Protein 6VJQ (pdb70)

Solvent-accessible surface area: 2082 Å² total

InterPro domains:
  IPR012903 Nif11 domain [PF07862] (1-46)
  IPR022516 Nif11-like leader peptide [TIGR03798] (1-65)

Nearest PDB structures (foldseek):
  6vjq-assembly1_A  TM=9.680E-01  e=9.096E-03  Prochlorococcus marinus str. MIT 9313

Secondary structure (DSSP, 8-state):
-----S------TT----SSS---

Foldseek 3Di:
DCLVQPPVPVCHACPPHRGHDHHD

Organism: Prochlorococcus marinus (strain MIT 9313) (NCBI:txid74547)

Structure (mmCIF, N/CA/C/O backbone):
data_6VJQ
#
_entry.id   6VJQ
#
loop_
_atom_site.group_PDB
_atom_site.id
_atom_site.type_symbol
_atom_site.label_atom_id
_atom_site.label_alt_id
_atom_site.label_comp_id
_atom_site.label_asym_id
_atom_site.label_entity_id
_atom_site.label_seq_id
_atom_site.pdbx_PDB_ins_code
_atom_site.Cartn_x
_atom_site.Cartn_y
_atom_site.Cartn_z
_atom_site.occupancy
_atom_site.B_iso_or_equiv
_atom_site.auth_seq_id
_atom_site.auth_comp_id
_atom_site.auth_asym_id
_atom_site.auth_atom_id
_atom_site.pdbx_PDB_model_num
ATOM 1 N N . CYS A 1 1 ? 13.521 11.145 -1.127 1.00 0.00 1 CYS A N 1
ATOM 2 C CA . CYS A 1 1 ? 13.077 9.930 -0.386 1.00 0.00 1 CYS A CA 1
ATOM 3 C C . CYS A 1 1 ? 14.250 8.965 -0.249 1.00 0.00 1 CYS A C 1
ATOM 4 O O . CYS A 1 1 ? 14.372 8.266 0.757 1.00 0.00 1 CYS A O 1
ATOM 13 N N . CYS A 1 2 ? 15.110 8.932 -1.263 1.00 0.00 2 CYS A N 1
ATOM 14 C CA . CYS A 1 2 ? 16.269 8.046 -1.239 1.00 0.00 2 CYS A CA 1
ATOM 15 C C . CYS A 1 2 ? 15.980 6.827 -0.372 1.00 0.00 2 CYS A C 1
ATOM 16 O O . CYS A 1 2 ? 16.182 6.857 0.843 1.00 0.00 2 CYS A O 1
ATOM 23 N N . ILE A 1 3 ? 15.494 5.762 -1.000 1.00 0.00 3 ILE A N 1
ATOM 24 C CA . ILE A 1 3 ? 15.166 4.542 -0.272 1.00 0.00 3 ILE A CA 1
ATOM 25 C C . ILE A 1 3 ? 13.922 4.758 0.582 1.00 0.00 3 ILE A C 1
ATOM 26 O O . ILE A 1 3 ? 13.357 3.810 1.130 1.00 0.00 3 ILE A O 1
ATOM 54 N N . GLY A 1 5 ? 14.013 7.288 2.938 1.00 0.00 5 GLY A N 1
ATOM 55 C CA . GLY A 1 5 ? 14.513 7.912 4.157 1.00 0.00 5 GLY A CA 1
ATOM 56 C C . GLY A 1 5 ? 14.504 6.922 5.317 1.00 0.00 5 GLY A C 1
ATOM 57 O O . GLY A 1 5 ? 14.380 7.316 6.477 1.00 0.00 5 GLY A O 1
ATOM 61 N N . GLU A 1 6 ? 14.633 5.637 5.000 1.00 0.00 6 GLU A N 1
ATOM 62 C CA . GLU A 1 6 ? 14.633 4.605 6.026 1.00 0.00 6 GLU A CA 1
ATOM 63 C C . GLU A 1 6 ? 16.025 4.009 6.172 1.00 0.00 6 GLU A C 1
ATOM 64 O O . GLU A 1 6 ? 16.274 3.196 7.063 1.00 0.00 6 GLU A O 1
ATOM 76 N N . SER A 1 7 ? 16.928 4.415 5.287 1.00 0.00 7 SER A N 1
ATOM 77 C CA . SER A 1 7 ? 18.293 3.911 5.329 1.00 0.00 7 SER A CA 1
ATOM 78 C C . SER A 1 7 ? 19.282 5.043 5.584 1.00 0.00 7 SER A C 1
ATOM 79 O O . SER A 1 7 ? 18.899 6.210 5.663 1.00 0.00 7 SER A O 1
ATOM 87 N N . PRO A 1 8 ? 20.541 4.716 5.711 1.00 0.00 8 PRO A N 1
ATOM 88 C CA . PRO A 1 8 ? 21.617 5.722 5.960 1.00 0.00 8 PRO A CA 1
ATOM 89 C C . PRO A 1 8 ? 21.614 6.832 4.914 1.00 0.00 8 PRO A C 1
ATOM 90 O O . PRO A 1 8 ? 21.845 7.999 5.231 1.00 0.00 8 PRO A O 1
ATOM 101 N N . GLY A 1 9 ? 21.350 6.460 3.664 1.00 0.00 9 GLY A N 1
ATOM 102 C CA . GLY A 1 9 ? 21.320 7.431 2.578 1.00 0.00 9 GLY A CA 1
ATOM 103 C C . GLY A 1 9 ? 21.058 6.750 1.240 1.00 0.00 9 GLY A C 1
ATOM 104 O O . GLY A 1 9 ? 20.823 5.543 1.184 1.00 0.00 9 GLY A O 1
ATOM 117 N N . ALA A 1 11 ? 22.552 5.325 -0.655 1.00 0.00 11 ALA A N 1
ATOM 118 C CA . ALA A 1 11 ? 23.156 3.999 -0.683 1.00 0.00 11 ALA A CA 1
ATOM 119 C C . ALA A 1 11 ? 22.955 3.350 -2.049 1.00 0.00 11 ALA A C 1
ATOM 120 O O . ALA A 1 11 ? 22.253 2.346 -2.172 1.00 0.00 11 ALA A O 1
ATOM 127 N N . PRO A 1 12 ? 23.564 3.901 -3.063 1.00 0.00 12 PRO A N 1
ATOM 128 C CA . PRO A 1 12 ? 23.463 3.370 -4.457 1.00 0.00 12 PRO A CA 1
ATOM 129 C C . PRO A 1 12 ? 24.102 1.991 -4.594 1.00 0.00 12 PRO A C 1
ATOM 130 O O . PRO A 1 12 ? 24.227 1.456 -5.698 1.00 0.00 12 PRO A O 1
ATOM 153 N N . ASN A 1 14 ? 24.791 0.402 -1.064 1.00 0.00 14 ASN A N 1
ATOM 154 C CA . ASN A 1 14 ? 24.822 0.023 0.342 1.00 0.00 14 ASN A CA 1
ATOM 155 C C . ASN A 1 14 ? 23.424 -0.333 0.832 1.00 0.00 14 ASN A C 1
ATOM 156 O O . ASN A 1 14 ? 23.260 -0.881 1.921 1.00 0.00 14 ASN A O 1
ATOM 167 N N . ASP A 1 15 ? 22.417 -0.014 0.024 1.00 0.00 15 ASP A N 1
ATOM 168 C CA . ASP A 1 15 ? 21.037 -0.304 0.390 1.00 0.00 15 ASP A CA 1
ATOM 169 C C . ASP A 1 15 ? 20.124 -0.192 -0.825 1.00 0.00 15 ASP A C 1
ATOM 170 O O . ASP A 1 15 ? 19.415 -1.136 -1.172 1.00 0.00 15 ASP A O 1
ATOM 179 N N . TYR A 1 16 ? 20.146 0.973 -1.466 1.00 0.00 16 TYR A N 1
ATOM 180 C CA . TYR A 1 16 ? 19.314 1.201 -2.642 1.00 0.00 16 TYR A CA 1
ATOM 181 C C . TYR A 1 16 ? 19.648 0.196 -3.735 1.00 0.00 16 TYR A C 1
ATOM 182 O O . TYR A 1 16 ? 20.538 0.432 -4.547 1.00 0.00 16 TYR A O 1
ATOM 200 N N . LYS A 1 17 ? 18.924 -0.917 -3.747 1.00 0.00 17 LYS A N 1
ATOM 201 C CA . LYS A 1 17 ? 19.145 -1.959 -4.744 1.00 0.00 17 LYS A CA 1
ATOM 202 C C . LYS A 1 17 ? 20.434 -2.722 -4.453 1.00 0.00 17 LYS A C 1
ATOM 203 O O . LYS A 1 17 ? 21.042 -3.293 -5.355 1.00 0.00 17 LYS A O 1
ATOM 222 N N . CYS A 1 18 ? 20.839 -2.732 -3.183 1.00 0.00 18 CYS A N 1
ATOM 223 C CA . CYS A 1 18 ? 22.050 -3.438 -2.778 1.00 0.00 18 CYS A CA 1
ATOM 224 C C . CYS A 1 18 ? 21.780 -4.310 -1.558 1.00 0.00 18 CYS A C 1
ATOM 225 O O . CYS A 1 18 ? 21.119 -3.881 -0.611 1.00 0.00 18 CYS A O 1
ATOM 244 N N . LYS A 1 20 ? 23.622 -4.963 0.657 1.00 0.00 20 LYS A N 1
ATOM 245 C CA . LYS A 1 20 ? 24.297 -4.387 1.816 1.00 0.00 20 LYS A CA 1
ATOM 246 C C . LYS A 1 20 ? 23.298 -3.721 2.752 1.00 0.00 20 LYS A C 1
ATOM 247 O O . LYS A 1 20 ? 23.397 -3.842 3.974 1.00 0.00 20 LYS A O 1
ATOM 266 N N . GLY A 1 21 ? 22.342 -3.017 2.170 1.00 0.00 21 GLY A N 1
ATOM 267 C CA . GLY A 1 21 ? 21.328 -2.326 2.956 1.00 0.00 21 GLY A CA 1
ATOM 268 C C . GLY A 1 21 ? 19.966 -2.995 2.807 1.00 0.00 21 GLY A C 1
ATOM 269 O O . GLY A 1 21 ? 19.591 -3.426 1.715 1.00 0.00 21 GLY A O 1
ATOM 273 N N . ARG A 1 22 ? 19.229 -3.077 3.910 1.00 0.00 22 ARG A N 1
ATOM 274 C CA . ARG A 1 22 ? 17.907 -3.694 3.888 1.00 0.00 22 ARG A CA 1
ATOM 275 C C . ARG A 1 22 ? 16.901 -2.829 4.639 1.00 0.00 22 ARG A C 1
ATOM 276 O O . ARG A 1 22 ? 16.782 -2.916 5.862 1.00 0.00 22 ARG A O 1
ATOM 297 N N . GLY A 1 23 ? 16.177 -1.999 3.901 1.00 0.00 23 GLY A N 1
ATOM 298 C CA . GLY A 1 23 ? 15.180 -1.124 4.505 1.00 0.00 23 GLY A CA 1
ATOM 299 C C . GLY A 1 23 ? 13.774 -1.533 4.079 1.00 0.00 23 GLY A C 1
ATOM 300 O O . GLY A 1 23 ? 13.268 -2.576 4.492 1.00 0.00 23 GLY A O 1
ATOM 304 N N . PRO A 1 24 ? 13.145 -0.733 3.262 1.00 0.00 24 PRO A N 1
ATOM 305 C CA . PRO A 1 24 ? 11.768 -1.008 2.760 1.00 0.00 24 PRO A CA 1
ATOM 306 C C . PRO A 1 24 ? 11.736 -2.187 1.789 1.00 0.00 24 PRO A C 1
ATOM 307 O O . PRO A 1 24 ? 10.675 -2.743 1.506 1.00 0.00 24 PRO A O 1
ATOM 318 N N . GLY A 1 25 ? 12.907 -2.557 1.278 1.00 0.00 25 GLY A N 1
ATOM 319 C CA . GLY A 1 25 ? 13.003 -3.666 0.337 1.00 0.00 25 GLY A CA 1
ATOM 320 C C . GLY A 1 25 ? 13.961 -3.332 -0.801 1.00 0.00 25 GLY A C 1
ATOM 321 O O . GLY A 1 25 ? 13.642 -3.533 -1.973 1.00 0.00 25 GLY A O 1
ATOM 325 N N . GLY A 1 26 ? 15.136 -2.820 -0.450 1.00 0.00 26 GLY A N 1
ATOM 326 C CA . GLY A 1 26 ? 16.133 -2.464 -1.452 1.00 0.00 26 GLY A CA 1
ATOM 327 C C . GLY A 1 26 ? 17.364 -3.356 -1.336 1.00 0.00 26 GLY A C 1
ATOM 328 O O . GLY A 1 26 ? 18.034 -3.375 -0.303 1.00 0.00 26 GLY A O 1
ATOM 332 N N . CYS A 1 27 ? 17.658 -4.090 -2.402 1.00 0.00 27 CYS A N 1
ATOM 333 C CA . CYS A 1 27 ? 18.811 -4.979 -2.411 1.00 0.00 27 CYS A CA 1
ATOM 334 C C . CYS A 1 27 ? 19.346 -5.131 -3.831 1.00 0.00 27 CYS A C 1
ATOM 335 O O . CYS A 1 27 ? 18.644 -4.825 -4.795 1.00 0.00 27 CYS A O 1
ATOM 342 N N . TYR A 1 28 ? 20.587 -5.610 -3.947 1.00 0.00 28 TYR A N 1
ATOM 343 C CA . TYR A 1 28 ? 21.217 -5.814 -5.251 1.00 0.00 28 TYR A CA 1
ATOM 344 C C . TYR A 1 28 ? 20.198 -5.685 -6.378 1.00 0.00 28 TYR A C 1
ATOM 345 O O . TYR A 1 28 ? 20.407 -4.858 -7.249 1.00 0.00 28 TYR A O 1
ATOM 364 N N . CYS A 1 1 ? 14.883 11.846 -0.602 1.00 0.00 1 CYS A N 2
ATOM 365 C CA . CYS A 1 1 ? 14.350 10.754 0.259 1.00 0.00 1 CYS A CA 2
ATOM 366 C C . CYS A 1 1 ? 15.398 9.653 0.385 1.00 0.00 1 CYS A C 2
ATOM 367 O O . CYS A 1 1 ? 15.670 9.164 1.481 1.00 0.00 1 CYS A O 2
ATOM 376 N N . CYS A 1 2 ? 15.981 9.269 -0.745 1.00 0.00 2 CYS A N 2
ATOM 377 C CA . CYS A 1 2 ? 16.996 8.224 -0.751 1.00 0.00 2 CYS A CA 2
ATOM 378 C C . CYS A 1 2 ? 16.376 6.887 -0.361 1.00 0.00 2 CYS A C 2
ATOM 379 O O . CYS A 1 2 ? 16.026 6.669 0.798 1.00 0.00 2 CYS A O 2
ATOM 386 N N . ILE A 1 3 ? 16.240 5.996 -1.337 1.00 0.00 3 ILE A N 2
ATOM 387 C CA . ILE A 1 3 ? 15.656 4.682 -1.080 1.00 0.00 3 ILE A CA 2
ATOM 388 C C . ILE A 1 3 ? 14.231 4.832 -0.572 1.00 0.00 3 ILE A C 2
ATOM 389 O O . ILE A 1 3 ? 13.734 3.987 0.173 1.00 0.00 3 ILE A O 2
ATOM 417 N N . GLY A 1 5 ? 12.761 5.552 1.690 1.00 0.00 5 GLY A N 2
ATOM 418 C CA . GLY A 1 5 ? 12.557 4.884 2.968 1.00 0.00 5 GLY A CA 2
ATOM 419 C C . GLY A 1 5 ? 13.262 5.634 4.093 1.00 0.00 5 GLY A C 2
ATOM 420 O O . GLY A 1 5 ? 13.438 6.850 4.028 1.00 0.00 5 GLY A O 2
ATOM 424 N N . GLU A 1 6 ? 13.664 4.898 5.122 1.00 0.00 6 GLU A N 2
ATOM 425 C CA . GLU A 1 6 ? 14.351 5.500 6.259 1.00 0.00 6 GLU A CA 2
ATOM 426 C C . GLU A 1 6 ? 15.839 5.171 6.226 1.00 0.00 6 GLU A C 2
ATOM 427 O O . GLU A 1 6 ? 16.579 5.505 7.151 1.00 0.00 6 GLU A O 2
ATOM 439 N N . SER A 1 7 ? 16.272 4.514 5.155 1.00 0.00 7 SER A N 2
ATOM 440 C CA . SER A 1 7 ? 17.675 4.146 5.014 1.00 0.00 7 SER A CA 2
ATOM 441 C C . SER A 1 7 ? 18.574 5.268 5.521 1.00 0.00 7 SER A C 2
ATOM 442 O O . SER A 1 7 ? 18.173 6.432 5.559 1.00 0.00 7 SER A O 2
ATOM 450 N N . PRO A 1 8 ? 19.775 4.936 5.907 1.00 0.00 8 PRO A N 2
ATOM 451 C CA . PRO A 1 8 ? 20.763 5.928 6.424 1.00 0.00 8 PRO A CA 2
ATOM 452 C C . PRO A 1 8 ? 20.947 7.105 5.470 1.00 0.00 8 PRO A C 2
ATOM 453 O O . PRO A 1 8 ? 21.093 8.249 5.901 1.00 0.00 8 PRO A O 2
ATOM 464 N N . GLY A 1 9 ? 20.939 6.816 4.173 1.00 0.00 9 GLY A N 2
ATOM 465 C CA . GLY A 1 9 ? 21.105 7.859 3.168 1.00 0.00 9 GLY A CA 2
ATOM 466 C C . GLY A 1 9 ? 21.134 7.264 1.765 1.00 0.00 9 GLY A C 2
ATOM 467 O O . GLY A 1 9 ? 20.801 6.096 1.569 1.00 0.00 9 GLY A O 2
ATOM 480 N N . ALA A 1 11 ? 22.997 5.769 0.125 1.00 0.00 11 ALA A N 2
ATOM 481 C CA . ALA A 1 11 ? 23.455 4.387 0.153 1.00 0.00 11 ALA A CA 2
ATOM 482 C C . ALA A 1 11 ? 23.685 3.867 -1.262 1.00 0.00 11 ALA A C 2
ATOM 483 O O . ALA A 1 11 ? 22.984 2.967 -1.725 1.00 0.00 11 ALA A O 2
ATOM 490 N N . PRO A 1 12 ? 24.655 4.416 -1.944 1.00 0.00 12 PRO A N 2
ATOM 491 C CA . PRO A 1 12 ? 25.002 4.010 -3.338 1.00 0.00 12 PRO A CA 2
ATOM 492 C C . PRO A 1 12 ? 25.356 2.529 -3.419 1.00 0.00 12 PRO A C 2
ATOM 493 O O . PRO A 1 12 ? 26.517 2.149 -3.273 1.00 0.00 12 PRO A O 2
ATOM 516 N N . ASN A 1 14 ? 24.157 0.345 -1.356 1.00 0.00 14 ASN A N 2
ATOM 517 C CA . ASN A 1 14 ? 24.251 -0.098 0.027 1.00 0.00 14 ASN A CA 2
ATOM 518 C C . ASN A 1 14 ? 22.869 -0.446 0.569 1.00 0.00 14 ASN A C 2
ATOM 519 O O . ASN A 1 14 ? 22.742 -1.006 1.658 1.00 0.00 14 ASN A O 2
ATOM 530 N N . ASP A 1 15 ? 21.834 -0.109 -0.197 1.00 0.00 15 ASP A N 2
ATOM 531 C CA . ASP A 1 15 ? 20.465 -0.390 0.221 1.00 0.00 15 ASP A CA 2
ATOM 532 C C . ASP A 1 15 ? 19.548 -0.540 -0.989 1.00 0.00 15 ASP A C 2
ATOM 533 O O . ASP A 1 15 ? 18.986 -1.609 -1.225 1.00 0.00 15 ASP A O 2
ATOM 542 N N . TYR A 1 16 ? 19.397 0.541 -1.749 1.00 0.00 16 TYR A N 2
ATOM 543 C CA . TYR A 1 16 ? 18.540 0.519 -2.929 1.00 0.00 16 TYR A CA 2
ATOM 544 C C . TYR A 1 16 ? 19.220 -0.226 -4.073 1.00 0.00 16 TYR A C 2
ATOM 545 O O . TYR A 1 16 ? 20.272 0.189 -4.559 1.00 0.00 16 TYR A O 2
ATOM 563 N N . LYS A 1 17 ? 18.612 -1.327 -4.498 1.00 0.00 17 LYS A N 2
ATOM 564 C CA . LYS A 1 17 ? 19.170 -2.122 -5.585 1.00 0.00 17 LYS A CA 2
ATOM 565 C C . LYS A 1 17 ? 20.583 -2.585 -5.245 1.00 0.00 17 LYS A C 2
ATOM 566 O O . LYS A 1 17 ? 21.477 -2.552 -6.091 1.00 0.00 17 LYS A O 2
ATOM 585 N N . CYS A 1 18 ? 20.777 -3.017 -4.003 1.00 0.00 18 CYS A N 2
ATOM 586 C CA . CYS A 1 18 ? 22.086 -3.489 -3.564 1.00 0.00 18 CYS A CA 2
ATOM 587 C C . CYS A 1 18 ? 21.953 -4.791 -2.781 1.00 0.00 18 CYS A C 2
ATOM 588 O O . CYS A 1 18 ? 22.868 -5.615 -2.770 1.00 0.00 18 CYS A O 2
ATOM 607 N N . LYS A 1 20 ? 22.378 -5.208 -0.037 1.00 0.00 20 LYS A N 2
ATOM 608 C CA . LYS A 1 20 ? 23.333 -5.145 1.064 1.00 0.00 20 LYS A CA 2
ATOM 609 C C . LYS A 1 20 ? 22.766 -4.324 2.217 1.00 0.00 20 LYS A C 2
ATOM 610 O O . LYS A 1 20 ? 23.311 -4.323 3.320 1.00 0.00 20 LYS A O 2
ATOM 629 N N . GLY A 1 21 ? 21.667 -3.628 1.950 1.00 0.00 21 GLY A N 2
ATOM 630 C CA . GLY A 1 21 ? 21.028 -2.804 2.971 1.00 0.00 21 GLY A CA 2
ATOM 631 C C . GLY A 1 21 ? 19.697 -3.406 3.407 1.00 0.00 21 GLY A C 2
ATOM 632 O O . GLY A 1 21 ? 19.246 -4.408 2.851 1.00 0.00 21 GLY A O 2
ATOM 636 N N . ARG A 1 22 ? 19.071 -2.788 4.404 1.00 0.00 22 ARG A N 2
ATOM 637 C CA . ARG A 1 22 ? 17.790 -3.273 4.905 1.00 0.00 22 ARG A CA 2
ATOM 638 C C . ARG A 1 22 ? 16.660 -2.350 4.462 1.00 0.00 22 ARG A C 2
ATOM 639 O O . ARG A 1 22 ? 16.791 -1.126 4.509 1.00 0.00 22 ARG A O 2
ATOM 660 N N . GLY A 1 23 ? 15.551 -2.941 4.033 1.00 0.00 23 GLY A N 2
ATOM 661 C CA . GLY A 1 23 ? 14.406 -2.158 3.585 1.00 0.00 23 GLY A CA 2
ATOM 662 C C . GLY A 1 23 ? 13.825 -2.732 2.298 1.00 0.00 23 GLY A C 2
ATOM 663 O O . GLY A 1 23 ? 14.347 -2.498 1.208 1.00 0.00 23 GLY A O 2
ATOM 667 N N . PRO A 1 24 ? 12.758 -3.475 2.413 1.00 0.00 24 PRO A N 2
ATOM 668 C CA . PRO A 1 24 ? 12.073 -4.105 1.245 1.00 0.00 24 PRO A CA 2
ATOM 669 C C . PRO A 1 24 ? 11.557 -3.067 0.253 1.00 0.00 24 PRO A C 2
ATOM 670 O O . PRO A 1 24 ? 11.172 -1.963 0.637 1.00 0.00 24 PRO A O 2
ATOM 681 N N . GLY A 1 25 ? 11.557 -3.429 -1.026 1.00 0.00 25 GLY A N 2
ATOM 682 C CA . GLY A 1 25 ? 11.090 -2.521 -2.067 1.00 0.00 25 GLY A CA 2
ATOM 683 C C . GLY A 1 25 ? 12.252 -1.739 -2.669 1.00 0.00 25 GLY A C 2
ATOM 684 O O . GLY A 1 25 ? 12.056 -0.889 -3.537 1.00 0.00 25 GLY A O 2
ATOM 688 N N . GLY A 1 26 ? 13.462 -2.033 -2.204 1.00 0.00 26 GLY A N 2
ATOM 689 C CA . GLY A 1 26 ? 14.649 -1.351 -2.707 1.00 0.00 26 GLY A CA 2
ATOM 690 C C . GLY A 1 26 ? 15.902 -2.186 -2.461 1.00 0.00 26 GLY A C 2
ATOM 691 O O . GLY A 1 26 ? 16.746 -1.827 -1.641 1.00 0.00 26 GLY A O 2
ATOM 695 N N . CYS A 1 27 ? 16.014 -3.301 -3.175 1.00 0.00 27 CYS A N 2
ATOM 696 C CA . CYS A 1 27 ? 17.169 -4.179 -3.024 1.00 0.00 27 CYS A CA 2
ATOM 697 C C . CYS A 1 27 ? 17.556 -4.792 -4.367 1.00 0.00 27 CYS A C 2
ATOM 698 O O . CYS A 1 27 ? 16.709 -4.980 -5.241 1.00 0.00 27 CYS A O 2
ATOM 705 N N . TYR A 1 28 ? 18.839 -5.101 -4.524 1.00 0.00 28 TYR A N 2
ATOM 706 C CA . TYR A 1 28 ? 19.325 -5.693 -5.765 1.00 0.00 28 TYR A CA 2
ATOM 707 C C . TYR A 1 28 ? 18.917 -4.841 -6.963 1.00 0.00 28 TYR A C 2
ATOM 708 O O . TYR A 1 28 ? 19.777 -4.165 -7.505 1.00 0.00 28 TYR A O 2
ATOM 727 N N . CYS A 1 1 ? 16.313 12.909 0.500 1.00 0.00 1 CYS A N 3
ATOM 728 C CA . CYS A 1 1 ? 16.251 11.424 0.613 1.00 0.00 1 CYS A CA 3
ATOM 729 C C . CYS A 1 1 ? 16.673 10.799 -0.715 1.00 0.00 1 CYS A C 3
ATOM 730 O O . CYS A 1 1 ? 16.140 11.142 -1.771 1.00 0.00 1 CYS A O 3
ATOM 739 N N . CYS A 1 2 ? 17.639 9.883 -0.658 1.00 0.00 2 CYS A N 3
ATOM 740 C CA . CYS A 1 2 ? 18.130 9.224 -1.866 1.00 0.00 2 CYS A CA 3
ATOM 741 C C . CYS A 1 2 ? 17.157 8.146 -2.338 1.00 0.00 2 CYS A C 3
ATOM 742 O O . CYS A 1 2 ? 16.464 8.321 -3.340 1.00 0.00 2 CYS A O 3
ATOM 749 N N . ILE A 1 3 ? 17.111 7.031 -1.613 1.00 0.00 3 ILE A N 3
ATOM 750 C CA . ILE A 1 3 ? 16.218 5.936 -1.976 1.00 0.00 3 ILE A CA 3
ATOM 751 C C . ILE A 1 3 ? 14.765 6.386 -1.864 1.00 0.00 3 ILE A C 3
ATOM 752 O O . ILE A 1 3 ? 13.940 6.083 -2.727 1.00 0.00 3 ILE A O 3
ATOM 780 N N . GLY A 1 5 ? 13.121 6.206 1.397 1.00 0.00 5 GLY A N 3
ATOM 781 C CA . GLY A 1 5 ? 12.528 5.342 2.411 1.00 0.00 5 GLY A CA 3
ATOM 782 C C . GLY A 1 5 ? 13.206 5.538 3.761 1.00 0.00 5 GLY A C 3
ATOM 783 O O . GLY A 1 5 ? 13.625 6.645 4.103 1.00 0.00 5 GLY A O 3
ATOM 787 N N . GLU A 1 6 ? 13.306 4.458 4.527 1.00 0.00 6 GLU A N 3
ATOM 788 C CA . GLU A 1 6 ? 13.930 4.520 5.844 1.00 0.00 6 GLU A CA 3
ATOM 789 C C . GLU A 1 6 ? 15.362 3.996 5.791 1.00 0.00 6 GLU A C 3
ATOM 790 O O . GLU A 1 6 ? 16.016 3.854 6.825 1.00 0.00 6 GLU A O 3
ATOM 802 N N . SER A 1 7 ? 15.845 3.706 4.586 1.00 0.00 7 SER A N 3
ATOM 803 C CA . SER A 1 7 ? 17.202 3.197 4.423 1.00 0.00 7 SER A CA 3
ATOM 804 C C . SER A 1 7 ? 18.130 3.814 5.464 1.00 0.00 7 SER A C 3
ATOM 805 O O . SER A 1 7 ? 17.837 4.869 6.027 1.00 0.00 7 SER A O 3
ATOM 813 N N . PRO A 1 8 ? 19.238 3.175 5.727 1.00 0.00 8 PRO A N 3
ATOM 814 C CA . PRO A 1 8 ? 20.235 3.662 6.724 1.00 0.00 8 PRO A CA 3
ATOM 815 C C . PRO A 1 8 ? 20.647 5.109 6.463 1.00 0.00 8 PRO A C 3
ATOM 816 O O . PRO A 1 8 ? 20.826 5.891 7.397 1.00 0.00 8 PRO A O 3
ATOM 827 N N . GLY A 1 9 ? 20.795 5.458 5.190 1.00 0.00 9 GLY A N 3
ATOM 828 C CA . GLY A 1 9 ? 21.185 6.814 4.821 1.00 0.00 9 GLY A CA 3
ATOM 829 C C . GLY A 1 9 ? 21.420 6.924 3.320 1.00 0.00 9 GLY A C 3
ATOM 830 O O . GLY A 1 9 ? 21.201 5.968 2.576 1.00 0.00 9 GLY A O 3
ATOM 843 N N . ALA A 1 11 ? 23.129 6.156 1.005 1.00 0.00 11 ALA A N 3
ATOM 844 C CA . ALA A 1 11 ? 24.189 5.252 0.588 1.00 0.00 11 ALA A CA 3
ATOM 845 C C . ALA A 1 11 ? 23.898 4.683 -0.794 1.00 0.00 11 ALA A C 3
ATOM 846 O O . ALA A 1 11 ? 23.455 3.543 -0.926 1.00 0.00 11 ALA A O 3
ATOM 853 N N . PRO A 1 12 ? 24.149 5.453 -1.818 1.00 0.00 12 PRO A N 3
ATOM 854 C CA . PRO A 1 12 ? 23.921 5.018 -3.225 1.00 0.00 12 PRO A CA 3
ATOM 855 C C . PRO A 1 12 ? 24.732 3.773 -3.563 1.00 0.00 12 PRO A C 3
ATOM 856 O O . PRO A 1 12 ? 25.860 3.609 -3.100 1.00 0.00 12 PRO A O 3
ATOM 879 N N . ASN A 1 14 ? 24.279 1.156 -2.427 1.00 0.00 14 ASN A N 3
ATOM 880 C CA . ASN A 1 14 ? 24.258 0.364 -1.202 1.00 0.00 14 ASN A CA 3
ATOM 881 C C . ASN A 1 14 ? 22.823 0.125 -0.745 1.00 0.00 14 ASN A C 3
ATOM 882 O O . ASN A 1 14 ? 22.586 -0.505 0.285 1.00 0.00 14 ASN A O 3
ATOM 893 N N . ASP A 1 15 ? 21.868 0.638 -1.515 1.00 0.00 15 ASP A N 3
ATOM 894 C CA . ASP A 1 15 ? 20.459 0.479 -1.175 1.00 0.00 15 ASP A CA 3
ATOM 895 C C . ASP A 1 15 ? 19.596 0.476 -2.432 1.00 0.00 15 ASP A C 3
ATOM 896 O O . ASP A 1 15 ? 20.068 0.799 -3.523 1.00 0.00 15 ASP A O 3
ATOM 905 N N . TYR A 1 16 ? 18.330 0.105 -2.270 1.00 0.00 16 TYR A N 3
ATOM 906 C CA . TYR A 1 16 ? 17.404 0.059 -3.395 1.00 0.00 16 TYR A CA 3
ATOM 907 C C . TYR A 1 16 ? 17.514 -1.279 -4.122 1.00 0.00 16 TYR A C 3
ATOM 908 O O . TYR A 1 16 ? 16.722 -2.190 -3.884 1.00 0.00 16 TYR A O 3
ATOM 926 N N . LYS A 1 17 ? 18.502 -1.392 -5.005 1.00 0.00 17 LYS A N 3
ATOM 927 C CA . LYS A 1 17 ? 18.705 -2.627 -5.755 1.00 0.00 17 LYS A CA 3
ATOM 928 C C . LYS A 1 17 ? 20.178 -3.019 -5.748 1.00 0.00 17 LYS A C 3
ATOM 929 O O . LYS A 1 17 ? 20.569 -4.007 -6.371 1.00 0.00 17 LYS A O 3
ATOM 948 N N . CYS A 1 18 ? 20.991 -2.235 -5.048 1.00 0.00 18 CYS A N 3
ATOM 949 C CA . CYS A 1 18 ? 22.422 -2.506 -4.976 1.00 0.00 18 CYS A CA 3
ATOM 950 C C . CYS A 1 18 ? 22.716 -3.613 -3.970 1.00 0.00 18 CYS A C 3
ATOM 951 O O . CYS A 1 18 ? 23.637 -3.499 -3.162 1.00 0.00 18 CYS A O 3
ATOM 970 N N . LYS A 1 20 ? 22.822 -4.563 -1.153 1.00 0.00 20 LYS A N 3
ATOM 971 C CA . LYS A 1 20 ? 22.723 -4.072 0.217 1.00 0.00 20 LYS A CA 3
ATOM 972 C C . LYS A 1 20 ? 21.654 -2.990 0.326 1.00 0.00 20 LYS A C 3
ATOM 973 O O . LYS A 1 20 ? 21.451 -2.210 -0.604 1.00 0.00 20 LYS A O 3
ATOM 992 N N . GLY A 1 21 ? 20.976 -2.947 1.469 1.00 0.00 21 GLY A N 3
ATOM 993 C CA . GLY A 1 21 ? 19.933 -1.952 1.689 1.00 0.00 21 GLY A CA 3
ATOM 994 C C . GLY A 1 21 ? 19.012 -2.371 2.830 1.00 0.00 21 GLY A C 3
ATOM 995 O O . GLY A 1 21 ? 19.193 -3.430 3.430 1.00 0.00 21 GLY A O 3
ATOM 999 N N . ARG A 1 22 ? 18.022 -1.536 3.122 1.00 0.00 22 ARG A N 3
ATOM 1000 C CA . ARG A 1 22 ? 17.075 -1.834 4.190 1.00 0.00 22 ARG A CA 3
ATOM 1001 C C . ARG A 1 22 ? 15.655 -1.480 3.759 1.00 0.00 22 ARG A C 3
ATOM 1002 O O . ARG A 1 22 ? 15.426 -0.449 3.127 1.00 0.00 22 ARG A O 3
ATOM 1023 N N . GLY A 1 23 ? 14.705 -2.343 4.107 1.00 0.00 23 GLY A N 3
ATOM 1024 C CA . GLY A 1 23 ? 13.311 -2.110 3.751 1.00 0.00 23 GLY A CA 3
ATOM 1025 C C . GLY A 1 23 ? 12.697 -3.354 3.119 1.00 0.00 23 GLY A C 3
ATOM 1026 O O . GLY A 1 23 ? 13.404 -4.299 2.769 1.00 0.00 23 GLY A O 3
ATOM 1030 N N . PRO A 1 24 ? 11.401 -3.365 2.969 1.00 0.00 24 PRO A N 3
ATOM 1031 C CA . PRO A 1 24 ? 10.669 -4.516 2.366 1.00 0.00 24 PRO A CA 3
ATOM 1032 C C . PRO A 1 24 ? 11.023 -4.710 0.894 1.00 0.00 24 PRO A C 3
ATOM 1033 O O . PRO A 1 24 ? 10.867 -5.802 0.347 1.00 0.00 24 PRO A O 3
ATOM 1044 N N . GLY A 1 25 ? 11.502 -3.644 0.260 1.00 0.00 25 GLY A N 3
ATOM 1045 C CA . GLY A 1 25 ? 11.877 -3.709 -1.148 1.00 0.00 25 GLY A CA 3
ATOM 1046 C C . GLY A 1 25 ? 13.383 -3.897 -1.302 1.00 0.00 25 GLY A C 3
ATOM 1047 O O . GLY A 1 25 ? 14.127 -3.845 -0.322 1.00 0.00 25 GLY A O 3
ATOM 1051 N N . GLY A 1 26 ? 13.824 -4.113 -2.536 1.00 0.00 26 GLY A N 3
ATOM 1052 C CA . GLY A 1 26 ? 15.245 -4.305 -2.808 1.00 0.00 26 GLY A CA 3
ATOM 1053 C C . GLY A 1 26 ? 15.681 -5.719 -2.440 1.00 0.00 26 GLY A C 3
ATOM 1054 O O . GLY A 1 26 ? 14.985 -6.422 -1.709 1.00 0.00 26 GLY A O 3
ATOM 1058 N N . CYS A 1 27 ? 16.839 -6.130 -2.948 1.00 0.00 27 CYS A N 3
ATOM 1059 C CA . CYS A 1 27 ? 17.355 -7.462 -2.661 1.00 0.00 27 CYS A CA 3
ATOM 1060 C C . CYS A 1 27 ? 17.747 -7.578 -1.192 1.00 0.00 27 CYS A C 3
ATOM 1061 O O . CYS A 1 27 ? 17.473 -8.588 -0.544 1.00 0.00 27 CYS A O 3
ATOM 1068 N N . TYR A 1 28 ? 18.388 -6.535 -0.674 1.00 0.00 28 TYR A N 3
ATOM 1069 C CA . TYR A 1 28 ? 18.814 -6.530 0.721 1.00 0.00 28 TYR A CA 3
ATOM 1070 C C . TYR A 1 28 ? 17.664 -6.942 1.635 1.00 0.00 28 TYR A C 3
ATOM 1071 O O . TYR A 1 28 ? 17.028 -6.062 2.191 1.00 0.00 28 TYR A O 3
ATOM 1090 N N . CYS A 1 1 ? 14.854 12.752 1.128 1.00 0.00 1 CYS A N 4
ATOM 1091 C CA . CYS A 1 1 ? 15.248 11.317 1.197 1.00 0.00 1 CYS A CA 4
ATOM 1092 C C . CYS A 1 1 ? 15.813 10.883 -0.151 1.00 0.00 1 CYS A C 4
ATOM 1093 O O . CYS A 1 1 ? 15.320 11.294 -1.202 1.00 0.00 1 CYS A O 4
ATOM 1102 N N . CYS A 1 2 ? 16.846 10.050 -0.114 1.00 0.00 2 CYS A N 4
ATOM 1103 C CA . CYS A 1 2 ? 17.461 9.563 -1.342 1.00 0.00 2 CYS A CA 4
ATOM 1104 C C . CYS A 1 2 ? 16.967 8.154 -1.655 1.00 0.00 2 CYS A C 4
ATOM 1105 O O . CYS A 1 2 ? 17.066 7.688 -2.790 1.00 0.00 2 CYS A O 4
ATOM 1112 N N . ILE A 1 3 ? 16.442 7.480 -0.638 1.00 0.00 3 ILE A N 4
ATOM 1113 C CA . ILE A 1 3 ? 15.940 6.124 -0.811 1.00 0.00 3 ILE A CA 4
ATOM 1114 C C . ILE A 1 3 ? 14.449 6.070 -0.505 1.00 0.00 3 ILE A C 4
ATOM 1115 O O . ILE A 1 3 ? 13.763 5.113 -0.866 1.00 0.00 3 ILE A O 4
ATOM 1143 N N . GLY A 1 5 ? 13.211 5.386 2.010 1.00 0.00 5 GLY A N 4
ATOM 1144 C CA . GLY A 1 5 ? 13.076 4.476 3.140 1.00 0.00 5 GLY A CA 4
ATOM 1145 C C . GLY A 1 5 ? 13.649 5.094 4.409 1.00 0.00 5 GLY A C 4
ATOM 1146 O O . GLY A 1 5 ? 13.619 6.312 4.588 1.00 0.00 5 GLY A O 4
ATOM 1150 N N . GLU A 1 6 ? 14.174 4.249 5.288 1.00 0.00 6 GLU A N 4
ATOM 1151 C CA . GLU A 1 6 ? 14.751 4.722 6.542 1.00 0.00 6 GLU A CA 4
ATOM 1152 C C . GLU A 1 6 ? 16.275 4.724 6.464 1.00 0.00 6 GLU A C 4
ATOM 1153 O O . GLU A 1 6 ? 16.953 5.147 7.400 1.00 0.00 6 GLU A O 4
ATOM 1165 N N . SER A 1 7 ? 16.806 4.246 5.342 1.00 0.00 7 SER A N 4
ATOM 1166 C CA . SER A 1 7 ? 18.251 4.197 5.155 1.00 0.00 7 SER A CA 4
ATOM 1167 C C . SER A 1 7 ? 18.905 5.464 5.696 1.00 0.00 7 SER A C 4
ATOM 1168 O O . SER A 1 7 ? 18.247 6.491 5.870 1.00 0.00 7 SER A O 4
ATOM 1176 N N . PRO A 1 8 ? 20.179 5.404 5.962 1.00 0.00 8 PRO A N 4
ATOM 1177 C CA . PRO A 1 8 ? 20.949 6.565 6.500 1.00 0.00 8 PRO A CA 4
ATOM 1178 C C . PRO A 1 8 ? 21.011 7.723 5.506 1.00 0.00 8 PRO A C 4
ATOM 1179 O O . PRO A 1 8 ? 21.235 8.871 5.890 1.00 0.00 8 PRO A O 4
ATOM 1190 N N . GLY A 1 9 ? 20.812 7.412 4.229 1.00 0.00 9 GLY A N 4
ATOM 1191 C CA . GLY A 1 9 ? 20.848 8.434 3.191 1.00 0.00 9 GLY A CA 4
ATOM 1192 C C . GLY A 1 9 ? 21.184 7.823 1.835 1.00 0.00 9 GLY A C 4
ATOM 1193 O O . GLY A 1 9 ? 21.246 6.602 1.693 1.00 0.00 9 GLY A O 4
ATOM 1206 N N . ALA A 1 11 ? 22.887 6.113 -0.127 1.00 0.00 11 ALA A N 4
ATOM 1207 C CA . ALA A 1 11 ? 24.044 5.228 -0.073 1.00 0.00 11 ALA A CA 4
ATOM 1208 C C . ALA A 1 11 ? 24.018 4.242 -1.238 1.00 0.00 11 ALA A C 4
ATOM 1209 O O . ALA A 1 11 ? 23.732 3.058 -1.058 1.00 0.00 11 ALA A O 4
ATOM 1216 N N . PRO A 1 12 ? 24.320 4.712 -2.418 1.00 0.00 12 PRO A N 4
ATOM 1217 C CA . PRO A 1 12 ? 24.340 3.860 -3.643 1.00 0.00 12 PRO A CA 4
ATOM 1218 C C . PRO A 1 12 ? 25.019 2.517 -3.397 1.00 0.00 12 PRO A C 4
ATOM 1219 O O . PRO A 1 12 ? 26.070 2.446 -2.762 1.00 0.00 12 PRO A O 4
ATOM 1242 N N . ASN A 1 14 ? 23.827 0.444 -1.604 1.00 0.00 14 ASN A N 4
ATOM 1243 C CA . ASN A 1 14 ? 23.405 0.104 -0.253 1.00 0.00 14 ASN A CA 4
ATOM 1244 C C . ASN A 1 14 ? 21.989 0.606 0.010 1.00 0.00 14 ASN A C 4
ATOM 1245 O O . ASN A 1 14 ? 21.676 1.769 -0.246 1.00 0.00 14 ASN A O 4
ATOM 1256 N N . ASP A 1 15 ? 21.139 -0.277 0.522 1.00 0.00 15 ASP A N 4
ATOM 1257 C CA . ASP A 1 15 ? 19.758 0.089 0.817 1.00 0.00 15 ASP A CA 4
ATOM 1258 C C . ASP A 1 15 ? 19.080 0.664 -0.423 1.00 0.00 15 ASP A C 4
ATOM 1259 O O . ASP A 1 15 ? 18.202 1.521 -0.320 1.00 0.00 15 ASP A O 4
ATOM 1268 N N . TYR A 1 16 ? 19.493 0.185 -1.592 1.00 0.00 16 TYR A N 4
ATOM 1269 C CA . TYR A 1 16 ? 18.917 0.661 -2.845 1.00 0.00 16 TYR A CA 4
ATOM 1270 C C . TYR A 1 16 ? 19.303 -0.265 -3.994 1.00 0.00 16 TYR A C 4
ATOM 1271 O O . TYR A 1 16 ? 20.140 0.079 -4.828 1.00 0.00 16 TYR A O 4
ATOM 1289 N N . LYS A 1 17 ? 18.686 -1.442 -4.032 1.00 0.00 17 LYS A N 4
ATOM 1290 C CA . LYS A 1 17 ? 18.975 -2.410 -5.082 1.00 0.00 17 LYS A CA 4
ATOM 1291 C C . LYS A 1 17 ? 20.431 -2.860 -5.013 1.00 0.00 17 LYS A C 4
ATOM 1292 O O . LYS A 1 17 ? 21.154 -2.808 -6.006 1.00 0.00 17 LYS A O 4
ATOM 1311 N N . CYS A 1 18 ? 20.853 -3.300 -3.831 1.00 0.00 18 CYS A N 4
ATOM 1312 C CA . CYS A 1 18 ? 22.226 -3.759 -3.645 1.00 0.00 18 CYS A CA 4
ATOM 1313 C C . CYS A 1 18 ? 22.282 -4.866 -2.596 1.00 0.00 18 CYS A C 4
ATOM 1314 O O . CYS A 1 18 ? 23.183 -4.895 -1.757 1.00 0.00 18 CYS A O 4
ATOM 1333 N N . LYS A 1 20 ? 21.214 -5.032 -0.123 1.00 0.00 20 LYS A N 4
ATOM 1334 C CA . LYS A 1 20 ? 21.247 -4.410 1.195 1.00 0.00 20 LYS A CA 4
ATOM 1335 C C . LYS A 1 20 ? 19.978 -3.597 1.437 1.00 0.00 20 LYS A C 4
ATOM 1336 O O . LYS A 1 20 ? 19.916 -2.787 2.362 1.00 0.00 20 LYS A O 4
ATOM 1355 N N . GLY A 1 21 ? 18.971 -3.817 0.599 1.00 0.00 21 GLY A N 4
ATOM 1356 C CA . GLY A 1 21 ? 17.711 -3.097 0.729 1.00 0.00 21 GLY A CA 4
ATOM 1357 C C . GLY A 1 21 ? 17.128 -3.265 2.127 1.00 0.00 21 GLY A C 4
ATOM 1358 O O . GLY A 1 21 ? 16.530 -4.295 2.441 1.00 0.00 21 GLY A O 4
ATOM 1362 N N . ARG A 1 22 ? 17.305 -2.247 2.964 1.00 0.00 22 ARG A N 4
ATOM 1363 C CA . ARG A 1 22 ? 16.791 -2.292 4.327 1.00 0.00 22 ARG A CA 4
ATOM 1364 C C . ARG A 1 22 ? 15.267 -2.352 4.323 1.00 0.00 22 ARG A C 4
ATOM 1365 O O . ARG A 1 22 ? 14.663 -3.106 5.086 1.00 0.00 22 ARG A O 4
ATOM 1386 N N . GLY A 1 23 ? 14.651 -1.551 3.460 1.00 0.00 23 GLY A N 4
ATOM 1387 C CA . GLY A 1 23 ? 13.196 -1.519 3.366 1.00 0.00 23 GLY A CA 4
ATOM 1388 C C . GLY A 1 23 ? 12.631 -2.924 3.194 1.00 0.00 23 GLY A C 4
ATOM 1389 O O . GLY A 1 23 ? 13.285 -3.913 3.523 1.00 0.00 23 GLY A O 4
ATOM 1393 N N . PRO A 1 24 ? 11.433 -3.020 2.689 1.00 0.00 24 PRO A N 4
ATOM 1394 C CA . PRO A 1 24 ? 10.753 -4.330 2.466 1.00 0.00 24 PRO A CA 4
ATOM 1395 C C . PRO A 1 24 ? 11.446 -5.163 1.391 1.00 0.00 24 PRO A C 4
ATOM 1396 O O . PRO A 1 24 ? 11.280 -6.381 1.333 1.00 0.00 24 PRO A O 4
ATOM 1407 N N . GLY A 1 25 ? 12.222 -4.496 0.541 1.00 0.00 25 GLY A N 4
ATOM 1408 C CA . GLY A 1 25 ? 12.932 -5.185 -0.530 1.00 0.00 25 GLY A CA 4
ATOM 1409 C C . GLY A 1 25 ? 13.856 -4.226 -1.274 1.00 0.00 25 GLY A C 4
ATOM 1410 O O . GLY A 1 25 ? 14.029 -3.076 -0.870 1.00 0.00 25 GLY A O 4
ATOM 1414 N N . GLY A 1 26 ? 14.448 -4.707 -2.363 1.00 0.00 26 GLY A N 4
ATOM 1415 C CA . GLY A 1 26 ? 15.354 -3.883 -3.154 1.00 0.00 26 GLY A CA 4
ATOM 1416 C C . GLY A 1 26 ? 16.774 -4.436 -3.108 1.00 0.00 26 GLY A C 4
ATOM 1417 O O . GLY A 1 26 ? 17.589 -4.014 -2.288 1.00 0.00 26 GLY A O 4
ATOM 1421 N N . CYS A 1 27 ? 17.064 -5.383 -3.995 1.00 0.00 27 CYS A N 4
ATOM 1422 C CA . CYS A 1 27 ? 18.389 -5.988 -4.045 1.00 0.00 27 CYS A CA 4
ATOM 1423 C C . CYS A 1 27 ? 19.122 -5.569 -5.315 1.00 0.00 27 CYS A C 4
ATOM 1424 O O . CYS A 1 27 ? 18.560 -4.889 -6.173 1.00 0.00 27 CYS A O 4
ATOM 1431 N N . TYR A 1 28 ? 20.382 -5.980 -5.429 1.00 0.00 28 TYR A N 4
ATOM 1432 C CA . TYR A 1 28 ? 21.182 -5.642 -6.600 1.00 0.00 28 TYR A CA 4
ATOM 1433 C C . TYR A 1 28 ? 20.298 -5.521 -7.838 1.00 0.00 28 TYR A C 4
ATOM 1434 O O . TYR A 1 28 ? 20.494 -4.583 -8.593 1.00 0.00 28 TYR A O 4
ATOM 1453 N N . CYS A 1 1 ? 14.069 13.084 -0.200 1.00 0.00 1 CYS A N 5
ATOM 1454 C CA . CYS A 1 1 ? 14.436 11.814 0.488 1.00 0.00 1 CYS A CA 5
ATOM 1455 C C . CYS A 1 1 ? 15.386 11.007 -0.390 1.00 0.00 1 CYS A C 5
ATOM 1456 O O . CYS A 1 1 ? 15.223 10.951 -1.609 1.00 0.00 1 CYS A O 5
ATOM 1465 N N . CYS A 1 2 ? 16.367 10.368 0.238 1.00 0.00 2 CYS A N 5
ATOM 1466 C CA . CYS A 1 2 ? 17.325 9.551 -0.502 1.00 0.00 2 CYS A CA 5
ATOM 1467 C C . CYS A 1 2 ? 16.653 8.277 -1.005 1.00 0.00 2 CYS A C 5
ATOM 1468 O O . CYS A 1 2 ? 16.546 8.049 -2.209 1.00 0.00 2 CYS A O 5
ATOM 1475 N N . ILE A 1 3 ? 16.198 7.451 -0.068 1.00 0.00 3 ILE A N 5
ATOM 1476 C CA . ILE A 1 3 ? 15.529 6.204 -0.420 1.00 0.00 3 ILE A CA 5
ATOM 1477 C C . ILE A 1 3 ? 14.022 6.348 -0.229 1.00 0.00 3 ILE A C 5
ATOM 1478 O O . ILE A 1 3 ? 13.231 5.858 -1.034 1.00 0.00 3 ILE A O 5
ATOM 1506 N N . GLY A 1 5 ? 11.964 6.788 3.542 1.00 0.00 5 GLY A N 5
ATOM 1507 C CA . GLY A 1 5 ? 11.578 6.016 4.717 1.00 0.00 5 GLY A CA 5
ATOM 1508 C C . GLY A 1 5 ? 12.739 5.897 5.696 1.00 0.00 5 GLY A C 5
ATOM 1509 O O . GLY A 1 5 ? 12.994 6.806 6.485 1.00 0.00 5 GLY A O 5
ATOM 1513 N N . GLU A 1 6 ? 13.440 4.769 5.641 1.00 0.00 6 GLU A N 5
ATOM 1514 C CA . GLU A 1 6 ? 14.572 4.540 6.531 1.00 0.00 6 GLU A CA 5
ATOM 1515 C C . GLU A 1 6 ? 15.874 4.957 5.858 1.00 0.00 6 GLU A C 5
ATOM 1516 O O . GLU A 1 6 ? 16.938 4.928 6.476 1.00 0.00 6 GLU A O 5
ATOM 1528 N N . SER A 1 7 ? 15.783 5.342 4.591 1.00 0.00 7 SER A N 5
ATOM 1529 C CA . SER A 1 7 ? 16.962 5.760 3.842 1.00 0.00 7 SER A CA 5
ATOM 1530 C C . SER A 1 7 ? 18.068 6.219 4.786 1.00 0.00 7 SER A C 5
ATOM 1531 O O . SER A 1 7 ? 18.167 7.399 5.120 1.00 0.00 7 SER A O 5
ATOM 1539 N N . PRO A 1 8 ? 18.890 5.305 5.221 1.00 0.00 8 PRO A N 5
ATOM 1540 C CA . PRO A 1 8 ? 20.020 5.607 6.149 1.00 0.00 8 PRO A CA 5
ATOM 1541 C C . PRO A 1 8 ? 20.913 6.723 5.615 1.00 0.00 8 PRO A C 5
ATOM 1542 O O . PRO A 1 8 ? 21.392 7.567 6.374 1.00 0.00 8 PRO A O 5
ATOM 1553 N N . GLY A 1 9 ? 21.132 6.725 4.304 1.00 0.00 9 GLY A N 5
ATOM 1554 C CA . GLY A 1 9 ? 21.968 7.743 3.678 1.00 0.00 9 GLY A CA 5
ATOM 1555 C C . GLY A 1 9 ? 22.309 7.361 2.243 1.00 0.00 9 GLY A C 5
ATOM 1556 O O . GLY A 1 9 ? 23.330 6.722 1.986 1.00 0.00 9 GLY A O 5
ATOM 1569 N N . ALA A 1 11 ? 23.358 5.707 -0.162 1.00 0.00 11 ALA A N 5
ATOM 1570 C CA . ALA A 1 11 ? 23.851 4.345 -0.304 1.00 0.00 11 ALA A CA 5
ATOM 1571 C C . ALA A 1 11 ? 23.178 3.654 -1.483 1.00 0.00 11 ALA A C 5
ATOM 1572 O O . ALA A 1 11 ? 22.326 2.787 -1.312 1.00 0.00 11 ALA A O 5
ATOM 1579 N N . PRO A 1 12 ? 23.558 4.017 -2.671 1.00 0.00 12 PRO A N 5
ATOM 1580 C CA . PRO A 1 12 ? 22.999 3.427 -3.924 1.00 0.00 12 PRO A CA 5
ATOM 1581 C C . PRO A 1 12 ? 23.002 1.904 -3.894 1.00 0.00 12 PRO A C 5
ATOM 1582 O O . PRO A 1 12 ? 22.023 1.286 -3.482 1.00 0.00 12 PRO A O 5
ATOM 1605 N N . ASN A 1 14 ? 24.205 0.252 -1.931 1.00 0.00 14 ASN A N 5
ATOM 1606 C CA . ASN A 1 14 ? 24.330 -0.096 -0.524 1.00 0.00 14 ASN A CA 5
ATOM 1607 C C . ASN A 1 14 ? 22.959 -0.141 0.142 1.00 0.00 14 ASN A C 5
ATOM 1608 O O . ASN A 1 14 ? 22.855 -0.296 1.359 1.00 0.00 14 ASN A O 5
ATOM 1619 N N . ASP A 1 15 ? 21.910 -0.000 -0.663 1.00 0.00 15 ASP A N 5
ATOM 1620 C CA . ASP A 1 15 ? 20.551 -0.023 -0.138 1.00 0.00 15 ASP A CA 5
ATOM 1621 C C . ASP A 1 15 ? 19.560 -0.400 -1.234 1.00 0.00 15 ASP A C 5
ATOM 1622 O O . ASP A 1 15 ? 19.182 -1.563 -1.369 1.00 0.00 15 ASP A O 5
ATOM 1631 N N . TYR A 1 16 ? 19.138 0.594 -2.010 1.00 0.00 16 TYR A N 5
ATOM 1632 C CA . TYR A 1 16 ? 18.186 0.356 -3.089 1.00 0.00 16 TYR A CA 5
ATOM 1633 C C . TYR A 1 16 ? 18.854 -0.388 -4.239 1.00 0.00 16 TYR A C 5
ATOM 1634 O O . TYR A 1 16 ? 19.891 0.036 -4.745 1.00 0.00 16 TYR A O 5
ATOM 1652 N N . LYS A 1 17 ? 18.250 -1.496 -4.651 1.00 0.00 17 LYS A N 5
ATOM 1653 C CA . LYS A 1 17 ? 18.796 -2.293 -5.742 1.00 0.00 17 LYS A CA 5
ATOM 1654 C C . LYS A 1 17 ? 20.124 -2.923 -5.337 1.00 0.00 17 LYS A C 5
ATOM 1655 O O . LYS A 1 17 ? 21.030 -3.064 -6.158 1.00 0.00 17 LYS A O 5
ATOM 1674 N N . CYS A 1 18 ? 20.232 -3.301 -4.066 1.00 0.00 18 CYS A N 5
ATOM 1675 C CA . CYS A 1 18 ? 21.455 -3.918 -3.565 1.00 0.00 18 CYS A CA 5
ATOM 1676 C C . CYS A 1 18 ? 21.171 -4.717 -2.297 1.00 0.00 18 CYS A C 5
ATOM 1677 O O . CYS A 1 18 ? 20.644 -4.184 -1.321 1.00 0.00 18 CYS A O 5
ATOM 1696 N N . LYS A 1 20 ? 22.241 -5.083 0.160 1.00 0.00 20 LYS A N 5
ATOM 1697 C CA . LYS A 1 20 ? 22.402 -4.258 1.352 1.00 0.00 20 LYS A CA 5
ATOM 1698 C C . LYS A 1 20 ? 21.179 -3.370 1.558 1.00 0.00 20 LYS A C 5
ATOM 1699 O O . LYS A 1 20 ? 20.629 -2.824 0.602 1.00 0.00 20 LYS A O 5
ATOM 1718 N N . GLY A 1 21 ? 20.758 -3.233 2.812 1.00 0.00 21 GLY A N 5
ATOM 1719 C CA . GLY A 1 21 ? 19.596 -2.411 3.131 1.00 0.00 21 GLY A CA 5
ATOM 1720 C C . GLY A 1 21 ? 18.308 -3.095 2.687 1.00 0.00 21 GLY A C 5
ATOM 1721 O O . GLY A 1 21 ? 17.852 -2.910 1.559 1.00 0.00 21 GLY A O 5
ATOM 1725 N N . ARG A 1 22 ? 17.724 -3.885 3.584 1.00 0.00 22 ARG A N 5
ATOM 1726 C CA . ARG A 1 22 ? 16.489 -4.593 3.272 1.00 0.00 22 ARG A CA 5
ATOM 1727 C C . ARG A 1 22 ? 15.355 -3.606 3.018 1.00 0.00 22 ARG A C 5
ATOM 1728 O O . ARG A 1 22 ? 14.565 -3.783 2.091 1.00 0.00 22 ARG A O 5
ATOM 1749 N N . GLY A 1 23 ? 15.285 -2.566 3.844 1.00 0.00 23 GLY A N 5
ATOM 1750 C CA . GLY A 1 23 ? 14.243 -1.555 3.700 1.00 0.00 23 GLY A CA 5
ATOM 1751 C C . GLY A 1 23 ? 13.033 -2.121 2.967 1.00 0.00 23 GLY A C 5
ATOM 1752 O O . GLY A 1 23 ? 12.666 -3.282 3.151 1.00 0.00 23 GLY A O 5
ATOM 1756 N N . PRO A 1 24 ? 12.418 -1.324 2.141 1.00 0.00 24 PRO A N 5
ATOM 1757 C CA . PRO A 1 24 ? 11.223 -1.742 1.350 1.00 0.00 24 PRO A CA 5
ATOM 1758 C C . PRO A 1 24 ? 11.564 -2.811 0.314 1.00 0.00 24 PRO A C 5
ATOM 1759 O O . PRO A 1 24 ? 10.684 -3.521 -0.173 1.00 0.00 24 PRO A O 5
ATOM 1770 N N . GLY A 1 25 ? 12.846 -2.916 -0.018 1.00 0.00 25 GLY A N 5
ATOM 1771 C CA . GLY A 1 25 ? 13.293 -3.900 -0.998 1.00 0.00 25 GLY A CA 5
ATOM 1772 C C . GLY A 1 25 ? 14.490 -3.380 -1.785 1.00 0.00 25 GLY A C 5
ATOM 1773 O O . GLY A 1 25 ? 15.021 -2.308 -1.490 1.00 0.00 25 GLY A O 5
ATOM 1777 N N . GLY A 1 26 ? 14.910 -4.143 -2.789 1.00 0.00 26 GLY A N 5
ATOM 1778 C CA . GLY A 1 26 ? 16.045 -3.748 -3.613 1.00 0.00 26 GLY A CA 5
ATOM 1779 C C . GLY A 1 26 ? 17.300 -4.520 -3.222 1.00 0.00 26 GLY A C 5
ATOM 1780 O O . GLY A 1 26 ? 17.864 -4.303 -2.149 1.00 0.00 26 GLY A O 5
ATOM 1784 N N . CYS A 1 27 ? 17.730 -5.423 -4.097 1.00 0.00 27 CYS A N 5
ATOM 1785 C CA . CYS A 1 27 ? 18.921 -6.223 -3.833 1.00 0.00 27 CYS A CA 5
ATOM 1786 C C . CYS A 1 27 ? 19.908 -6.113 -4.991 1.00 0.00 27 CYS A C 5
ATOM 1787 O O . CYS A 1 27 ? 19.661 -5.398 -5.962 1.00 0.00 27 CYS A O 5
ATOM 1794 N N . TYR A 1 28 ? 21.028 -6.822 -4.881 1.00 0.00 28 TYR A N 5
ATOM 1795 C CA . TYR A 1 28 ? 22.042 -6.796 -5.924 1.00 0.00 28 TYR A CA 5
ATOM 1796 C C . TYR A 1 28 ? 22.293 -5.367 -6.394 1.00 0.00 28 TYR A C 5
ATOM 1797 O O . TYR A 1 28 ? 21.576 -4.918 -7.270 1.00 0.00 28 TYR A O 5
ATOM 1816 N N . CYS A 1 1 ? 15.337 12.458 2.893 1.00 0.00 1 CYS A N 6
ATOM 1817 C CA . CYS A 1 1 ? 15.535 11.053 2.439 1.00 0.00 1 CYS A CA 6
ATOM 1818 C C . CYS A 1 1 ? 15.725 11.033 0.925 1.00 0.00 1 CYS A C 6
ATOM 1819 O O . CYS A 1 1 ? 14.935 11.618 0.184 1.00 0.00 1 CYS A O 6
ATOM 1828 N N . CYS A 1 2 ? 16.781 10.363 0.469 1.00 0.00 2 CYS A N 6
ATOM 1829 C CA . CYS A 1 2 ? 17.063 10.283 -0.961 1.00 0.00 2 CYS A CA 6
ATOM 1830 C C . CYS A 1 2 ? 16.165 9.251 -1.638 1.00 0.00 2 CYS A C 6
ATOM 1831 O O . CYS A 1 2 ? 15.213 9.607 -2.333 1.00 0.00 2 CYS A O 6
ATOM 1838 N N . ILE A 1 3 ? 16.472 7.973 -1.433 1.00 0.00 3 ILE A N 6
ATOM 1839 C CA . ILE A 1 3 ? 15.679 6.906 -2.035 1.00 0.00 3 ILE A CA 6
ATOM 1840 C C . ILE A 1 3 ? 14.274 6.907 -1.450 1.00 0.00 3 ILE A C 6
ATOM 1841 O O . ILE A 1 3 ? 13.286 6.759 -2.168 1.00 0.00 3 ILE A O 6
ATOM 1869 N N . GLY A 1 5 ? 13.836 5.217 1.765 1.00 0.00 5 GLY A N 6
ATOM 1870 C CA . GLY A 1 5 ? 13.785 3.982 2.538 1.00 0.00 5 GLY A CA 6
ATOM 1871 C C . GLY A 1 5 ? 14.584 4.110 3.829 1.00 0.00 5 GLY A C 6
ATOM 1872 O O . GLY A 1 5 ? 14.516 5.131 4.514 1.00 0.00 5 GLY A O 6
ATOM 1876 N N . GLU A 1 6 ? 15.341 3.068 4.157 1.00 0.00 6 GLU A N 6
ATOM 1877 C CA . GLU A 1 6 ? 16.151 3.073 5.368 1.00 0.00 6 GLU A CA 6
ATOM 1878 C C . GLU A 1 6 ? 17.547 3.606 5.069 1.00 0.00 6 GLU A C 6
ATOM 1879 O O . GLU A 1 6 ? 18.345 3.837 5.976 1.00 0.00 6 GLU A O 6
ATOM 1891 N N . SER A 1 7 ? 17.834 3.797 3.786 1.00 0.00 7 SER A N 6
ATOM 1892 C CA . SER A 1 7 ? 19.137 4.299 3.375 1.00 0.00 7 SER A CA 6
ATOM 1893 C C . SER A 1 7 ? 19.715 5.228 4.440 1.00 0.00 7 SER A C 6
ATOM 1894 O O . SER A 1 7 ? 19.106 6.238 4.793 1.00 0.00 7 SER A O 6
ATOM 1902 N N . PRO A 1 8 ? 20.873 4.906 4.952 1.00 0.00 8 PRO A N 6
ATOM 1903 C CA . PRO A 1 8 ? 21.549 5.728 5.999 1.00 0.00 8 PRO A CA 6
ATOM 1904 C C . PRO A 1 8 ? 21.969 7.095 5.465 1.00 0.00 8 PRO A C 6
ATOM 1905 O O . PRO A 1 8 ? 22.177 8.036 6.232 1.00 0.00 8 PRO A O 6
ATOM 1916 N N . GLY A 1 9 ? 22.089 7.194 4.146 1.00 0.00 9 GLY A N 6
ATOM 1917 C CA . GLY A 1 9 ? 22.481 8.447 3.513 1.00 0.00 9 GLY A CA 6
ATOM 1918 C C . GLY A 1 9 ? 22.708 8.249 2.019 1.00 0.00 9 GLY A C 6
ATOM 1919 O O . GLY A 1 9 ? 23.789 7.843 1.594 1.00 0.00 9 GLY A O 6
ATOM 1932 N N . ALA A 1 11 ? 22.811 6.234 0.185 1.00 0.00 11 ALA A N 6
ATOM 1933 C CA . ALA A 1 11 ? 23.746 5.149 -0.066 1.00 0.00 11 ALA A CA 6
ATOM 1934 C C . ALA A 1 11 ? 23.054 4.023 -0.822 1.00 0.00 11 ALA A C 6
ATOM 1935 O O . ALA A 1 11 ? 22.672 3.009 -0.239 1.00 0.00 11 ALA A O 6
ATOM 1942 N N . PRO A 1 12 ? 22.887 4.189 -2.104 1.00 0.00 12 PRO A N 6
ATOM 1943 C CA . PRO A 1 12 ? 22.223 3.176 -2.975 1.00 0.00 12 PRO A CA 6
ATOM 1944 C C . PRO A 1 12 ? 22.847 1.790 -2.834 1.00 0.00 12 PRO A C 6
ATOM 1945 O O . PRO A 1 12 ? 22.135 0.790 -2.787 1.00 0.00 12 PRO A O 6
ATOM 1968 N N . ASN A 1 14 ? 23.904 0.605 -0.403 1.00 0.00 14 ASN A N 6
ATOM 1969 C CA . ASN A 1 14 ? 23.732 0.254 0.997 1.00 0.00 14 ASN A CA 6
ATOM 1970 C C . ASN A 1 14 ? 22.258 0.297 1.385 1.00 0.00 14 ASN A C 6
ATOM 1971 O O . ASN A 1 14 ? 21.912 0.155 2.558 1.00 0.00 14 ASN A O 6
ATOM 1982 N N . ASP A 1 15 ? 21.394 0.494 0.393 1.00 0.00 15 ASP A N 6
ATOM 1983 C CA . ASP A 1 15 ? 19.956 0.555 0.638 1.00 0.00 15 ASP A CA 6
ATOM 1984 C C . ASP A 1 15 ? 19.206 0.939 -0.633 1.00 0.00 15 ASP A C 6
ATOM 1985 O O . ASP A 1 15 ? 18.498 1.946 -0.664 1.00 0.00 15 ASP A O 6
ATOM 1994 N N . TYR A 1 16 ? 19.360 0.134 -1.679 1.00 0.00 16 TYR A N 6
ATOM 1995 C CA . TYR A 1 16 ? 18.684 0.410 -2.941 1.00 0.00 16 TYR A CA 6
ATOM 1996 C C . TYR A 1 16 ? 18.667 -0.834 -3.826 1.00 0.00 16 TYR A C 6
ATOM 1997 O O . TYR A 1 16 ? 17.642 -1.505 -3.950 1.00 0.00 16 TYR A O 6
ATOM 2015 N N . LYS A 1 17 ? 19.808 -1.138 -4.436 1.00 0.00 17 LYS A N 6
ATOM 2016 C CA . LYS A 1 17 ? 19.914 -2.306 -5.304 1.00 0.00 17 LYS A CA 6
ATOM 2017 C C . LYS A 1 17 ? 21.164 -3.115 -4.972 1.00 0.00 17 LYS A C 6
ATOM 2018 O O . LYS A 1 17 ? 21.927 -3.495 -5.861 1.00 0.00 17 LYS A O 6
ATOM 2037 N N . CYS A 1 18 ? 21.362 -3.374 -3.686 1.00 0.00 18 CYS A N 6
ATOM 2038 C CA . CYS A 1 18 ? 22.516 -4.142 -3.235 1.00 0.00 18 CYS A CA 6
ATOM 2039 C C . CYS A 1 18 ? 22.165 -4.911 -1.969 1.00 0.00 18 CYS A C 6
ATOM 2040 O O . CYS A 1 18 ? 22.741 -4.670 -0.907 1.00 0.00 18 CYS A O 6
ATOM 2059 N N . LYS A 1 20 ? 20.238 -4.376 -0.153 1.00 0.00 20 LYS A N 6
ATOM 2060 C CA . LYS A 1 20 ? 19.840 -3.362 0.816 1.00 0.00 20 LYS A CA 6
ATOM 2061 C C . LYS A 1 20 ? 18.842 -2.392 0.192 1.00 0.00 20 LYS A C 6
ATOM 2062 O O . LYS A 1 20 ? 18.857 -2.167 -1.019 1.00 0.00 20 LYS A O 6
ATOM 2081 N N . GLY A 1 21 ? 17.980 -1.813 1.022 1.00 0.00 21 GLY A N 6
ATOM 2082 C CA . GLY A 1 21 ? 16.988 -0.862 0.533 1.00 0.00 21 GLY A CA 6
ATOM 2083 C C . GLY A 1 21 ? 15.621 -1.126 1.154 1.00 0.00 21 GLY A C 6
ATOM 2084 O O . GLY A 1 21 ? 15.342 -2.235 1.609 1.00 0.00 21 GLY A O 6
ATOM 2088 N N . ARG A 1 22 ? 14.777 -0.095 1.161 1.00 0.00 22 ARG A N 6
ATOM 2089 C CA . ARG A 1 22 ? 13.432 -0.203 1.725 1.00 0.00 22 ARG A CA 6
ATOM 2090 C C . ARG A 1 22 ? 13.302 -1.447 2.595 1.00 0.00 22 ARG A C 6
ATOM 2091 O O . ARG A 1 22 ? 12.404 -2.265 2.395 1.00 0.00 22 ARG A O 6
ATOM 2112 N N . GLY A 1 23 ? 14.205 -1.586 3.559 1.00 0.00 23 GLY A N 6
ATOM 2113 C CA . GLY A 1 23 ? 14.180 -2.739 4.450 1.00 0.00 23 GLY A CA 6
ATOM 2114 C C . GLY A 1 23 ? 14.019 -4.030 3.653 1.00 0.00 23 GLY A C 6
ATOM 2115 O O . GLY A 1 23 ? 14.973 -4.524 3.054 1.00 0.00 23 GLY A O 6
ATOM 2119 N N . PRO A 1 24 ? 12.834 -4.575 3.632 1.00 0.00 24 PRO A N 6
ATOM 2120 C CA . PRO A 1 24 ? 12.540 -5.834 2.886 1.00 0.00 24 PRO A CA 6
ATOM 2121 C C . PRO A 1 24 ? 12.793 -5.675 1.388 1.00 0.00 24 PRO A C 6
ATOM 2122 O O . PRO A 1 24 ? 12.539 -4.615 0.817 1.00 0.00 24 PRO A O 6
ATOM 2133 N N . GLY A 1 25 ? 13.295 -6.733 0.761 1.00 0.00 25 GLY A N 6
ATOM 2134 C CA . GLY A 1 25 ? 13.579 -6.695 -0.669 1.00 0.00 25 GLY A CA 6
ATOM 2135 C C . GLY A 1 25 ? 14.473 -5.509 -1.011 1.00 0.00 25 GLY A C 6
ATOM 2136 O O . GLY A 1 25 ? 15.382 -5.168 -0.255 1.00 0.00 25 GLY A O 6
ATOM 2140 N N . GLY A 1 26 ? 14.205 -4.879 -2.151 1.00 0.00 26 GLY A N 6
ATOM 2141 C CA . GLY A 1 26 ? 14.993 -3.727 -2.577 1.00 0.00 26 GLY A CA 6
ATOM 2142 C C . GLY A 1 26 ? 16.442 -4.121 -2.831 1.00 0.00 26 GLY A C 6
ATOM 2143 O O . GLY A 1 26 ? 17.353 -3.312 -2.659 1.00 0.00 26 GLY A O 6
ATOM 2147 N N . CYS A 1 27 ? 16.650 -5.368 -3.239 1.00 0.00 27 CYS A N 6
ATOM 2148 C CA . CYS A 1 27 ? 17.999 -5.852 -3.509 1.00 0.00 27 CYS A CA 6
ATOM 2149 C C . CYS A 1 27 ? 18.471 -5.376 -4.877 1.00 0.00 27 CYS A C 6
ATOM 2150 O O . CYS A 1 27 ? 17.814 -4.561 -5.523 1.00 0.00 27 CYS A O 6
ATOM 2157 N N . TYR A 1 28 ? 19.617 -5.888 -5.313 1.00 0.00 28 TYR A N 6
ATOM 2158 C CA . TYR A 1 28 ? 20.167 -5.507 -6.606 1.00 0.00 28 TYR A CA 6
ATOM 2159 C C . TYR A 1 28 ? 19.228 -5.923 -7.733 1.00 0.00 28 TYR A C 6
ATOM 2160 O O . TYR A 1 28 ? 19.722 -6.223 -8.808 1.00 0.00 28 TYR A O 6
ATOM 2179 N N . CYS A 1 1 ? 13.714 12.648 -0.213 1.00 0.00 1 CYS A N 7
ATOM 2180 C CA . CYS A 1 1 ? 14.215 11.268 0.045 1.00 0.00 1 CYS A CA 7
ATOM 2181 C C . CYS A 1 1 ? 15.269 10.911 -0.998 1.00 0.00 1 CYS A C 7
ATOM 2182 O O . CYS A 1 1 ? 15.159 11.297 -2.162 1.00 0.00 1 CYS A O 7
ATOM 2191 N N . CYS A 1 2 ? 16.282 10.163 -0.577 1.00 0.00 2 CYS A N 7
ATOM 2192 C CA . CYS A 1 2 ? 17.340 9.751 -1.490 1.00 0.00 2 CYS A CA 7
ATOM 2193 C C . CYS A 1 2 ? 16.971 8.430 -2.158 1.00 0.00 2 CYS A C 7
ATOM 2194 O O . CYS A 1 2 ? 16.907 8.340 -3.385 1.00 0.00 2 CYS A O 7
ATOM 2201 N N . ILE A 1 3 ? 16.721 7.411 -1.343 1.00 0.00 3 ILE A N 7
ATOM 2202 C CA . ILE A 1 3 ? 16.349 6.100 -1.862 1.00 0.00 3 ILE A CA 7
ATOM 2203 C C . ILE A 1 3 ? 14.834 5.987 -2.004 1.00 0.00 3 ILE A C 7
ATOM 2204 O O . ILE A 1 3 ? 14.332 5.422 -2.976 1.00 0.00 3 ILE A O 7
ATOM 2232 N N . GLY A 1 5 ? 12.454 5.896 1.301 1.00 0.00 5 GLY A N 7
ATOM 2233 C CA . GLY A 1 5 ? 12.023 5.096 2.441 1.00 0.00 5 GLY A CA 7
ATOM 2234 C C . GLY A 1 5 ? 12.732 5.544 3.713 1.00 0.00 5 GLY A C 7
ATOM 2235 O O . GLY A 1 5 ? 12.284 6.467 4.394 1.00 0.00 5 GLY A O 7
ATOM 2239 N N . GLU A 1 6 ? 13.844 4.887 4.028 1.00 0.00 6 GLU A N 7
ATOM 2240 C CA . GLU A 1 6 ? 14.609 5.228 5.219 1.00 0.00 6 GLU A CA 7
ATOM 2241 C C . GLU A 1 6 ? 16.092 5.017 4.968 1.00 0.00 6 GLU A C 7
ATOM 2242 O O . GLU A 1 6 ? 16.834 5.963 4.700 1.00 0.00 6 GLU A O 7
ATOM 2254 N N . SER A 1 7 ? 16.512 3.768 5.053 1.00 0.00 7 SER A N 7
ATOM 2255 C CA . SER A 1 7 ? 17.908 3.419 4.832 1.00 0.00 7 SER A CA 7
ATOM 2256 C C . SER A 1 7 ? 18.824 4.331 5.643 1.00 0.00 7 SER A C 7
ATOM 2257 O O . SER A 1 7 ? 18.388 5.351 6.178 1.00 0.00 7 SER A O 7
ATOM 2265 N N . PRO A 1 8 ? 20.076 3.982 5.739 1.00 0.00 8 PRO A N 7
ATOM 2266 C CA . PRO A 1 8 ? 21.082 4.782 6.499 1.00 0.00 8 PRO A CA 7
ATOM 2267 C C . PRO A 1 8 ? 21.351 6.134 5.844 1.00 0.00 8 PRO A C 7
ATOM 2268 O O . PRO A 1 8 ? 21.823 7.067 6.492 1.00 0.00 8 PRO A O 7
ATOM 2279 N N . GLY A 1 9 ? 21.047 6.229 4.553 1.00 0.00 9 GLY A N 7
ATOM 2280 C CA . GLY A 1 9 ? 21.262 7.470 3.816 1.00 0.00 9 GLY A CA 7
ATOM 2281 C C . GLY A 1 9 ? 21.264 7.217 2.313 1.00 0.00 9 GLY A C 7
ATOM 2282 O O . GLY A 1 9 ? 20.854 6.150 1.854 1.00 0.00 9 GLY A O 7
ATOM 2295 N N . ALA A 1 11 ? 22.885 5.928 0.281 1.00 0.00 11 ALA A N 7
ATOM 2296 C CA . ALA A 1 11 ? 23.896 4.930 -0.036 1.00 0.00 11 ALA A CA 7
ATOM 2297 C C . ALA A 1 11 ? 23.301 3.841 -0.919 1.00 0.00 11 ALA A C 7
ATOM 2298 O O . ALA A 1 11 ? 23.064 2.720 -0.470 1.00 0.00 11 ALA A O 7
ATOM 2305 N N . PRO A 1 12 ? 23.061 4.156 -2.162 1.00 0.00 12 PRO A N 7
ATOM 2306 C CA . PRO A 1 12 ? 22.482 3.195 -3.138 1.00 0.00 12 PRO A CA 7
ATOM 2307 C C . PRO A 1 12 ? 23.097 1.804 -3.012 1.00 0.00 12 PRO A C 7
ATOM 2308 O O . PRO A 1 12 ? 22.378 0.811 -2.936 1.00 0.00 12 PRO A O 7
ATOM 2331 N N . ASN A 1 14 ? 23.855 0.125 -0.820 1.00 0.00 14 ASN A N 7
ATOM 2332 C CA . ASN A 1 14 ? 23.630 -0.312 0.549 1.00 0.00 14 ASN A CA 7
ATOM 2333 C C . ASN A 1 14 ? 22.138 -0.335 0.869 1.00 0.00 14 ASN A C 7
ATOM 2334 O O . ASN A 1 14 ? 21.747 -0.359 2.036 1.00 0.00 14 ASN A O 7
ATOM 2345 N N . ASP A 1 15 ? 21.309 -0.329 -0.173 1.00 0.00 15 ASP A N 7
ATOM 2346 C CA . ASP A 1 15 ? 19.862 -0.349 0.012 1.00 0.00 15 ASP A CA 7
ATOM 2347 C C . ASP A 1 15 ? 19.149 -0.255 -1.331 1.00 0.00 15 ASP A C 7
ATOM 2348 O O . ASP A 1 15 ? 18.682 -1.258 -1.867 1.00 0.00 15 ASP A O 7
ATOM 2357 N N . TYR A 1 16 ? 19.066 0.960 -1.865 1.00 0.00 16 TYR A N 7
ATOM 2358 C CA . TYR A 1 16 ? 18.405 1.186 -3.146 1.00 0.00 16 TYR A CA 7
ATOM 2359 C C . TYR A 1 16 ? 18.379 -0.093 -3.972 1.00 0.00 16 TYR A C 7
ATOM 2360 O O . TYR A 1 16 ? 17.413 -0.855 -3.920 1.00 0.00 16 TYR A O 7
ATOM 2378 N N . LYS A 1 17 ? 19.441 -0.326 -4.735 1.00 0.00 17 LYS A N 7
ATOM 2379 C CA . LYS A 1 17 ? 19.515 -1.522 -5.565 1.00 0.00 17 LYS A CA 7
ATOM 2380 C C . LYS A 1 17 ? 20.197 -2.661 -4.816 1.00 0.00 17 LYS A C 7
ATOM 2381 O O . LYS A 1 17 ? 19.535 -3.501 -4.217 1.00 0.00 17 LYS A O 7
ATOM 2400 N N . CYS A 1 18 ? 21.525 -2.681 -4.855 1.00 0.00 18 CYS A N 7
ATOM 2401 C CA . CYS A 1 18 ? 22.284 -3.729 -4.181 1.00 0.00 18 CYS A CA 7
ATOM 2402 C C . CYS A 1 18 ? 21.483 -4.320 -3.022 1.00 0.00 18 CYS A C 7
ATOM 2403 O O . CYS A 1 18 ? 20.872 -3.590 -2.243 1.00 0.00 18 CYS A O 7
ATOM 2422 N N . LYS A 1 20 ? 21.909 -4.861 -0.287 1.00 0.00 20 LYS A N 7
ATOM 2423 C CA . LYS A 1 20 ? 22.577 -4.512 0.960 1.00 0.00 20 LYS A CA 7
ATOM 2424 C C . LYS A 1 20 ? 21.756 -3.492 1.745 1.00 0.00 20 LYS A C 7
ATOM 2425 O O . LYS A 1 20 ? 22.297 -2.523 2.277 1.00 0.00 20 LYS A O 7
ATOM 2444 N N . GLY A 1 21 ? 20.447 -3.716 1.812 1.00 0.00 21 GLY A N 7
ATOM 2445 C CA . GLY A 1 21 ? 19.565 -2.806 2.535 1.00 0.00 21 GLY A CA 7
ATOM 2446 C C . GLY A 1 21 ? 18.755 -3.551 3.591 1.00 0.00 21 GLY A C 7
ATOM 2447 O O . GLY A 1 21 ? 18.096 -4.548 3.294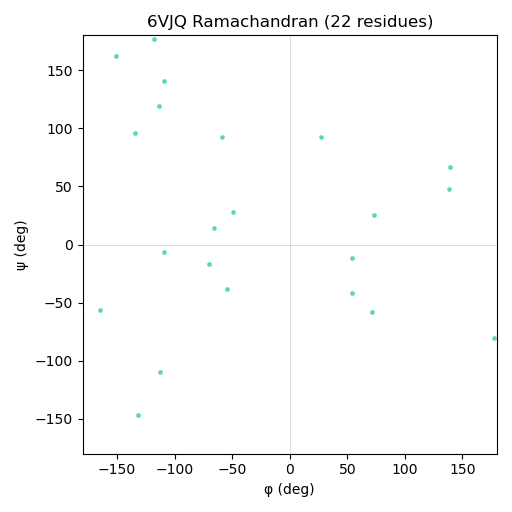 1.00 0.00 21 GLY A O 7
ATOM 2451 N N . ARG A 1 22 ? 18.807 -3.059 4.824 1.00 0.00 22 ARG A N 7
ATOM 2452 C CA . ARG A 1 22 ? 18.072 -3.683 5.918 1.00 0.00 22 ARG A CA 7
ATOM 2453 C C . ARG A 1 22 ? 16.569 -3.593 5.673 1.00 0.00 22 ARG A C 7
ATOM 2454 O O . ARG A 1 22 ? 15.835 -4.556 5.893 1.00 0.00 22 ARG A O 7
ATOM 2475 N N . GLY A 1 23 ? 16.119 -2.428 5.216 1.00 0.00 23 GLY A N 7
ATOM 2476 C CA . GLY A 1 23 ? 14.701 -2.221 4.945 1.00 0.00 23 GLY A CA 7
ATOM 2477 C C . GLY A 1 23 ? 14.257 -3.030 3.731 1.00 0.00 23 GLY A C 7
ATOM 2478 O O . GLY A 1 23 ? 14.920 -3.029 2.695 1.00 0.00 23 GLY A O 7
ATOM 2482 N N . PRO A 1 24 ? 13.149 -3.712 3.845 1.00 0.00 24 PRO A N 7
ATOM 2483 C CA . PRO A 1 24 ? 12.596 -4.546 2.736 1.00 0.00 24 PRO A CA 7
ATOM 2484 C C . PRO A 1 24 ? 12.280 -3.710 1.497 1.00 0.00 24 PRO A C 7
ATOM 2485 O O . PRO A 1 24 ? 11.867 -2.555 1.603 1.00 0.00 24 PRO A O 7
ATOM 2496 N N . GLY A 1 25 ? 12.482 -4.302 0.325 1.00 0.00 25 GLY A N 7
ATOM 2497 C CA . GLY A 1 25 ? 12.220 -3.605 -0.929 1.00 0.00 25 GLY A CA 7
ATOM 2498 C C . GLY A 1 25 ? 13.481 -2.913 -1.435 1.00 0.00 25 GLY A C 7
ATOM 2499 O O . GLY A 1 25 ? 14.453 -2.756 -0.695 1.00 0.00 25 GLY A O 7
ATOM 2503 N N . GLY A 1 26 ? 13.460 -2.501 -2.699 1.00 0.00 26 GLY A N 7
ATOM 2504 C CA . GLY A 1 26 ? 14.611 -1.827 -3.289 1.00 0.00 26 GLY A CA 7
ATOM 2505 C C . GLY A 1 26 ? 15.880 -2.648 -3.093 1.00 0.00 26 GLY A C 7
ATOM 2506 O O . GLY A 1 26 ? 16.757 -2.269 -2.318 1.00 0.00 26 GLY A O 7
ATOM 2510 N N . CYS A 1 27 ? 15.976 -3.771 -3.797 1.00 0.00 27 CYS A N 7
ATOM 2511 C CA . CYS A 1 27 ? 17.153 -4.624 -3.682 1.00 0.00 27 CYS A CA 7
ATOM 2512 C C . CYS A 1 27 ? 17.701 -4.984 -5.062 1.00 0.00 27 CYS A C 7
ATOM 2513 O O . CYS A 1 27 ? 17.048 -4.758 -6.079 1.00 0.00 27 CYS A O 7
ATOM 2520 N N . TYR A 1 28 ? 18.912 -5.534 -5.083 1.00 0.00 28 TYR A N 7
ATOM 2521 C CA . TYR A 1 28 ? 19.552 -5.909 -6.337 1.00 0.00 28 TYR A CA 7
ATOM 2522 C C . TYR A 1 28 ? 19.158 -4.945 -7.451 1.00 0.00 28 TYR A C 7
ATOM 2523 O O . TYR A 1 28 ? 19.076 -5.383 -8.587 1.00 0.00 28 TYR A O 7
ATOM 2542 N N . CYS A 1 1 ? 12.375 10.590 -1.676 1.00 0.00 1 CYS A N 8
ATOM 2543 C CA . CYS A 1 1 ? 13.269 10.154 -0.567 1.00 0.00 1 CYS A CA 8
ATOM 2544 C C . CYS A 1 1 ? 13.980 8.865 -0.966 1.00 0.00 1 CYS A C 8
ATOM 2545 O O . CYS A 1 1 ? 13.373 7.962 -1.542 1.00 0.00 1 CYS A O 8
ATOM 2554 N N . CYS A 1 2 ? 15.272 8.785 -0.658 1.00 0.00 2 CYS A N 8
ATOM 2555 C CA . CYS A 1 2 ? 16.050 7.599 -0.993 1.00 0.00 2 CYS A CA 8
ATOM 2556 C C . CYS A 1 2 ? 15.317 6.344 -0.534 1.00 0.00 2 CYS A C 8
ATOM 2557 O O . CYS A 1 2 ? 14.357 5.905 -1.168 1.00 0.00 2 CYS A O 8
ATOM 2564 N N . ILE A 1 3 ? 15.783 5.766 0.568 1.00 0.00 3 ILE A N 8
ATOM 2565 C CA . ILE A 1 3 ? 15.171 4.556 1.103 1.00 0.00 3 ILE A CA 8
ATOM 2566 C C . ILE A 1 3 ? 13.753 4.853 1.576 1.00 0.00 3 ILE A C 8
ATOM 2567 O O . ILE A 1 3 ? 12.826 4.084 1.319 1.00 0.00 3 ILE A O 8
ATOM 2595 N N . GLY A 1 5 ? 13.407 7.246 4.755 1.00 0.00 5 GLY A N 8
ATOM 2596 C CA . GLY A 1 5 ? 13.547 7.543 6.176 1.00 0.00 5 GLY A CA 8
ATOM 2597 C C . GLY A 1 5 ? 13.689 6.260 6.988 1.00 0.00 5 GLY A C 8
ATOM 2598 O O . GLY A 1 5 ? 13.123 6.136 8.074 1.00 0.00 5 GLY A O 8
ATOM 2602 N N . GLU A 1 6 ? 14.449 5.309 6.455 1.00 0.00 6 GLU A N 8
ATOM 2603 C CA . GLU A 1 6 ? 14.658 4.039 7.140 1.00 0.00 6 GLU A CA 8
ATOM 2604 C C . GLU A 1 6 ? 16.144 3.698 7.195 1.00 0.00 6 GLU A C 8
ATOM 2605 O O . GLU A 1 6 ? 16.521 2.577 7.535 1.00 0.00 6 GLU A O 8
ATOM 2617 N N . SER A 1 7 ? 16.983 4.672 6.859 1.00 0.00 7 SER A N 8
ATOM 2618 C CA . SER A 1 7 ? 18.426 4.463 6.871 1.00 0.00 7 SER A CA 8
ATOM 2619 C C . SER A 1 7 ? 19.160 5.774 6.609 1.00 0.00 7 SER A C 8
ATOM 2620 O O . SER A 1 7 ? 18.548 6.840 6.552 1.00 0.00 7 SER A O 8
ATOM 2628 N N . PRO A 1 8 ? 20.453 5.708 6.450 1.00 0.00 8 PRO A N 8
ATOM 2629 C CA . PRO A 1 8 ? 21.297 6.908 6.187 1.00 0.00 8 PRO A CA 8
ATOM 2630 C C . PRO A 1 8 ? 20.757 7.748 5.032 1.00 0.00 8 PRO A C 8
ATOM 2631 O O . PRO A 1 8 ? 20.833 8.976 5.057 1.00 0.00 8 PRO A O 8
ATOM 2642 N N . GLY A 1 9 ? 20.213 7.076 4.022 1.00 0.00 9 GLY A N 8
ATOM 2643 C CA . GLY A 1 9 ? 19.658 7.770 2.867 1.00 0.00 9 GLY A CA 8
ATOM 2644 C C . GLY A 1 9 ? 20.326 7.305 1.578 1.00 0.00 9 GLY A C 8
ATOM 2645 O O . GLY A 1 9 ? 21.192 6.431 1.598 1.00 0.00 9 GLY A O 8
ATOM 2658 N N . ALA A 1 11 ? 21.909 5.602 -0.480 1.00 0.00 11 ALA A N 8
ATOM 2659 C CA . ALA A 1 11 ? 23.176 4.902 -0.303 1.00 0.00 11 ALA A CA 8
ATOM 2660 C C . ALA A 1 11 ? 23.429 3.950 -1.468 1.00 0.00 11 ALA A C 8
ATOM 2661 O O . ALA A 1 11 ? 23.389 2.730 -1.306 1.00 0.00 11 ALA A O 8
ATOM 2668 N N . PRO A 1 12 ? 23.692 4.489 -2.627 1.00 0.00 12 PRO A N 8
ATOM 2669 C CA . PRO A 1 12 ? 23.969 3.680 -3.849 1.00 0.00 12 PRO A CA 8
ATOM 2670 C C . PRO A 1 12 ? 25.025 2.607 -3.599 1.00 0.00 12 PRO A C 8
ATOM 2671 O O . PRO A 1 12 ? 26.047 2.863 -2.964 1.00 0.00 12 PRO A O 8
ATOM 2694 N N . ASN A 1 14 ? 24.312 -0.139 -1.988 1.00 0.00 14 ASN A N 8
ATOM 2695 C CA . ASN A 1 14 ? 24.004 -0.683 -0.672 1.00 0.00 14 ASN A CA 8
ATOM 2696 C C . ASN A 1 14 ? 22.579 -1.225 -0.635 1.00 0.00 14 ASN A C 8
ATOM 2697 O O . ASN A 1 14 ? 22.356 -2.425 -0.799 1.00 0.00 14 ASN A O 8
ATOM 2708 N N . ASP A 1 15 ? 21.617 -0.334 -0.418 1.00 0.00 15 ASP A N 8
ATOM 2709 C CA . ASP A 1 15 ? 20.217 -0.735 -0.354 1.00 0.00 15 ASP A CA 8
ATOM 2710 C C . ASP A 1 15 ? 19.523 -0.478 -1.687 1.00 0.00 15 ASP A C 8
ATOM 2711 O O . ASP A 1 15 ? 18.501 -1.091 -1.994 1.00 0.00 15 ASP A O 8
ATOM 2720 N N . TYR A 1 16 ? 20.086 0.431 -2.475 1.00 0.00 16 TYR A N 8
ATOM 2721 C CA . TYR A 1 16 ? 19.506 0.770 -3.770 1.00 0.00 16 TYR A CA 8
ATOM 2722 C C . TYR A 1 16 ? 19.309 -0.486 -4.613 1.00 0.00 16 TYR A C 8
ATOM 2723 O O . TYR A 1 16 ? 18.179 -0.884 -4.894 1.00 0.00 16 TYR A O 8
ATOM 2741 N N . LYS A 1 17 ? 20.415 -1.104 -5.012 1.00 0.00 17 LYS A N 8
ATOM 2742 C CA . LYS A 1 17 ? 20.351 -2.312 -5.827 1.00 0.00 17 LYS A CA 8
ATOM 2743 C C . LYS A 1 17 ? 21.676 -3.065 -5.774 1.00 0.00 17 LYS A C 8
ATOM 2744 O O . LYS A 1 17 ? 22.068 -3.721 -6.740 1.00 0.00 17 LYS A O 8
ATOM 2763 N N . CYS A 1 18 ? 22.363 -2.965 -4.641 1.00 0.00 18 CYS A N 8
ATOM 2764 C CA . CYS A 1 18 ? 23.644 -3.643 -4.474 1.00 0.00 18 CYS A CA 8
ATOM 2765 C C . CYS A 1 18 ? 23.440 -5.046 -3.913 1.00 0.00 18 CYS A C 8
ATOM 2766 O O . CYS A 1 18 ? 23.923 -6.028 -4.480 1.00 0.00 18 CYS A O 8
ATOM 2785 N N . LYS A 1 20 ? 21.492 -5.350 -0.222 1.00 0.00 20 LYS A N 8
ATOM 2786 C CA . LYS A 1 20 ? 21.298 -5.110 1.203 1.00 0.00 20 LYS A CA 8
ATOM 2787 C C . LYS A 1 20 ? 19.819 -5.202 1.566 1.00 0.00 20 LYS A C 8
ATOM 2788 O O . LYS A 1 20 ? 19.133 -6.148 1.178 1.00 0.00 20 LYS A O 8
ATOM 2807 N N . GLY A 1 21 ? 19.337 -4.215 2.313 1.00 0.00 21 GLY A N 8
ATOM 2808 C CA . GLY A 1 21 ? 17.936 -4.195 2.722 1.00 0.00 21 GLY A CA 8
ATOM 2809 C C . GLY A 1 21 ? 17.732 -3.274 3.920 1.00 0.00 21 GLY A C 8
ATOM 2810 O O . GLY A 1 21 ? 18.301 -3.496 4.990 1.00 0.00 21 GLY A O 8
ATOM 2814 N N . ARG A 1 22 ? 16.918 -2.241 3.734 1.00 0.00 22 ARG A N 8
ATOM 2815 C CA . ARG A 1 22 ? 16.645 -1.292 4.807 1.00 0.00 22 ARG A CA 8
ATOM 2816 C C . ARG A 1 22 ? 15.446 -0.418 4.457 1.00 0.00 22 ARG A C 8
ATOM 2817 O O . ARG A 1 22 ? 15.251 0.648 5.042 1.00 0.00 22 ARG A O 8
ATOM 2838 N N . GLY A 1 23 ? 14.646 -0.874 3.500 1.00 0.00 23 GLY A N 8
ATOM 2839 C CA . GLY A 1 23 ? 13.468 -0.125 3.079 1.00 0.00 23 GLY A CA 8
ATOM 2840 C C . GLY A 1 23 ? 12.954 -0.626 1.735 1.00 0.00 23 GLY A C 8
ATOM 2841 O O . GLY A 1 23 ? 12.563 -1.786 1.600 1.00 0.00 23 GLY A O 8
ATOM 2845 N N . PRO A 1 24 ? 12.951 0.226 0.746 1.00 0.00 24 PRO A N 8
ATOM 2846 C CA . PRO A 1 24 ? 12.477 -0.126 -0.623 1.00 0.00 24 PRO A CA 8
ATOM 2847 C C . PRO A 1 24 ? 13.275 -1.277 -1.230 1.00 0.00 24 PRO A C 8
ATOM 2848 O O . PRO A 1 24 ? 14.476 -1.404 -0.994 1.00 0.00 24 PRO A O 8
ATOM 2859 N N . GLY A 1 25 ? 12.597 -2.112 -2.011 1.00 0.00 25 GLY A N 8
ATOM 2860 C CA . GLY A 1 25 ? 13.253 -3.250 -2.645 1.00 0.00 25 GLY A CA 8
ATOM 2861 C C . GLY A 1 25 ? 14.321 -2.786 -3.628 1.00 0.00 25 GLY A C 8
ATOM 2862 O O . GLY A 1 25 ? 14.215 -1.707 -4.213 1.00 0.00 25 GLY A O 8
ATOM 2866 N N . GLY A 1 26 ? 15.351 -3.606 -3.808 1.00 0.00 26 GLY A N 8
ATOM 2867 C CA . GLY A 1 26 ? 16.434 -3.268 -4.723 1.00 0.00 26 GLY A CA 8
ATOM 2868 C C . GLY A 1 26 ? 17.120 -4.526 -5.246 1.00 0.00 26 GLY A C 8
ATOM 2869 O O . GLY A 1 26 ? 16.508 -5.331 -5.950 1.00 0.00 26 GLY A O 8
ATOM 2873 N N . CYS A 1 27 ? 18.391 -4.690 -4.897 1.00 0.00 27 CYS A N 8
ATOM 2874 C CA . CYS A 1 27 ? 19.150 -5.855 -5.337 1.00 0.00 27 CYS A CA 8
ATOM 2875 C C . CYS A 1 27 ? 18.628 -7.120 -4.663 1.00 0.00 27 CYS A C 8
ATOM 2876 O O . CYS A 1 27 ? 18.606 -8.193 -5.266 1.00 0.00 27 CYS A O 8
ATOM 2883 N N . TYR A 1 28 ? 18.209 -6.986 -3.409 1.00 0.00 28 TYR A N 8
ATOM 2884 C CA . TYR A 1 28 ? 17.687 -8.125 -2.664 1.00 0.00 28 TYR A CA 8
ATOM 2885 C C . TYR A 1 28 ? 16.210 -8.340 -2.977 1.00 0.00 28 TYR A C 8
ATOM 2886 O O . TYR A 1 28 ? 15.491 -8.763 -2.087 1.00 0.00 28 TYR A O 8
ATOM 2905 N N . CYS A 1 1 ? 14.171 12.208 -1.252 1.00 0.00 1 CYS A N 9
ATOM 2906 C CA . CYS A 1 1 ? 14.280 11.801 0.177 1.00 0.00 1 CYS A CA 9
ATOM 2907 C C . CYS A 1 1 ? 15.296 10.669 0.305 1.00 0.00 1 CYS A C 9
ATOM 2908 O O . CYS A 1 1 ? 15.602 10.219 1.409 1.00 0.00 1 CYS A O 9
ATOM 2917 N N . CYS A 1 2 ? 15.809 10.208 -0.829 1.00 0.00 2 CYS A N 9
ATOM 2918 C CA . CYS A 1 2 ? 16.782 9.120 -0.826 1.00 0.00 2 CYS A CA 9
ATOM 2919 C C . CYS A 1 2 ? 16.142 7.848 -0.280 1.00 0.00 2 CYS A C 9
ATOM 2920 O O . CYS A 1 2 ? 15.985 7.698 0.931 1.00 0.00 2 CYS A O 9
ATOM 2927 N N . ILE A 1 3 ? 15.766 6.944 -1.184 1.00 0.00 3 ILE A N 9
ATOM 2928 C CA . ILE A 1 3 ? 15.128 5.690 -0.791 1.00 0.00 3 ILE A CA 9
ATOM 2929 C C . ILE A 1 3 ? 13.714 5.957 -0.283 1.00 0.00 3 ILE A C 9
ATOM 2930 O O . ILE A 1 3 ? 12.761 5.290 -0.683 1.00 0.00 3 ILE A O 9
ATOM 2958 N N . GLY A 1 5 ? 13.442 7.428 3.274 1.00 0.00 5 GLY A N 9
ATOM 2959 C CA . GLY A 1 5 ? 13.563 7.323 4.723 1.00 0.00 5 GLY A CA 9
ATOM 2960 C C . GLY A 1 5 ? 13.499 5.865 5.170 1.00 0.00 5 GLY A C 9
ATOM 2961 O O . GLY A 1 5 ? 13.089 5.569 6.293 1.00 0.00 5 GLY A O 9
ATOM 2965 N N . GLU A 1 6 ? 13.907 4.960 4.287 1.00 0.00 6 GLU A N 9
ATOM 2966 C CA . GLU A 1 6 ? 13.892 3.539 4.605 1.00 0.00 6 GLU A CA 9
ATOM 2967 C C . GLU A 1 6 ? 15.314 3.004 4.683 1.00 0.00 6 GLU A C 9
ATOM 2968 O O . GLU A 1 6 ? 15.536 1.852 5.056 1.00 0.00 6 GLU A O 9
ATOM 2980 N N . SER A 1 7 ? 16.274 3.850 4.327 1.00 0.00 7 SER A N 9
ATOM 2981 C CA . SER A 1 7 ? 17.672 3.450 4.359 1.00 0.00 7 SER A CA 9
ATOM 2982 C C . SER A 1 7 ? 18.496 4.427 5.192 1.00 0.00 7 SER A C 9
ATOM 2983 O O . SER A 1 7 ? 18.036 5.518 5.527 1.00 0.00 7 SER A O 9
ATOM 2991 N N . PRO A 1 8 ? 19.701 4.049 5.525 1.00 0.00 8 PRO A N 9
ATOM 2992 C CA . PRO A 1 8 ? 20.622 4.901 6.334 1.00 0.00 8 PRO A CA 9
ATOM 2993 C C . PRO A 1 8 ? 21.055 6.152 5.577 1.00 0.00 8 PRO A C 9
ATOM 2994 O O . PRO A 1 8 ? 21.480 7.139 6.178 1.00 0.00 8 PRO A O 9
ATOM 3005 N N . GLY A 1 9 ? 20.947 6.100 4.253 1.00 0.00 9 GLY A N 9
ATOM 3006 C CA . GLY A 1 9 ? 21.334 7.232 3.420 1.00 0.00 9 GLY A CA 9
ATOM 3007 C C . GLY A 1 9 ? 21.116 6.922 1.943 1.00 0.00 9 GLY A C 9
ATOM 3008 O O . GLY A 1 9 ? 20.476 5.930 1.595 1.00 0.00 9 GLY A O 9
ATOM 3021 N N . ALA A 1 11 ? 22.216 5.325 0.127 1.00 0.00 11 ALA A N 9
ATOM 3022 C CA . ALA A 1 11 ? 22.318 3.891 -0.101 1.00 0.00 11 ALA A CA 9
ATOM 3023 C C . ALA A 1 11 ? 22.295 3.588 -1.595 1.00 0.00 11 ALA A C 9
ATOM 3024 O O . ALA A 1 11 ? 21.402 2.901 -2.089 1.00 0.00 11 ALA A O 9
ATOM 3031 N N . PRO A 1 12 ? 23.264 4.088 -2.312 1.00 0.00 12 PRO A N 9
ATOM 3032 C CA . PRO A 1 12 ? 23.377 3.878 -3.784 1.00 0.00 12 PRO A CA 9
ATOM 3033 C C . PRO A 1 12 ? 23.776 2.444 -4.126 1.00 0.00 12 PRO A C 9
ATOM 3034 O O . PRO A 1 12 ? 23.726 2.039 -5.286 1.00 0.00 12 PRO A O 9
ATOM 3057 N N . ASN A 1 14 ? 23.689 0.158 -1.026 1.00 0.00 14 ASN A N 9
ATOM 3058 C CA . ASN A 1 14 ? 23.438 -0.461 0.272 1.00 0.00 14 ASN A CA 9
ATOM 3059 C C . ASN A 1 14 ? 21.943 -0.485 0.579 1.00 0.00 14 ASN A C 9
ATOM 3060 O O . ASN A 1 14 ? 21.538 -0.697 1.722 1.00 0.00 14 ASN A O 9
ATOM 3071 N N . ASP A 1 15 ? 21.130 -0.264 -0.447 1.00 0.00 15 ASP A N 9
ATOM 3072 C CA . ASP A 1 15 ? 19.679 -0.259 -0.276 1.00 0.00 15 ASP A CA 9
ATOM 3073 C C . ASP A 1 15 ? 18.976 -0.063 -1.616 1.00 0.00 15 ASP A C 9
ATOM 3074 O O . ASP A 1 15 ? 17.821 -0.453 -1.784 1.00 0.00 15 ASP A O 9
ATOM 3083 N N . TYR A 1 16 ? 19.677 0.549 -2.566 1.00 0.00 16 TYR A N 9
ATOM 3084 C CA . TYR A 1 16 ? 19.106 0.794 -3.883 1.00 0.00 16 TYR A CA 9
ATOM 3085 C C . TYR A 1 16 ? 19.501 -0.317 -4.850 1.00 0.00 16 TYR A C 9
ATOM 3086 O O . TYR A 1 16 ? 20.349 -0.123 -5.720 1.00 0.00 16 TYR A O 9
ATOM 3104 N N . LYS A 1 17 ? 18.876 -1.478 -4.694 1.00 0.00 17 LYS A N 9
ATOM 3105 C CA . LYS A 1 17 ? 19.169 -2.613 -5.561 1.00 0.00 17 LYS A CA 9
ATOM 3106 C C . LYS A 1 17 ? 20.598 -3.112 -5.347 1.00 0.00 17 LYS A C 9
ATOM 3107 O O . LYS A 1 17 ? 21.364 -3.251 -6.301 1.00 0.00 17 LYS A O 9
ATOM 3126 N N . CYS A 1 18 ? 20.949 -3.387 -4.091 1.00 0.00 18 CYS A N 9
ATOM 3127 C CA . CYS A 1 18 ? 22.287 -3.881 -3.769 1.00 0.00 18 CYS A CA 9
ATOM 3128 C C . CYS A 1 18 ? 22.212 -5.027 -2.766 1.00 0.00 18 CYS A C 9
ATOM 3129 O O . CYS A 1 18 ? 23.208 -5.371 -2.127 1.00 0.00 18 CYS A O 9
ATOM 3148 N N . LYS A 1 20 ? 21.594 -5.032 -0.130 1.00 0.00 20 LYS A N 9
ATOM 3149 C CA . LYS A 1 20 ? 22.061 -4.528 1.158 1.00 0.00 20 LYS A CA 9
ATOM 3150 C C . LYS A 1 20 ? 21.190 -3.368 1.630 1.00 0.00 20 LYS A C 9
ATOM 3151 O O . LYS A 1 20 ? 20.709 -2.574 0.823 1.00 0.00 20 LYS A O 9
ATOM 3170 N N . GLY A 1 21 ? 20.995 -3.275 2.941 1.00 0.00 21 GLY A N 9
ATOM 3171 C CA . GLY A 1 21 ? 20.182 -2.207 3.514 1.00 0.00 21 GLY A CA 9
ATOM 3172 C C . GLY A 1 21 ? 18.885 -2.759 4.096 1.00 0.00 21 GLY A C 9
ATOM 3173 O O . GLY A 1 21 ? 18.255 -3.638 3.509 1.00 0.00 21 GLY A O 9
ATOM 3177 N N . ARG A 1 22 ? 18.493 -2.235 5.254 1.00 0.00 22 ARG A N 9
ATOM 3178 C CA . ARG A 1 22 ? 17.267 -2.682 5.907 1.00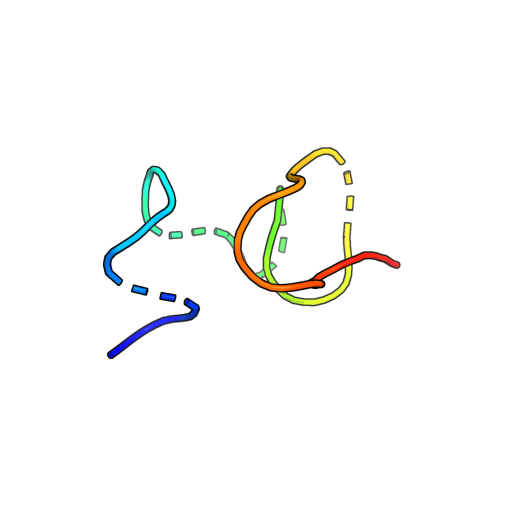 0.00 22 ARG A CA 9
ATOM 3179 C C . ARG A 1 22 ? 16.048 -2.329 5.060 1.00 0.00 22 ARG A C 9
ATOM 3180 O O . ARG A 1 22 ? 15.132 -3.136 4.904 1.00 0.00 22 ARG A O 9
ATOM 3201 N N . GLY A 1 23 ? 16.046 -1.116 4.516 1.00 0.00 23 GLY A N 9
ATOM 3202 C CA . GLY A 1 23 ? 14.936 -0.663 3.686 1.00 0.00 23 GLY A CA 9
ATOM 3203 C C . GLY A 1 23 ? 14.509 -1.750 2.707 1.00 0.00 23 GLY A C 9
ATOM 3204 O O . GLY A 1 23 ? 15.199 -2.020 1.724 1.00 0.00 23 GLY A O 9
ATOM 3208 N N . PRO A 1 24 ? 13.391 -2.371 2.963 1.00 0.00 24 PRO A N 9
ATOM 3209 C CA . PRO A 1 24 ? 12.851 -3.457 2.092 1.00 0.00 24 PRO A CA 9
ATOM 3210 C C . PRO A 1 24 ? 12.573 -2.967 0.673 1.00 0.00 24 PRO A C 9
ATOM 3211 O O . PRO A 1 24 ? 12.153 -1.828 0.468 1.00 0.00 24 PRO A O 9
ATOM 3222 N N . GLY A 1 25 ? 12.814 -3.836 -0.305 1.00 0.00 25 GLY A N 9
ATOM 3223 C CA . GLY A 1 25 ? 12.589 -3.481 -1.701 1.00 0.00 25 GLY A CA 9
ATOM 3224 C C . GLY A 1 25 ? 13.775 -2.700 -2.257 1.00 0.00 25 GLY A C 9
ATOM 3225 O O . GLY A 1 25 ? 14.062 -1.589 -1.810 1.00 0.00 25 GLY A O 9
ATOM 3229 N N . GLY A 1 26 ? 14.461 -3.286 -3.232 1.00 0.00 26 GLY A N 9
ATOM 3230 C CA . GLY A 1 26 ? 15.615 -2.634 -3.838 1.00 0.00 26 GLY A CA 9
ATOM 3231 C C . GLY A 1 26 ? 16.875 -3.472 -3.647 1.00 0.00 26 GLY A C 9
ATOM 3232 O O . GLY A 1 26 ? 17.871 -2.996 -3.103 1.00 0.00 26 GLY A O 9
ATOM 3236 N N . CYS A 1 27 ? 16.825 -4.721 -4.099 1.00 0.00 27 CYS A N 9
ATOM 3237 C CA . CYS A 1 27 ? 17.969 -5.613 -3.971 1.00 0.00 27 CYS A CA 9
ATOM 3238 C C . CYS A 1 27 ? 18.778 -5.633 -5.264 1.00 0.00 27 CYS A C 9
ATOM 3239 O O . CYS A 1 27 ? 18.298 -5.206 -6.314 1.00 0.00 27 CYS A O 9
ATOM 3246 N N . TYR A 1 28 ? 20.009 -6.123 -5.178 1.00 0.00 28 TYR A N 9
ATOM 3247 C CA . TYR A 1 28 ? 20.879 -6.185 -6.347 1.00 0.00 28 TYR A CA 9
ATOM 3248 C C . TYR A 1 28 ? 20.057 -6.325 -7.624 1.00 0.00 28 TYR A C 9
ATOM 3249 O O . TYR A 1 28 ? 19.151 -7.142 -7.635 1.00 0.00 28 TYR A O 9
ATOM 3268 N N . CYS A 1 1 ? 13.979 11.635 -1.643 1.00 0.00 1 CYS A N 10
ATOM 3269 C CA . CYS A 1 1 ? 14.578 10.550 -0.815 1.00 0.00 1 CYS A CA 10
ATOM 3270 C C . CYS A 1 1 ? 15.411 9.634 -1.705 1.00 0.00 1 CYS A C 10
ATOM 3271 O O . CYS A 1 1 ? 15.003 9.295 -2.817 1.00 0.00 1 CYS A O 10
ATOM 3280 N N . CYS A 1 2 ? 16.577 9.233 -1.212 1.00 0.00 2 CYS A N 10
ATOM 3281 C CA . CYS A 1 2 ? 17.453 8.351 -1.974 1.00 0.00 2 CYS A CA 10
ATOM 3282 C C . CYS A 1 2 ? 16.920 6.923 -1.940 1.00 0.00 2 CYS A C 10
ATOM 3283 O O . CYS A 1 2 ? 17.048 6.178 -2.911 1.00 0.00 2 CYS A O 10
ATOM 3290 N N . ILE A 1 3 ? 16.324 6.550 -0.812 1.00 0.00 3 ILE A N 10
ATOM 3291 C CA . ILE A 1 3 ? 15.773 5.209 -0.656 1.00 0.00 3 ILE A CA 10
ATOM 3292 C C . ILE A 1 3 ? 14.284 5.285 -0.339 1.00 0.00 3 ILE A C 10
ATOM 3293 O O . ILE A 1 3 ? 13.487 4.501 -0.855 1.00 0.00 3 ILE A O 10
ATOM 3321 N N . GLY A 1 5 ? 13.527 6.970 3.028 1.00 0.00 5 GLY A N 10
ATOM 3322 C CA . GLY A 1 5 ? 13.519 7.331 4.441 1.00 0.00 5 GLY A CA 10
ATOM 3323 C C . GLY A 1 5 ? 13.188 6.121 5.309 1.00 0.00 5 GLY A C 10
ATOM 3324 O O . GLY A 1 5 ? 12.685 6.265 6.424 1.00 0.00 5 GLY A O 10
ATOM 3328 N N . GLU A 1 6 ? 13.475 4.929 4.794 1.00 0.00 6 GLU A N 10
ATOM 3329 C CA . GLU A 1 6 ? 13.205 3.703 5.531 1.00 0.00 6 GLU A CA 10
ATOM 3330 C C . GLU A 1 6 ? 14.509 3.017 5.924 1.00 0.00 6 GLU A C 10
ATOM 3331 O O . GLU A 1 6 ? 14.506 2.034 6.665 1.00 0.00 6 GLU A O 10
ATOM 3343 N N . SER A 1 7 ? 15.621 3.539 5.417 1.00 0.00 7 SER A N 10
ATOM 3344 C CA . SER A 1 7 ? 16.925 2.967 5.719 1.00 0.00 7 SER A CA 10
ATOM 3345 C C . SER A 1 7 ? 17.959 4.067 5.926 1.00 0.00 7 SER A C 10
ATOM 3346 O O . SER A 1 7 ? 17.631 5.252 5.930 1.00 0.00 7 SER A O 10
ATOM 3354 N N . PRO A 1 8 ? 19.197 3.693 6.092 1.00 0.00 8 PRO A N 10
ATOM 3355 C CA . PRO A 1 8 ? 20.314 4.662 6.301 1.00 0.00 8 PRO A CA 10
ATOM 3356 C C . PRO A 1 8 ? 20.434 5.658 5.151 1.00 0.00 8 PRO A C 10
ATOM 3357 O O . PRO A 1 8 ? 20.196 5.316 3.992 1.00 0.00 8 PRO A O 10
ATOM 3368 N N . GLY A 1 9 ? 20.796 6.894 5.482 1.00 0.00 9 GLY A N 10
ATOM 3369 C CA . GLY A 1 9 ? 20.934 7.935 4.470 1.00 0.00 9 GLY A CA 10
ATOM 3370 C C . GLY A 1 9 ? 21.286 7.333 3.115 1.00 0.00 9 GLY A C 10
ATOM 3371 O O . GLY A 1 9 ? 22.000 6.334 3.035 1.00 0.00 9 GLY A O 10
ATOM 3384 N N . ALA A 1 11 ? 22.438 5.653 -0.124 1.00 0.00 11 ALA A N 10
ATOM 3385 C CA . ALA A 1 11 ? 23.664 4.880 -0.255 1.00 0.00 11 ALA A CA 10
ATOM 3386 C C . ALA A 1 11 ? 23.658 4.088 -1.559 1.00 0.00 11 ALA A C 10
ATOM 3387 O O . ALA A 1 11 ? 23.579 2.861 -1.553 1.00 0.00 11 ALA A O 10
ATOM 3394 N N . PRO A 1 12 ? 23.751 4.772 -2.667 1.00 0.00 12 PRO A N 10
ATOM 3395 C CA . PRO A 1 12 ? 23.765 4.130 -4.013 1.00 0.00 12 PRO A CA 10
ATOM 3396 C C . PRO A 1 12 ? 24.738 2.958 -4.082 1.00 0.00 12 PRO A C 10
ATOM 3397 O O . PRO A 1 12 ? 25.839 3.016 -3.535 1.00 0.00 12 PRO A O 10
ATOM 3420 N N . ASN A 1 14 ? 24.698 0.700 -2.460 1.00 0.00 14 ASN A N 10
ATOM 3421 C CA . ASN A 1 14 ? 24.805 0.232 -1.085 1.00 0.00 14 ASN A CA 10
ATOM 3422 C C . ASN A 1 14 ? 23.421 -0.018 -0.494 1.00 0.00 14 ASN A C 10
ATOM 3423 O O . ASN A 1 14 ? 23.256 -0.862 0.384 1.00 0.00 14 ASN A O 10
ATOM 3434 N N . ASP A 1 15 ? 22.433 0.725 -0.978 1.00 0.00 15 ASP A N 10
ATOM 3435 C CA . ASP A 1 15 ? 21.067 0.578 -0.489 1.00 0.00 15 ASP A CA 10
ATOM 3436 C C . ASP A 1 15 ? 20.065 0.879 -1.597 1.00 0.00 15 ASP A C 10
ATOM 3437 O O . ASP A 1 15 ? 18.900 1.176 -1.329 1.00 0.00 15 ASP A O 10
ATOM 3446 N N . TYR A 1 16 ? 20.524 0.804 -2.841 1.00 0.00 16 TYR A N 10
ATOM 3447 C CA . TYR A 1 16 ? 19.656 1.075 -3.979 1.00 0.00 16 TYR A CA 10
ATOM 3448 C C . TYR A 1 16 ? 19.901 0.063 -5.089 1.00 0.00 16 TYR A C 10
ATOM 3449 O O . TYR A 1 16 ? 20.572 0.367 -6.070 1.00 0.00 16 TYR A O 10
ATOM 3467 N N . LYS A 1 17 ? 19.341 -1.132 -4.932 1.00 0.00 17 LYS A N 10
ATOM 3468 C CA . LYS A 1 17 ? 19.496 -2.181 -5.934 1.00 0.00 17 LYS A CA 10
ATOM 3469 C C . LYS A 1 17 ? 20.851 -2.867 -5.788 1.00 0.00 17 LYS A C 10
ATOM 3470 O O . LYS A 1 17 ? 21.316 -3.544 -6.705 1.00 0.00 17 LYS A O 10
ATOM 3489 N N . CYS A 1 18 ? 21.474 -2.692 -4.628 1.00 0.00 18 CYS A N 10
ATOM 3490 C CA . CYS A 1 18 ? 22.774 -3.302 -4.370 1.00 0.00 18 CYS A CA 10
ATOM 3491 C C . CYS A 1 18 ? 22.666 -4.345 -3.265 1.00 0.00 18 CYS A C 10
ATOM 3492 O O . CYS A 1 18 ? 23.338 -4.243 -2.240 1.00 0.00 18 CYS A O 10
ATOM 3511 N N . LYS A 1 20 ? 21.452 -4.952 -0.570 1.00 0.00 20 LYS A N 10
ATOM 3512 C CA . LYS A 1 20 ? 21.816 -4.452 0.751 1.00 0.00 20 LYS A CA 10
ATOM 3513 C C . LYS A 1 20 ? 20.851 -3.355 1.192 1.00 0.00 20 LYS A C 10
ATOM 3514 O O . LYS A 1 20 ? 20.632 -2.382 0.470 1.00 0.00 20 LYS A O 10
ATOM 3533 N N . GLY A 1 21 ? 20.281 -3.517 2.380 1.00 0.00 21 GLY A N 10
ATOM 3534 C CA . GLY A 1 21 ? 19.342 -2.533 2.909 1.00 0.00 21 GLY A CA 10
ATOM 3535 C C . GLY A 1 21 ? 18.288 -3.201 3.784 1.00 0.00 21 GLY A C 10
ATOM 3536 O O . GLY A 1 21 ? 17.655 -4.175 3.376 1.00 0.00 21 GLY A O 10
ATOM 3540 N N . ARG A 1 22 ? 18.107 -2.672 4.990 1.00 0.00 22 ARG A N 10
ATOM 3541 C CA . ARG A 1 22 ? 17.127 -3.229 5.916 1.00 0.00 22 ARG A CA 10
ATOM 3542 C C . ARG A 1 22 ? 15.711 -3.048 5.377 1.00 0.00 22 ARG A C 10
ATOM 3543 O O . ARG A 1 22 ? 14.881 -3.953 5.469 1.00 0.00 22 ARG A O 10
ATOM 3564 N N . GLY A 1 23 ? 15.445 -1.876 4.812 1.00 0.00 23 GLY A N 10
ATOM 3565 C CA . GLY A 1 23 ? 14.127 -1.588 4.260 1.00 0.00 23 GLY A CA 10
ATOM 3566 C C . GLY A 1 23 ? 13.937 -2.278 2.914 1.00 0.00 23 GLY A C 10
ATOM 3567 O O . GLY A 1 23 ? 14.864 -2.357 2.108 1.00 0.00 23 GLY A O 10
ATOM 3571 N N . PRO A 1 24 ? 12.757 -2.775 2.664 1.00 0.00 24 PRO A N 10
ATOM 3572 C CA . PRO A 1 24 ? 12.426 -3.475 1.391 1.00 0.00 24 PRO A CA 10
ATOM 3573 C C . PRO A 1 24 ? 12.337 -2.512 0.210 1.00 0.00 24 PRO A C 10
ATOM 3574 O O . PRO A 1 24 ? 12.051 -1.328 0.381 1.00 0.00 24 PRO A O 10
ATOM 3585 N N . GLY A 1 25 ? 12.583 -3.030 -0.987 1.00 0.00 25 GLY A N 10
ATOM 3586 C CA . GLY A 1 25 ? 12.527 -2.209 -2.193 1.00 0.00 25 GLY A CA 10
ATOM 3587 C C . GLY A 1 25 ? 13.525 -2.699 -3.235 1.00 0.00 25 GLY A C 10
ATOM 3588 O O . GLY A 1 25 ? 13.145 -3.300 -4.239 1.00 0.00 25 GLY A O 10
ATOM 3592 N N . GLY A 1 26 ? 14.805 -2.440 -2.989 1.00 0.00 26 GLY A N 10
ATOM 3593 C CA . GLY A 1 26 ? 15.853 -2.860 -3.913 1.00 0.00 26 GLY A CA 10
ATOM 3594 C C . GLY A 1 26 ? 16.138 -4.349 -3.766 1.00 0.00 26 GLY A C 10
ATOM 3595 O O . GLY A 1 26 ? 15.447 -5.053 -3.030 1.00 0.00 26 GLY A O 10
ATOM 3599 N N . CYS A 1 27 ? 17.159 -4.824 -4.473 1.00 0.00 27 CYS A N 10
ATOM 3600 C CA . CYS A 1 27 ? 17.530 -6.235 -4.414 1.00 0.00 27 CYS A CA 10
ATOM 3601 C C . CYS A 1 27 ? 17.360 -6.770 -2.995 1.00 0.00 27 CYS A C 10
ATOM 3602 O O . CYS A 1 27 ? 17.216 -7.976 -2.790 1.00 0.00 27 CYS A O 10
ATOM 3609 N N . TYR A 1 28 ? 17.378 -5.868 -2.019 1.00 0.00 28 TYR A N 10
ATOM 3610 C CA . TYR A 1 28 ? 17.223 -6.261 -0.624 1.00 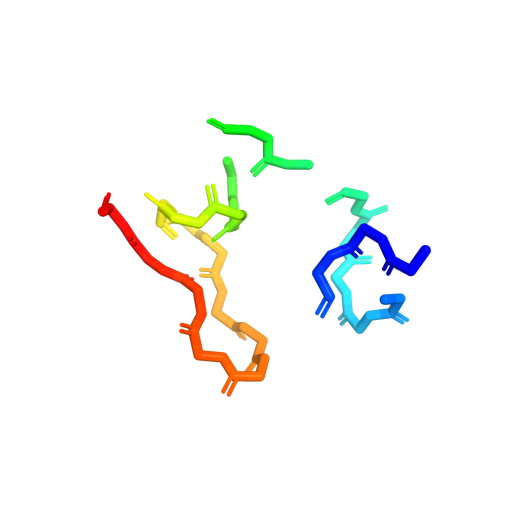0.00 28 TYR A CA 10
ATOM 3611 C C . TYR A 1 28 ? 15.747 -6.391 -0.262 1.00 0.00 28 TYR A C 10
ATOM 3612 O O . TYR A 1 28 ? 15.392 -6.007 0.840 1.00 0.00 28 TYR A O 10
ATOM 3631 N N . CYS A 1 1 ? 13.594 12.091 -1.140 1.00 0.00 1 CYS A N 11
ATOM 3632 C CA . CYS A 1 1 ? 13.875 10.816 -0.421 1.00 0.00 1 CYS A CA 11
ATOM 3633 C C . CYS A 1 1 ? 14.722 9.908 -1.310 1.00 0.00 1 CYS A C 11
ATOM 3634 O O . CYS A 1 1 ? 14.236 9.386 -2.313 1.00 0.00 1 CYS A O 11
ATOM 3643 N N . CYS A 1 2 ? 15.981 9.716 -0.934 1.00 0.00 2 CYS A N 11
ATOM 3644 C CA . CYS A 1 2 ? 16.871 8.858 -1.708 1.00 0.00 2 CYS A CA 11
ATOM 3645 C C . CYS A 1 2 ? 16.323 7.437 -1.763 1.00 0.00 2 CYS A C 11
ATOM 3646 O O . CYS A 1 2 ? 16.297 6.810 -2.822 1.00 0.00 2 CYS A O 11
ATOM 3653 N N . ILE A 1 3 ? 15.875 6.940 -0.615 1.00 0.00 3 ILE A N 11
ATOM 3654 C CA . ILE A 1 3 ? 15.313 5.597 -0.539 1.00 0.00 3 ILE A CA 11
ATOM 3655 C C . ILE A 1 3 ? 13.844 5.658 -0.137 1.00 0.00 3 ILE A C 11
ATOM 3656 O O . ILE A 1 3 ? 12.987 5.044 -0.774 1.00 0.00 3 ILE A O 11
ATOM 3684 N N . GLY A 1 5 ? 13.321 6.591 3.559 1.00 0.00 5 GLY A N 11
ATOM 3685 C CA . GLY A 1 5 ? 13.419 6.789 5.001 1.00 0.00 5 GLY A CA 11
ATOM 3686 C C . GLY A 1 5 ? 13.303 5.463 5.744 1.00 0.00 5 GLY A C 11
ATOM 3687 O O . GLY A 1 5 ? 12.646 5.377 6.782 1.00 0.00 5 GLY A O 11
ATOM 3691 N N . GLU A 1 6 ? 13.945 4.431 5.205 1.00 0.00 6 GLU A N 11
ATOM 3692 C CA . GLU A 1 6 ? 13.907 3.113 5.827 1.00 0.00 6 GLU A CA 11
ATOM 3693 C C . GLU A 1 6 ? 15.300 2.494 5.854 1.00 0.00 6 GLU A C 11
ATOM 3694 O O . GLU A 1 6 ? 15.463 1.320 6.187 1.00 0.00 6 GLU A O 11
ATOM 3706 N N . SER A 1 7 ? 16.304 3.290 5.499 1.00 0.00 7 SER A N 11
ATOM 3707 C CA . SER A 1 7 ? 17.678 2.809 5.485 1.00 0.00 7 SER A CA 11
ATOM 3708 C C . SER A 1 7 ? 18.653 3.977 5.406 1.00 0.00 7 SER A C 11
ATOM 3709 O O . SER A 1 7 ? 18.258 5.139 5.473 1.00 0.00 7 SER A O 11
ATOM 3717 N N . PRO A 1 8 ? 19.916 3.685 5.264 1.00 0.00 8 PRO A N 11
ATOM 3718 C CA . PRO A 1 8 ? 20.983 4.726 5.171 1.00 0.00 8 PRO A CA 11
ATOM 3719 C C . PRO A 1 8 ? 20.745 5.692 4.015 1.00 0.00 8 PRO A C 11
ATOM 3720 O O . PRO A 1 8 ? 20.228 5.306 2.968 1.00 0.00 8 PRO A O 11
ATOM 3731 N N . GLY A 1 9 ? 21.119 6.952 4.215 1.00 0.00 9 GLY A N 11
ATOM 3732 C CA . GLY A 1 9 ? 20.933 7.967 3.185 1.00 0.00 9 GLY A CA 11
ATOM 3733 C C . GLY A 1 9 ? 21.674 7.587 1.908 1.00 0.00 9 GLY A C 11
ATOM 3734 O O . GLY A 1 9 ? 22.791 7.072 1.957 1.00 0.00 9 GLY A O 11
ATOM 3747 N N . ALA A 1 11 ? 22.794 5.423 -0.110 1.00 0.00 11 ALA A N 11
ATOM 3748 C CA . ALA A 1 11 ? 23.007 3.983 -0.215 1.00 0.00 11 ALA A CA 11
ATOM 3749 C C . ALA A 1 11 ? 22.795 3.512 -1.649 1.00 0.00 11 ALA A C 11
ATOM 3750 O O . ALA A 1 11 ? 21.974 2.639 -1.918 1.00 0.00 11 ALA A O 11
ATOM 3757 N N . PRO A 1 12 ? 23.526 4.076 -2.567 1.00 0.00 12 PRO A N 11
ATOM 3758 C CA . PRO A 1 12 ? 23.436 3.717 -4.015 1.00 0.00 12 PRO A CA 11
ATOM 3759 C C . PRO A 1 12 ? 23.769 2.252 -4.263 1.00 0.00 12 PRO A C 11
ATOM 3760 O O . PRO A 1 12 ? 23.611 1.754 -5.376 1.00 0.00 12 PRO A O 11
ATOM 3783 N N . ASN A 1 14 ? 24.064 0.244 -0.966 1.00 0.00 14 ASN A N 11
ATOM 3784 C CA . ASN A 1 14 ? 23.923 -0.290 0.382 1.00 0.00 14 ASN A CA 11
ATOM 3785 C C . ASN A 1 14 ? 22.456 -0.347 0.788 1.00 0.00 14 ASN A C 11
ATOM 3786 O O . ASN A 1 14 ? 22.134 -0.522 1.963 1.00 0.00 14 ASN A O 11
ATOM 3797 N N . ASP A 1 15 ? 21.571 -0.192 -0.189 1.00 0.00 15 ASP A N 11
ATOM 3798 C CA . ASP A 1 15 ? 20.138 -0.223 0.080 1.00 0.00 15 ASP A CA 11
ATOM 3799 C C . ASP A 1 15 ? 19.365 -0.609 -1.176 1.00 0.00 15 ASP A C 11
ATOM 3800 O O . ASP A 1 15 ? 19.375 -1.768 -1.590 1.00 0.00 15 ASP A O 11
ATOM 3809 N N . TYR A 1 16 ? 18.696 0.369 -1.779 1.00 0.00 16 TYR A N 11
ATOM 3810 C CA . TYR A 1 16 ? 17.922 0.116 -2.987 1.00 0.00 16 TYR A CA 11
ATOM 3811 C C . TYR A 1 16 ? 18.839 -0.328 -4.120 1.00 0.00 16 TYR A C 11
ATOM 3812 O O . TYR A 1 16 ? 19.822 0.341 -4.426 1.00 0.00 16 TYR A O 11
ATOM 3830 N N . LYS A 1 17 ? 18.501 -1.455 -4.741 1.00 0.00 17 LYS A N 11
ATOM 3831 C CA . LYS A 1 17 ? 19.297 -1.977 -5.844 1.00 0.00 17 LYS A CA 11
ATOM 3832 C C . LYS A 1 17 ? 20.546 -2.679 -5.323 1.00 0.00 17 LYS A C 11
ATOM 3833 O O . LYS A 1 17 ? 21.469 -2.967 -6.083 1.00 0.00 17 LYS A O 11
ATOM 3852 N N . CYS A 1 18 ? 20.561 -2.961 -4.023 1.00 0.00 18 CYS A N 11
ATOM 3853 C CA . CYS A 1 18 ? 21.697 -3.643 -3.413 1.00 0.00 18 CYS A CA 11
ATOM 3854 C C . CYS A 1 18 ? 21.238 -4.501 -2.242 1.00 0.00 18 CYS A C 11
ATOM 3855 O O . CYS A 1 18 ? 20.523 -4.029 -1.357 1.00 0.00 18 CYS A O 11
ATOM 3874 N N . LYS A 1 20 ? 22.359 -5.104 0.319 1.00 0.00 20 LYS A N 11
ATOM 3875 C CA . LYS A 1 20 ? 22.548 -4.370 1.565 1.00 0.00 20 LYS A CA 11
ATOM 3876 C C . LYS A 1 20 ? 21.479 -3.293 1.717 1.00 0.00 20 LYS A C 11
ATOM 3877 O O . LYS A 1 20 ? 21.110 -2.630 0.748 1.00 0.00 20 LYS A O 11
ATOM 3896 N N . GLY A 1 21 ? 20.984 -3.126 2.939 1.00 0.00 21 GLY A N 11
ATOM 3897 C CA . GLY A 1 21 ? 19.957 -2.126 3.208 1.00 0.00 21 GLY A CA 11
ATOM 3898 C C . GLY A 1 21 ? 18.590 -2.613 2.741 1.00 0.00 21 GLY A C 11
ATOM 3899 O O . GLY A 1 21 ? 18.229 -2.455 1.575 1.00 0.00 21 GLY A O 11
ATOM 3903 N N . ARG A 1 22 ? 17.832 -3.202 3.660 1.00 0.00 22 ARG A N 11
ATOM 3904 C CA . ARG A 1 22 ? 16.505 -3.708 3.329 1.00 0.00 22 ARG A CA 11
ATOM 3905 C C . ARG A 1 22 ? 15.586 -2.566 2.907 1.00 0.00 22 ARG A C 11
ATOM 3906 O O . ARG A 1 22 ? 14.812 -2.698 1.958 1.00 0.00 22 ARG A O 11
ATOM 3927 N N . GLY A 1 23 ? 15.679 -1.445 3.614 1.00 0.00 23 GLY A N 11
ATOM 3928 C CA . GLY A 1 23 ? 14.852 -0.286 3.301 1.00 0.00 23 GLY A CA 11
ATOM 3929 C C . GLY A 1 23 ? 13.468 -0.716 2.834 1.00 0.00 23 GLY A C 11
ATOM 3930 O O . GLY A 1 23 ? 12.947 -1.748 3.259 1.00 0.00 23 GLY A O 11
ATOM 3934 N N . PRO A 1 24 ? 12.868 0.057 1.972 1.00 0.00 24 PRO A N 11
ATOM 3935 C CA . PRO A 1 24 ? 11.510 -0.237 1.425 1.00 0.00 24 PRO A CA 11
ATOM 3936 C C . PRO A 1 24 ? 11.505 -1.477 0.533 1.00 0.00 24 PRO A C 11
ATOM 3937 O O . PRO A 1 24 ? 10.460 -2.089 0.311 1.00 0.00 24 PRO A O 11
ATOM 3948 N N . GLY A 1 25 ? 12.677 -1.837 0.023 1.00 0.00 25 GLY A N 11
ATOM 3949 C CA . GLY A 1 25 ? 12.797 -3.001 -0.847 1.00 0.00 25 GLY A CA 11
ATOM 3950 C C . GLY A 1 25 ? 13.689 -2.696 -2.045 1.00 0.00 25 GLY A C 11
ATOM 3951 O O . GLY A 1 25 ? 13.421 -1.772 -2.811 1.00 0.00 25 GLY A O 11
ATOM 3955 N N . GLY A 1 26 ? 14.750 -3.482 -2.201 1.00 0.00 26 GLY A N 11
ATOM 3956 C CA . GLY A 1 26 ? 15.674 -3.288 -3.313 1.00 0.00 26 GLY A CA 11
ATOM 3957 C C . GLY A 1 26 ? 16.996 -4.003 -3.052 1.00 0.00 26 GLY A C 11
ATOM 3958 O O . GLY A 1 26 ? 17.678 -3.725 -2.066 1.00 0.00 26 GLY A O 11
ATOM 3962 N N . CYS A 1 27 ? 17.351 -4.923 -3.942 1.00 0.00 27 CYS A N 11
ATOM 3963 C CA . CYS A 1 27 ? 18.594 -5.671 -3.800 1.00 0.00 27 CYS A CA 11
ATOM 3964 C C . CYS A 1 27 ? 19.479 -5.481 -5.028 1.00 0.00 27 CYS A C 11
ATOM 3965 O O . CYS A 1 27 ? 19.036 -4.950 -6.047 1.00 0.00 27 CYS A O 11
ATOM 3972 N N . TYR A 1 28 ? 20.730 -5.916 -4.922 1.00 0.00 28 TYR A N 11
ATOM 3973 C CA . TYR A 1 28 ? 21.668 -5.788 -6.031 1.00 0.00 28 TYR A CA 11
ATOM 3974 C C . TYR A 1 28 ? 20.925 -5.757 -7.363 1.00 0.00 28 TYR A C 11
ATOM 3975 O O . TYR A 1 28 ? 20.067 -6.602 -7.559 1.00 0.00 28 TYR A O 11
ATOM 3994 N N . CYS A 1 1 ? 13.812 12.276 -2.228 1.00 0.00 1 CYS A N 12
ATOM 3995 C CA . CYS A 1 1 ? 13.866 11.461 -0.982 1.00 0.00 1 CYS A CA 12
ATOM 3996 C C . CYS A 1 1 ? 14.882 10.337 -1.154 1.00 0.00 1 CYS A C 12
ATOM 3997 O O . CYS A 1 1 ? 14.813 9.568 -2.114 1.00 0.00 1 CYS A O 12
ATOM 4006 N N . CYS A 1 2 ? 15.825 10.245 -0.221 1.00 0.00 2 CYS A N 12
ATOM 4007 C CA . CYS A 1 2 ? 16.845 9.205 -0.287 1.00 0.00 2 CYS A CA 12
ATOM 4008 C C . CYS A 1 2 ? 16.209 7.833 -0.095 1.00 0.00 2 CYS A C 12
ATOM 4009 O O . CYS A 1 2 ? 15.972 7.399 1.033 1.00 0.00 2 CYS A O 12
ATOM 4016 N N . ILE A 1 3 ? 15.927 7.160 -1.204 1.00 0.00 3 ILE A N 12
ATOM 4017 C CA . ILE A 1 3 ? 15.304 5.844 -1.150 1.00 0.00 3 ILE A CA 12
ATOM 4018 C C . ILE A 1 3 ? 14.026 5.903 -0.321 1.00 0.00 3 ILE A C 12
ATOM 4019 O O . ILE A 1 3 ? 13.471 4.872 0.058 1.00 0.00 3 ILE A O 12
ATOM 4047 N N . GLY A 1 5 ? 13.957 7.456 2.558 1.00 0.00 5 GLY A N 12
ATOM 4048 C CA . GLY A 1 5 ? 14.391 7.719 3.925 1.00 0.00 5 GLY A CA 12
ATOM 4049 C C . GLY A 1 5 ? 14.124 6.514 4.822 1.00 0.00 5 GLY A C 12
ATOM 4050 O O . GLY A 1 5 ? 14.043 6.644 6.044 1.00 0.00 5 GLY A O 12
ATOM 4054 N N . GLU A 1 6 ? 13.987 5.344 4.209 1.00 0.00 6 GLU A N 12
ATOM 4055 C CA . GLU A 1 6 ? 13.730 4.123 4.963 1.00 0.00 6 GLU A CA 12
ATOM 4056 C C . GLU A 1 6 ? 14.951 3.208 4.935 1.00 0.00 6 GLU A C 12
ATOM 4057 O O . GLU A 1 6 ? 15.001 2.201 5.640 1.00 0.00 6 GLU A O 12
ATOM 4069 N N . SER A 1 7 ? 15.934 3.567 4.114 1.00 0.00 7 SER A N 12
ATOM 4070 C CA . SER A 1 7 ? 17.150 2.770 4.002 1.00 0.00 7 SER A CA 12
ATOM 4071 C C . SER A 1 7 ? 18.324 3.491 4.658 1.00 0.00 7 SER A C 12
ATOM 4072 O O . SER A 1 7 ? 18.323 4.715 4.784 1.00 0.00 7 SER A O 12
ATOM 4080 N N . PRO A 1 8 ? 19.317 2.751 5.072 1.00 0.00 8 PRO A N 12
ATOM 4081 C CA . PRO A 1 8 ? 20.529 3.321 5.727 1.00 0.00 8 PRO A CA 12
ATOM 4082 C C . PRO A 1 8 ? 21.097 4.507 4.953 1.00 0.00 8 PRO A C 12
ATOM 4083 O O . PRO A 1 8 ? 22.108 4.381 4.261 1.00 0.00 8 PRO A O 12
ATOM 4094 N N . GLY A 1 9 ? 20.442 5.656 5.075 1.00 0.00 9 GLY A N 12
ATOM 4095 C CA . GLY A 1 9 ? 20.894 6.859 4.385 1.00 0.00 9 GLY A CA 12
ATOM 4096 C C . GLY A 1 9 ? 20.905 6.650 2.875 1.00 0.00 9 GLY A C 12
ATOM 4097 O O . GLY A 1 9 ? 20.479 5.607 2.380 1.00 0.00 9 GLY A O 12
ATOM 4110 N N . ALA A 1 11 ? 22.717 5.509 0.415 1.00 0.00 11 ALA A N 12
ATOM 4111 C CA . ALA A 1 11 ? 22.919 4.119 0.023 1.00 0.00 11 ALA A CA 12
ATOM 4112 C C . ALA A 1 11 ? 22.791 3.965 -1.489 1.00 0.00 11 ALA A C 12
ATOM 4113 O O . ALA A 1 11 ? 21.933 3.229 -1.979 1.00 0.00 11 ALA A O 12
ATOM 4120 N N . PRO A 1 12 ? 23.625 4.644 -2.227 1.00 0.00 12 PRO A N 12
ATOM 4121 C CA . PRO A 1 12 ? 23.619 4.585 -3.718 1.00 0.00 12 PRO A CA 12
ATOM 4122 C C . PRO A 1 12 ? 24.161 3.259 -4.243 1.00 0.00 12 PRO A C 12
ATOM 4123 O O . PRO A 1 12 ? 24.110 2.987 -5.443 1.00 0.00 12 PRO A O 12
ATOM 4146 N N . ASN A 1 14 ? 24.449 0.645 -1.490 1.00 0.00 14 ASN A N 12
ATOM 4147 C CA . ASN A 1 14 ? 24.231 -0.186 -0.311 1.00 0.00 14 ASN A CA 12
ATOM 4148 C C . ASN A 1 14 ? 22.759 -0.563 -0.185 1.00 0.00 14 ASN A C 12
ATOM 4149 O O . ASN A 1 14 ? 22.423 -1.625 0.337 1.00 0.00 14 ASN A O 12
ATOM 4160 N N . ASP A 1 15 ? 21.884 0.316 -0.666 1.00 0.00 15 ASP A N 12
ATOM 4161 C CA . ASP A 1 15 ? 20.449 0.066 -0.599 1.00 0.00 15 ASP A CA 12
ATOM 4162 C C . ASP A 1 15 ? 19.859 -0.047 -1.999 1.00 0.00 15 ASP A C 12
ATOM 4163 O O . ASP A 1 15 ? 20.134 -1.003 -2.724 1.00 0.00 15 ASP A O 12
ATOM 4172 N N . TYR A 1 16 ? 19.045 0.935 -2.374 1.00 0.00 16 TYR A N 12
ATOM 4173 C CA . TYR A 1 16 ? 18.420 0.934 -3.692 1.00 0.00 16 TYR A CA 12
ATOM 4174 C C . TYR A 1 16 ? 18.232 -0.494 -4.195 1.00 0.00 16 TYR A C 12
ATOM 4175 O O . TYR A 1 16 ? 17.205 -1.123 -3.937 1.00 0.00 16 TYR A O 12
ATOM 4193 N N . LYS A 1 17 ? 19.230 -0.999 -4.913 1.00 0.00 17 LYS A N 12
ATOM 4194 C CA . LYS A 1 17 ? 19.161 -2.352 -5.450 1.00 0.00 17 LYS A CA 12
ATOM 4195 C C . LYS A 1 17 ? 20.561 -2.935 -5.615 1.00 0.00 17 LYS A C 12
ATOM 4196 O O . LYS A 1 17 ? 20.756 -3.915 -6.334 1.00 0.00 17 LYS A O 12
ATOM 4215 N N . CYS A 1 18 ? 21.534 -2.324 -4.946 1.00 0.00 18 CYS A N 12
ATOM 4216 C CA . CYS A 1 18 ? 22.914 -2.788 -5.029 1.00 0.00 18 CYS A CA 12
ATOM 4217 C C . CYS A 1 18 ? 23.027 -4.226 -4.533 1.00 0.00 18 CYS A C 12
ATOM 4218 O O . CYS A 1 18 ? 23.727 -5.045 -5.128 1.00 0.00 18 CYS A O 12
ATOM 4237 N N . LYS A 1 20 ? 22.122 -4.634 -0.790 1.00 0.00 20 LYS A N 12
ATOM 4238 C CA . LYS A 1 20 ? 22.074 -4.475 0.659 1.00 0.00 20 LYS A CA 12
ATOM 4239 C C . LYS A 1 20 ? 21.008 -3.459 1.054 1.00 0.00 20 LYS A C 12
ATOM 4240 O O . LYS A 1 20 ? 20.345 -2.876 0.195 1.00 0.00 20 LYS A O 12
ATOM 4259 N N . GLY A 1 21 ? 20.847 -3.253 2.356 1.00 0.00 21 GLY A N 12
ATOM 4260 C CA . GLY A 1 21 ? 19.858 -2.302 2.853 1.00 0.00 21 GLY A CA 12
ATOM 4261 C C . GLY A 1 21 ? 18.698 -3.026 3.529 1.00 0.00 21 GLY A C 12
ATOM 4262 O O . GLY A 1 21 ? 17.994 -3.813 2.897 1.00 0.00 21 GLY A O 12
ATOM 4266 N N . ARG A 1 22 ? 18.507 -2.755 4.815 1.00 0.00 22 ARG A N 12
ATOM 4267 C CA . ARG A 1 22 ? 17.430 -3.387 5.568 1.00 0.00 22 ARG A CA 12
ATOM 4268 C C . ARG A 1 22 ? 16.072 -2.968 5.012 1.00 0.00 22 ARG A C 12
ATOM 4269 O O . ARG A 1 22 ? 15.170 -3.793 4.865 1.00 0.00 22 ARG A O 12
ATOM 4290 N N . GLY A 1 23 ? 15.935 -1.682 4.705 1.00 0.00 23 GLY A N 12
ATOM 4291 C CA . GLY A 1 23 ? 14.682 -1.165 4.168 1.00 0.00 23 GLY A CA 12
ATOM 4292 C C . GLY A 1 23 ? 14.257 -1.945 2.929 1.00 0.00 23 GLY A C 12
ATOM 4293 O O . GLY A 1 23 ? 15.084 -2.293 2.087 1.00 0.00 23 GLY A O 12
ATOM 4297 N N . PRO A 1 24 ? 12.987 -2.222 2.809 1.00 0.00 24 PRO A N 12
ATOM 4298 C CA . PRO A 1 24 ? 12.430 -2.977 1.650 1.00 0.00 24 PRO A CA 12
ATOM 4299 C C . PRO A 1 24 ? 12.411 -2.140 0.374 1.00 0.00 24 PRO A C 12
ATOM 4300 O O . PRO A 1 24 ? 12.389 -0.910 0.427 1.00 0.00 24 PRO A O 12
ATOM 4311 N N . GLY A 1 25 ? 12.418 -2.815 -0.771 1.00 0.00 25 GLY A N 12
ATOM 4312 C CA . GLY A 1 25 ? 12.404 -2.123 -2.054 1.00 0.00 25 GLY A CA 12
ATOM 4313 C C . GLY A 1 25 ? 13.768 -2.200 -2.730 1.00 0.00 25 GLY A C 12
ATOM 4314 O O . GLY A 1 25 ? 14.294 -1.192 -3.203 1.00 0.00 25 GLY A O 12
ATOM 4318 N N . GLY A 1 26 ? 14.335 -3.401 -2.773 1.00 0.00 26 GLY A N 12
ATOM 4319 C CA . GLY A 1 26 ? 15.639 -3.597 -3.394 1.00 0.00 26 GLY A CA 12
ATOM 4320 C C . GLY A 1 26 ? 15.939 -5.081 -3.576 1.00 0.00 26 GLY A C 12
ATOM 4321 O O . GLY A 1 26 ? 15.094 -5.933 -3.302 1.00 0.00 26 GLY A O 12
ATOM 4325 N N . CYS A 1 27 ? 17.147 -5.383 -4.040 1.00 0.00 27 CYS A N 12
ATOM 4326 C CA . CYS A 1 27 ? 17.547 -6.769 -4.257 1.00 0.00 27 CYS A CA 12
ATOM 4327 C C . CYS A 1 27 ? 17.577 -7.531 -2.936 1.00 0.00 27 CYS A C 12
ATOM 4328 O O . CYS A 1 27 ? 17.013 -8.618 -2.823 1.00 0.00 27 CYS A O 12
ATOM 4335 N N . TYR A 1 28 ? 18.241 -6.953 -1.940 1.00 0.00 28 TYR A N 12
ATOM 4336 C CA . TYR A 1 28 ? 18.338 -7.587 -0.630 1.00 0.00 28 TYR A CA 12
ATOM 4337 C C . TYR A 1 28 ? 17.036 -8.301 -0.283 1.00 0.00 28 TYR A C 12
ATOM 4338 O O . TYR A 1 28 ? 17.038 -9.521 -0.267 1.00 0.00 28 TYR A O 12
ATOM 4357 N N . CYS A 1 1 ? 13.855 13.312 -0.742 1.00 0.00 1 CYS A N 13
ATOM 4358 C CA . CYS A 1 1 ? 14.402 12.152 0.018 1.00 0.00 1 CYS A CA 13
ATOM 4359 C C . CYS A 1 1 ? 15.643 11.624 -0.693 1.00 0.00 1 CYS A C 13
ATOM 4360 O O . CYS A 1 1 ? 15.837 11.863 -1.885 1.00 0.00 1 CYS A O 13
ATOM 4369 N N . CYS A 1 2 ? 16.475 10.894 0.042 1.00 0.00 2 CYS A N 13
ATOM 4370 C CA . CYS A 1 2 ? 17.687 10.329 -0.532 1.00 0.00 2 CYS A CA 13
ATOM 4371 C C . CYS A 1 2 ? 17.349 9.104 -1.375 1.00 0.00 2 CYS A C 13
ATOM 4372 O O . CYS A 1 2 ? 17.353 9.163 -2.604 1.00 0.00 2 CYS A O 13
ATOM 4379 N N . ILE A 1 3 ? 17.044 7.999 -0.704 1.00 0.00 3 ILE A N 13
ATOM 4380 C CA . ILE A 1 3 ? 16.693 6.767 -1.398 1.00 0.00 3 ILE A CA 13
ATOM 4381 C C . ILE A 1 3 ? 15.186 6.702 -1.630 1.00 0.00 3 ILE A C 13
ATOM 4382 O O . ILE A 1 3 ? 14.727 6.230 -2.670 1.00 0.00 3 ILE A O 13
ATOM 4410 N N . GLY A 1 5 ? 13.190 5.963 1.344 1.00 0.00 5 GLY A N 13
ATOM 4411 C CA . GLY A 1 5 ? 12.749 5.106 2.437 1.00 0.00 5 GLY A CA 13
ATOM 4412 C C . GLY A 1 5 ? 13.428 5.501 3.743 1.00 0.00 5 GLY A C 13
ATOM 4413 O O . GLY A 1 5 ? 13.663 6.682 4.000 1.00 0.00 5 GLY A O 13
ATOM 4417 N N . GLU A 1 6 ? 13.739 4.506 4.568 1.00 0.00 6 GLU A N 13
ATOM 4418 C CA . GLU A 1 6 ? 14.389 4.762 5.848 1.00 0.00 6 GLU A CA 13
ATOM 4419 C C . GLU A 1 6 ? 15.888 4.493 5.755 1.00 0.00 6 GLU A C 13
ATOM 4420 O O . GLU A 1 6 ? 16.614 4.621 6.742 1.00 0.00 6 GLU A O 13
ATOM 4432 N N . SER A 1 7 ? 16.346 4.114 4.566 1.00 0.00 7 SER A N 13
ATOM 4433 C CA . SER A 1 7 ? 17.762 3.826 4.359 1.00 0.00 7 SER A CA 13
ATOM 4434 C C . SER A 1 7 ? 18.630 4.741 5.217 1.00 0.00 7 SER A C 13
ATOM 4435 O O . SER A 1 7 ? 18.233 5.856 5.555 1.00 0.00 7 SER A O 13
ATOM 4443 N N . PRO A 1 8 ? 19.802 4.285 5.568 1.00 0.00 8 PRO A N 13
ATOM 4444 C CA . PRO A 1 8 ? 20.758 5.067 6.405 1.00 0.00 8 PRO A CA 13
ATOM 4445 C C . PRO A 1 8 ? 21.272 6.310 5.683 1.00 0.00 8 PRO A C 13
ATOM 4446 O O . PRO A 1 8 ? 21.711 7.271 6.315 1.00 0.00 8 PRO A O 13
ATOM 4457 N N . GLY A 1 9 ? 21.216 6.281 4.355 1.00 0.00 9 GLY A N 13
ATOM 4458 C CA . GLY A 1 9 ? 21.680 7.410 3.557 1.00 0.00 9 GLY A CA 13
ATOM 4459 C C . GLY A 1 9 ? 21.502 7.134 2.069 1.00 0.00 9 GLY A C 13
ATOM 4460 O O . GLY A 1 9 ? 20.932 6.114 1.679 1.00 0.00 9 GLY A O 13
ATOM 4473 N N . ALA A 1 11 ? 22.714 5.645 0.147 1.00 0.00 11 ALA A N 13
ATOM 4474 C CA . ALA A 1 11 ? 22.846 4.225 -0.139 1.00 0.00 11 ALA A CA 13
ATOM 4475 C C . ALA A 1 11 ? 22.685 3.960 -1.631 1.00 0.00 11 ALA A C 13
ATOM 4476 O O . ALA A 1 11 ? 21.797 3.222 -2.055 1.00 0.00 11 ALA A O 13
ATOM 4483 N N . PRO A 1 12 ? 23.539 4.547 -2.419 1.00 0.00 12 PRO A N 13
ATOM 4484 C CA . PRO A 1 12 ? 23.526 4.385 -3.903 1.00 0.00 12 PRO A CA 13
ATOM 4485 C C . PRO A 1 12 ? 23.645 2.921 -4.318 1.00 0.00 12 PRO A C 13
ATOM 4486 O O . PRO A 1 12 ? 23.372 2.569 -5.465 1.00 0.00 12 PRO A O 13
ATOM 4509 N N . ASN A 1 14 ? 24.234 0.620 -1.181 1.00 0.00 14 ASN A N 13
ATOM 4510 C CA . ASN A 1 14 ? 24.424 0.033 0.145 1.00 0.00 14 ASN A CA 13
ATOM 4511 C C . ASN A 1 14 ? 23.101 -0.053 0.901 1.00 0.00 14 ASN A C 13
ATOM 4512 O O . ASN A 1 14 ? 23.077 -0.329 2.102 1.00 0.00 14 ASN A O 13
ATOM 4523 N N . ASP A 1 15 ? 22.003 0.185 0.194 1.00 0.00 15 ASP A N 13
ATOM 4524 C CA . ASP A 1 15 ? 20.683 0.127 0.806 1.00 0.00 15 ASP A CA 13
ATOM 4525 C C . ASP A 1 15 ? 19.609 0.295 -0.256 1.00 0.00 15 ASP A C 13
ATOM 4526 O O . ASP A 1 15 ? 19.289 1.416 -0.651 1.00 0.00 15 ASP A O 13
ATOM 4535 N N . TYR A 1 16 ? 19.059 -0.821 -0.718 1.00 0.00 16 TYR A N 13
ATOM 4536 C CA . TYR A 1 16 ? 18.023 -0.776 -1.740 1.00 0.00 16 TYR A CA 13
ATOM 4537 C C . TYR A 1 16 ? 18.649 -0.759 -3.129 1.00 0.00 16 TYR A C 13
ATOM 4538 O O . TYR A 1 16 ? 19.315 0.203 -3.510 1.00 0.00 16 TYR A O 13
ATOM 4556 N N . LYS A 1 17 ? 18.421 -1.828 -3.881 1.00 0.00 17 LYS A N 13
ATOM 4557 C CA . LYS A 1 17 ? 18.956 -1.932 -5.230 1.00 0.00 17 LYS A CA 13
ATOM 4558 C C . LYS A 1 17 ? 20.362 -2.532 -5.213 1.00 0.00 17 LYS A C 13
ATOM 4559 O O . LYS A 1 17 ? 21.044 -2.559 -6.238 1.00 0.00 17 LYS A O 13
ATOM 4578 N N . CYS A 1 18 ? 20.788 -3.018 -4.048 1.00 0.00 18 CYS A N 13
ATOM 4579 C CA . CYS A 1 18 ? 22.112 -3.625 -3.923 1.00 0.00 18 CYS A CA 13
ATOM 4580 C C . CYS A 1 18 ? 22.121 -4.685 -2.822 1.00 0.00 18 CYS A C 13
ATOM 4581 O O . CYS A 1 18 ? 23.053 -4.749 -2.022 1.00 0.00 18 CYS A O 13
ATOM 4600 N N . LYS A 1 20 ? 21.406 -4.703 -0.279 1.00 0.00 20 LYS A N 13
ATOM 4601 C CA . LYS A 1 20 ? 21.778 -4.078 0.987 1.00 0.00 20 LYS A CA 13
ATOM 4602 C C . LYS A 1 20 ? 20.575 -3.397 1.634 1.00 0.00 20 LYS A C 13
ATOM 4603 O O . LYS A 1 20 ? 20.708 -2.734 2.662 1.00 0.00 20 LYS A O 13
ATOM 4622 N N . GLY A 1 21 ? 19.403 -3.559 1.026 1.00 0.00 21 GLY A N 13
ATOM 4623 C CA . GLY A 1 21 ? 18.193 -2.947 1.562 1.00 0.00 21 GLY A CA 13
ATOM 4624 C C . GLY A 1 21 ? 17.832 -3.549 2.915 1.00 0.00 21 GLY A C 13
ATOM 4625 O O . GLY A 1 21 ? 17.810 -4.770 3.076 1.00 0.00 21 GLY A O 13
ATOM 4629 N N . ARG A 1 22 ? 17.552 -2.685 3.886 1.00 0.00 22 ARG A N 13
ATOM 4630 C CA . ARG A 1 22 ? 17.195 -3.143 5.224 1.00 0.00 22 ARG A CA 13
ATOM 4631 C C . ARG A 1 22 ? 15.692 -3.378 5.334 1.00 0.00 22 ARG A C 13
ATOM 4632 O O . ARG A 1 22 ? 15.244 -4.506 5.539 1.00 0.00 22 ARG A O 13
ATOM 4653 N N . GLY A 1 23 ? 14.920 -2.306 5.197 1.00 0.00 23 GLY A N 13
ATOM 4654 C CA . GLY A 1 23 ? 13.467 -2.404 5.285 1.00 0.00 23 GLY A CA 13
ATOM 4655 C C . GLY A 1 23 ? 12.902 -3.171 4.096 1.00 0.00 23 GLY A C 13
ATOM 4656 O O . GLY A 1 23 ? 12.625 -4.367 4.188 1.00 0.00 23 GLY A O 13
ATOM 4660 N N . PRO A 1 24 ? 12.733 -2.505 2.988 1.00 0.00 24 PRO A N 13
ATOM 4661 C CA . PRO A 1 24 ? 12.194 -3.123 1.745 1.00 0.00 24 PRO A CA 13
ATOM 4662 C C . PRO A 1 24 ? 13.205 -4.057 1.090 1.00 0.00 24 PRO A C 13
ATOM 4663 O O . PRO A 1 24 ? 14.405 -3.970 1.353 1.00 0.00 24 PRO A O 13
ATOM 4674 N N . GLY A 1 25 ? 12.714 -4.951 0.241 1.00 0.00 25 GLY A N 13
ATOM 4675 C CA . GLY A 1 25 ? 13.585 -5.901 -0.440 1.00 0.00 25 GLY A CA 13
ATOM 4676 C C . GLY A 1 25 ? 14.650 -5.174 -1.255 1.00 0.00 25 GLY A C 13
ATOM 4677 O O . GLY A 1 25 ? 15.816 -5.568 -1.251 1.00 0.00 25 GLY A O 13
ATOM 4681 N N . GLY A 1 26 ? 14.237 -4.109 -1.944 1.00 0.00 26 GLY A N 13
ATOM 4682 C CA . GLY A 1 26 ? 15.155 -3.318 -2.761 1.00 0.00 26 GLY A CA 13
ATOM 4683 C C . GLY A 1 26 ? 16.508 -4.006 -2.899 1.00 0.00 26 GLY A C 13
ATOM 4684 O O . GLY A 1 26 ? 17.480 -3.611 -2.256 1.00 0.00 26 GLY A O 13
ATOM 4688 N N . CYS A 1 27 ? 16.566 -5.039 -3.733 1.00 0.00 27 CYS A N 13
ATOM 4689 C CA . CYS A 1 27 ? 17.812 -5.771 -3.931 1.00 0.00 27 CYS A CA 13
ATOM 4690 C C . CYS A 1 27 ? 18.311 -5.626 -5.366 1.00 0.00 27 CYS A C 13
ATOM 4691 O O . CYS A 1 27 ? 17.633 -6.024 -6.314 1.00 0.00 27 CYS A O 13
ATOM 4698 N N . TYR A 1 28 ? 19.505 -5.063 -5.512 1.00 0.00 28 TYR A N 13
ATOM 4699 C CA . TYR A 1 28 ? 20.103 -4.874 -6.826 1.00 0.00 28 TYR A CA 13
ATOM 4700 C C . TYR A 1 28 ? 19.335 -3.825 -7.625 1.00 0.00 28 TYR A C 13
ATOM 4701 O O . TYR A 1 28 ? 18.125 -3.766 -7.480 1.00 0.00 28 TYR A O 13
ATOM 4720 N N . CYS A 1 1 ? 13.769 12.099 0.436 1.00 0.00 1 CYS A N 14
ATOM 4721 C CA . CYS A 1 1 ? 14.243 10.745 0.842 1.00 0.00 1 CYS A CA 14
ATOM 4722 C C . CYS A 1 1 ? 15.323 10.273 -0.128 1.00 0.00 1 CYS A C 14
ATOM 4723 O O . CYS A 1 1 ? 15.116 10.261 -1.342 1.00 0.00 1 CYS A O 14
ATOM 4732 N N . CYS A 1 2 ? 16.471 9.882 0.413 1.00 0.00 2 CYS A N 14
ATOM 4733 C CA . CYS A 1 2 ? 17.570 9.408 -0.421 1.00 0.00 2 CYS A CA 14
ATOM 4734 C C . CYS A 1 2 ? 17.170 8.112 -1.121 1.00 0.00 2 CYS A C 14
ATOM 4735 O O . CYS A 1 2 ? 17.416 7.937 -2.315 1.00 0.00 2 CYS A O 14
ATOM 4742 N N . ILE A 1 3 ? 16.540 7.212 -0.372 1.00 0.00 3 ILE A N 14
ATOM 4743 C CA . ILE A 1 3 ? 16.096 5.940 -0.930 1.00 0.00 3 ILE A CA 14
ATOM 4744 C C . ILE A 1 3 ? 14.608 5.736 -0.649 1.00 0.00 3 ILE A C 14
ATOM 4745 O O . ILE A 1 3 ? 14.015 4.746 -1.079 1.00 0.00 3 ILE A O 14
ATOM 4773 N N . GLY A 1 5 ? 13.475 7.111 2.615 1.00 0.00 5 GLY A N 14
ATOM 4774 C CA . GLY A 1 5 ? 13.402 7.320 4.057 1.00 0.00 5 GLY A CA 14
ATOM 4775 C C . GLY A 1 5 ? 13.469 5.995 4.812 1.00 0.00 5 GLY A C 14
ATOM 4776 O O . GLY A 1 5 ? 13.080 5.917 5.977 1.00 0.00 5 GLY A O 14
ATOM 4780 N N . GLU A 1 6 ? 13.969 4.957 4.147 1.00 0.00 6 GLU A N 14
ATOM 4781 C CA . GLU A 1 6 ? 14.085 3.651 4.777 1.00 0.00 6 GLU A CA 14
ATOM 4782 C C . GLU A 1 6 ? 15.552 3.298 4.971 1.00 0.00 6 GLU A C 14
ATOM 4783 O O . GLU A 1 6 ? 15.889 2.314 5.630 1.00 0.00 6 GLU A O 14
ATOM 4795 N N . SER A 1 7 ? 16.423 4.116 4.390 1.00 0.00 7 SER A N 14
ATOM 4796 C CA . SER A 1 7 ? 17.857 3.891 4.501 1.00 0.00 7 SER A CA 14
ATOM 4797 C C . SER A 1 7 ? 18.512 4.993 5.324 1.00 0.00 7 SER A C 14
ATOM 4798 O O . SER A 1 7 ? 17.875 5.988 5.669 1.00 0.00 7 SER A O 14
ATOM 4806 N N . PRO A 1 8 ? 19.768 4.832 5.639 1.00 0.00 8 PRO A N 14
ATOM 4807 C CA . PRO A 1 8 ? 20.535 5.833 6.438 1.00 0.00 8 PRO A CA 14
ATOM 4808 C C . PRO A 1 8 ? 20.709 7.148 5.684 1.00 0.00 8 PRO A C 14
ATOM 4809 O O . PRO A 1 8 ? 20.948 8.194 6.288 1.00 0.00 8 PRO A O 14
ATOM 4820 N N . GLY A 1 9 ? 20.586 7.085 4.362 1.00 0.00 9 GLY A N 14
ATOM 4821 C CA . GLY A 1 9 ? 20.729 8.277 3.533 1.00 0.00 9 GLY A CA 14
ATOM 4822 C C . GLY A 1 9 ? 21.289 7.920 2.161 1.00 0.00 9 GLY A C 14
ATOM 4823 O O . GLY A 1 9 ? 21.456 6.744 1.840 1.00 0.00 9 GLY A O 14
ATOM 4836 N N . ALA A 1 11 ? 22.736 6.384 -0.084 1.00 0.00 11 ALA A N 14
ATOM 4837 C CA . ALA A 1 11 ? 23.656 5.260 -0.072 1.00 0.00 11 ALA A CA 14
ATOM 4838 C C . ALA A 1 11 ? 23.382 4.336 -1.249 1.00 0.00 11 ALA A C 14
ATOM 4839 O O . ALA A 1 11 ? 22.760 3.284 -1.097 1.00 0.00 11 ALA A O 14
ATOM 4846 N N . PRO A 1 12 ? 23.838 4.707 -2.412 1.00 0.00 12 PRO A N 14
ATOM 4847 C CA . PRO A 1 12 ? 23.651 3.896 -3.649 1.00 0.00 12 PRO A CA 14
ATOM 4848 C C . PRO A 1 12 ? 24.155 2.467 -3.472 1.00 0.00 12 PRO A C 14
ATOM 4849 O O . PRO A 1 12 ? 25.206 2.234 -2.876 1.00 0.00 12 PRO A O 14
ATOM 4872 N N . ASN A 1 14 ? 23.272 0.427 -1.538 1.00 0.00 14 ASN A N 14
ATOM 4873 C CA . ASN A 1 14 ? 23.383 0.156 -0.113 1.00 0.00 14 ASN A CA 14
ATOM 4874 C C . ASN A 1 14 ? 22.003 -0.062 0.505 1.00 0.00 14 ASN A C 14
ATOM 4875 O O . ASN A 1 14 ? 21.891 -0.500 1.651 1.00 0.00 14 ASN A O 14
ATOM 4886 N N . ASP A 1 15 ? 20.955 0.255 -0.252 1.00 0.00 15 ASP A N 14
ATOM 4887 C CA . ASP A 1 15 ? 19.594 0.096 0.249 1.00 0.00 15 ASP A CA 14
ATOM 4888 C C . ASP A 1 15 ? 18.652 -0.359 -0.863 1.00 0.00 15 ASP A C 14
ATOM 4889 O O . ASP A 1 15 ? 17.943 -1.355 -0.719 1.00 0.00 15 ASP A O 14
ATOM 4898 N N . TYR A 1 16 ? 18.646 0.380 -1.968 1.00 0.00 16 TYR A N 14
ATOM 4899 C CA . TYR A 1 16 ? 17.782 0.045 -3.096 1.00 0.00 16 TYR A CA 14
ATOM 4900 C C . TYR A 1 16 ? 18.545 -0.783 -4.125 1.00 0.00 16 TYR A C 14
ATOM 4901 O O . TYR A 1 16 ? 19.566 -0.347 -4.652 1.00 0.00 16 TYR A O 14
ATOM 4919 N N . LYS A 1 17 ? 18.041 -1.982 -4.401 1.00 0.00 17 LYS A N 14
ATOM 4920 C CA . LYS A 1 17 ? 18.687 -2.869 -5.361 1.00 0.00 17 LYS A CA 14
ATOM 4921 C C . LYS A 1 17 ? 20.069 -3.285 -4.868 1.00 0.00 17 LYS A C 14
ATOM 4922 O O . LYS A 1 17 ? 20.993 -3.467 -5.659 1.00 0.00 17 LYS A O 14
ATOM 4941 N N . CYS A 1 18 ? 20.203 -3.437 -3.555 1.00 0.00 18 CYS A N 14
ATOM 4942 C CA . CYS A 1 18 ? 21.475 -3.837 -2.971 1.00 0.00 18 CYS A CA 14
ATOM 4943 C C . CYS A 1 18 ? 21.245 -4.779 -1.794 1.00 0.00 18 CYS A C 14
ATOM 4944 O O . CYS A 1 18 ? 20.811 -4.353 -0.723 1.00 0.00 18 CYS A O 14
ATOM 4963 N N . LYS A 1 20 ? 22.645 -5.439 0.336 1.00 0.00 20 LYS A N 14
ATOM 4964 C CA . LYS A 1 20 ? 23.169 -4.819 1.548 1.00 0.00 20 LYS A CA 14
ATOM 4965 C C . LYS A 1 20 ? 22.041 -4.248 2.398 1.00 0.00 20 LYS A C 14
ATOM 4966 O O . LYS A 1 20 ? 22.049 -4.369 3.623 1.00 0.00 20 LYS A O 14
ATOM 4985 N N . GLY A 1 21 ? 21.078 -3.625 1.739 1.00 0.00 21 GLY A N 14
ATOM 4986 C CA . GLY A 1 21 ? 19.943 -3.032 2.440 1.00 0.00 21 GLY A CA 14
ATOM 4987 C C . GLY A 1 21 ? 18.621 -3.556 1.887 1.00 0.00 21 GLY A C 14
ATOM 4988 O O . GLY A 1 21 ? 18.410 -3.579 0.674 1.00 0.00 21 GLY A O 14
ATOM 4992 N N . ARG A 1 22 ? 17.735 -3.973 2.784 1.00 0.00 22 ARG A N 14
ATOM 4993 C CA . ARG A 1 22 ? 16.435 -4.494 2.376 1.00 0.00 22 ARG A CA 14
ATOM 4994 C C . ARG A 1 22 ? 15.326 -3.499 2.707 1.00 0.00 22 ARG A C 14
ATOM 4995 O O . ARG A 1 22 ? 14.155 -3.747 2.420 1.00 0.00 22 ARG A O 14
ATOM 5016 N N . GLY A 1 23 ? 15.701 -2.375 3.312 1.00 0.00 23 GLY A N 14
ATOM 5017 C CA . GLY A 1 23 ? 14.724 -1.353 3.677 1.00 0.00 23 GLY A CA 14
ATOM 5018 C C . GLY A 1 23 ? 13.490 -1.440 2.788 1.00 0.00 23 GLY A C 14
ATOM 5019 O O . GLY A 1 23 ? 12.489 -2.056 3.154 1.00 0.00 23 GLY A O 14
ATOM 5023 N N . PRO A 1 24 ? 13.552 -0.840 1.631 1.00 0.00 24 PRO A N 14
ATOM 5024 C CA . PRO A 1 24 ? 12.427 -0.845 0.654 1.00 0.00 24 PRO A CA 14
ATOM 5025 C C . PRO A 1 24 ? 12.192 -2.232 0.065 1.00 0.00 24 PRO A C 14
ATOM 5026 O O . PRO A 1 24 ? 11.152 -2.495 -0.538 1.00 0.00 24 PRO A O 14
ATOM 5037 N N . GLY A 1 25 ? 13.172 -3.112 0.239 1.00 0.00 25 GLY A N 14
ATOM 5038 C CA . GLY A 1 25 ? 13.071 -4.469 -0.285 1.00 0.00 25 GLY A CA 14
ATOM 5039 C C . GLY A 1 25 ? 13.789 -4.584 -1.623 1.00 0.00 25 GLY A C 14
ATOM 5040 O O . GLY A 1 25 ? 13.679 -5.597 -2.314 1.00 0.00 25 GLY A O 14
ATOM 5044 N N . GLY A 1 26 ? 14.526 -3.538 -1.981 1.00 0.00 26 GLY A N 14
ATOM 5045 C CA . GLY A 1 26 ? 15.262 -3.530 -3.239 1.00 0.00 26 GLY A CA 14
ATOM 5046 C C . GLY A 1 26 ? 16.642 -4.154 -3.069 1.00 0.00 26 GLY A C 14
ATOM 5047 O O . GLY A 1 26 ? 17.588 -3.486 -2.651 1.00 0.00 26 GLY A O 14
ATOM 5051 N N . CYS A 1 27 ? 16.751 -5.436 -3.398 1.00 0.00 27 CYS A N 14
ATOM 5052 C CA . CYS A 1 27 ? 18.024 -6.138 -3.282 1.00 0.00 27 CYS A CA 14
ATOM 5053 C C . CYS A 1 27 ? 18.650 -6.325 -4.661 1.00 0.00 27 CYS A C 14
ATOM 5054 O O . CYS A 1 27 ? 18.002 -6.812 -5.587 1.00 0.00 27 CYS A O 14
ATOM 5061 N N . TYR A 1 28 ? 19.913 -5.929 -4.792 1.00 0.00 28 TYR A N 14
ATOM 5062 C CA . TYR A 1 28 ? 20.617 -6.049 -6.065 1.00 0.00 28 TYR A CA 14
ATOM 5063 C C . TYR A 1 28 ? 19.999 -5.124 -7.109 1.00 0.00 28 TYR A C 14
ATOM 5064 O O . TYR A 1 28 ? 20.740 -4.622 -7.939 1.00 0.00 28 TYR A O 14
ATOM 5083 N N . CYS A 1 1 ? 16.324 13.088 1.971 1.00 0.00 1 CYS A N 15
ATOM 5084 C CA . CYS A 1 1 ? 15.931 11.701 2.344 1.00 0.00 1 CYS A CA 15
ATOM 5085 C C . CYS A 1 1 ? 16.598 10.712 1.395 1.00 0.00 1 CYS A C 15
ATOM 5086 O O . CYS A 1 1 ? 16.674 9.519 1.683 1.00 0.00 1 CYS A O 15
ATOM 5095 N N . CYS A 1 2 ? 17.067 11.213 0.257 1.00 0.00 2 CYS A N 15
ATOM 5096 C CA . CYS A 1 2 ? 17.710 10.355 -0.730 1.00 0.00 2 CYS A CA 15
ATOM 5097 C C . CYS A 1 2 ? 16.741 9.263 -1.174 1.00 0.00 2 CYS A C 15
ATOM 5098 O O . CYS A 1 2 ? 16.186 9.321 -2.272 1.00 0.00 2 CYS A O 15
ATOM 5105 N N . ILE A 1 3 ? 16.536 8.278 -0.309 1.00 0.00 3 ILE A N 15
ATOM 5106 C CA . ILE A 1 3 ? 15.624 7.184 -0.611 1.00 0.00 3 ILE A CA 15
ATOM 5107 C C . ILE A 1 3 ? 14.216 7.516 -0.136 1.00 0.00 3 ILE A C 15
ATOM 5108 O O . ILE A 1 3 ? 13.232 7.219 -0.815 1.00 0.00 3 ILE A O 15
ATOM 5136 N N . GLY A 1 5 ? 14.002 8.205 3.730 1.00 0.00 5 GLY A N 15
ATOM 5137 C CA . GLY A 1 5 ? 14.091 8.048 5.178 1.00 0.00 5 GLY A CA 15
ATOM 5138 C C . GLY A 1 5 ? 13.560 6.686 5.614 1.00 0.00 5 GLY A C 15
ATOM 5139 O O . GLY A 1 5 ? 12.918 6.565 6.658 1.00 0.00 5 GLY A O 15
ATOM 5143 N N . GLU A 1 6 ? 13.831 5.663 4.810 1.00 0.00 6 GLU A N 15
ATOM 5144 C CA . GLU A 1 6 ? 13.375 4.316 5.125 1.00 0.00 6 GLU A CA 15
ATOM 5145 C C . GLU A 1 6 ? 14.519 3.494 5.699 1.00 0.00 6 GLU A C 15
ATOM 5146 O O . GLU A 1 6 ? 14.305 2.424 6.271 1.00 0.00 6 GLU A O 15
ATOM 5158 N N . SER A 1 7 ? 15.732 4.008 5.548 1.00 0.00 7 SER A N 15
ATOM 5159 C CA . SER A 1 7 ? 16.912 3.322 6.059 1.00 0.00 7 SER A CA 15
ATOM 5160 C C . SER A 1 7 ? 18.157 3.727 5.278 1.00 0.00 7 SER A C 15
ATOM 5161 O O . SER A 1 7 ? 19.058 4.372 5.815 1.00 0.00 7 SER A O 15
ATOM 5169 N N . PRO A 1 8 ? 18.220 3.356 4.030 1.00 0.00 8 PRO A N 15
ATOM 5170 C CA . PRO A 1 8 ? 19.380 3.678 3.148 1.00 0.00 8 PRO A CA 15
ATOM 5171 C C . PRO A 1 8 ? 19.508 5.177 2.888 1.00 0.00 8 PRO A C 15
ATOM 5172 O O . PRO A 1 8 ? 20.579 5.658 2.518 1.00 0.00 8 PRO A O 15
ATOM 5183 N N . GLY A 1 9 ? 18.406 5.900 3.086 1.00 0.00 9 GLY A N 15
ATOM 5184 C CA . GLY A 1 9 ? 18.386 7.348 2.876 1.00 0.00 9 GLY A CA 15
ATOM 5185 C C . GLY A 1 9 ? 19.762 7.878 2.491 1.00 0.00 9 GLY A C 15
ATOM 5186 O O . GLY A 1 9 ? 20.467 8.463 3.314 1.00 0.00 9 GLY A O 15
ATOM 5199 N N . ALA A 1 11 ? 22.072 5.790 0.576 1.00 0.00 11 ALA A N 15
ATOM 5200 C CA . ALA A 1 11 ? 22.973 4.655 0.680 1.00 0.00 11 ALA A CA 15
ATOM 5201 C C . ALA A 1 11 ? 23.358 4.156 -0.705 1.00 0.00 11 ALA A C 15
ATOM 5202 O O . ALA A 1 11 ? 22.961 3.067 -1.119 1.00 0.00 11 ALA A O 15
ATOM 5209 N N . PRO A 1 12 ? 24.127 4.929 -1.414 1.00 0.00 12 PRO A N 15
ATOM 5210 C CA . PRO A 1 12 ? 24.592 4.563 -2.776 1.00 0.00 12 PRO A CA 15
ATOM 5211 C C . PRO A 1 12 ? 25.048 3.109 -2.842 1.00 0.00 12 PRO A C 15
ATOM 5212 O O . PRO A 1 12 ? 25.832 2.653 -2.009 1.00 0.00 12 PRO A O 15
ATOM 5235 N N . ASN A 1 14 ? 23.915 0.778 -1.795 1.00 0.00 14 ASN A N 15
ATOM 5236 C CA . ASN A 1 14 ? 23.710 0.176 -0.485 1.00 0.00 14 ASN A CA 15
ATOM 5237 C C . ASN A 1 14 ? 22.224 -0.048 -0.214 1.00 0.00 14 ASN A C 15
ATOM 5238 O O . ASN A 1 14 ? 21.852 -0.637 0.801 1.00 0.00 14 ASN A O 15
ATOM 5249 N N . ASP A 1 15 ? 21.381 0.430 -1.123 1.00 0.00 15 ASP A N 15
ATOM 5250 C CA . ASP A 1 15 ? 19.938 0.280 -0.964 1.00 0.00 15 ASP A CA 15
ATOM 5251 C C . ASP A 1 15 ? 19.428 -0.906 -1.776 1.00 0.00 15 ASP A C 15
ATOM 5252 O O . ASP A 1 15 ? 20.140 -1.893 -1.967 1.00 0.00 15 ASP A O 15
ATOM 5261 N N . TYR A 1 16 ? 18.192 -0.803 -2.250 1.00 0.00 16 TYR A N 15
ATOM 5262 C CA . TYR A 1 16 ? 17.592 -1.872 -3.039 1.00 0.00 16 TYR A CA 15
ATOM 5263 C C . TYR A 1 16 ? 18.327 -2.037 -4.366 1.00 0.00 16 TYR A C 15
ATOM 5264 O O . TYR A 1 16 ? 18.812 -1.063 -4.940 1.00 0.00 16 TYR A O 15
ATOM 5282 N N . LYS A 1 17 ? 18.407 -3.278 -4.839 1.00 0.00 17 LYS A N 15
ATOM 5283 C CA . LYS A 1 17 ? 19.085 -3.575 -6.099 1.00 0.00 17 LYS A CA 15
ATOM 5284 C C . LYS A 1 17 ? 20.599 -3.557 -5.913 1.00 0.00 17 LY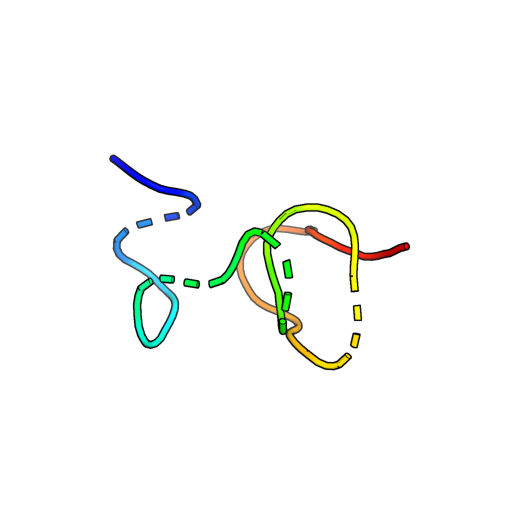S A C 15
ATOM 5285 O O . LYS A 1 17 ? 21.332 -4.234 -6.633 1.00 0.00 17 LYS A O 15
ATOM 5304 N N . CYS A 1 18 ? 21.060 -2.782 -4.938 1.00 0.00 18 CYS A N 15
ATOM 5305 C CA . CYS A 1 18 ? 22.488 -2.690 -4.662 1.00 0.00 18 CYS A CA 15
ATOM 5306 C C . CYS A 1 18 ? 23.027 -4.032 -4.181 1.00 0.00 18 CYS A C 15
ATOM 5307 O O . CYS A 1 18 ? 24.152 -4.413 -4.505 1.00 0.00 18 CYS A O 15
ATOM 5326 N N . LYS A 1 20 ? 22.812 -4.936 -0.713 1.00 0.00 20 LYS A N 15
ATOM 5327 C CA . LYS A 1 20 ? 22.697 -4.820 0.735 1.00 0.00 20 LYS A CA 15
ATOM 5328 C C . LYS A 1 20 ? 21.432 -4.058 1.116 1.00 0.00 20 LYS A C 15
ATOM 5329 O O . LYS A 1 20 ? 21.104 -3.933 2.294 1.00 0.00 20 LYS A O 15
ATOM 5348 N N . GLY A 1 21 ? 20.729 -3.548 0.110 1.00 0.00 21 GLY A N 15
ATOM 5349 C CA . GLY A 1 21 ? 19.502 -2.791 0.350 1.00 0.00 21 GLY A CA 15
ATOM 5350 C C . GLY A 1 21 ? 18.849 -3.197 1.667 1.00 0.00 21 GLY A C 15
ATOM 5351 O O . GLY A 1 21 ? 18.745 -4.383 1.981 1.00 0.00 21 GLY A O 15
ATOM 5355 N N . ARG A 1 22 ? 18.409 -2.203 2.435 1.00 0.00 22 ARG A N 15
ATOM 5356 C CA . ARG A 1 22 ? 17.764 -2.466 3.717 1.00 0.00 22 ARG A CA 15
ATOM 5357 C C . ARG A 1 22 ? 16.454 -1.691 3.834 1.00 0.00 22 ARG A C 15
ATOM 5358 O O . ARG A 1 22 ? 15.777 -1.753 4.860 1.00 0.00 22 ARG A O 15
ATOM 5379 N N . GLY A 1 23 ? 16.105 -0.959 2.780 1.00 0.00 23 GLY A N 15
ATOM 5380 C CA . GLY A 1 23 ? 14.877 -0.171 2.783 1.00 0.00 23 GLY A CA 15
ATOM 5381 C C . GLY A 1 23 ? 13.761 -0.890 2.031 1.00 0.00 23 GLY A C 15
ATOM 5382 O O . GLY A 1 23 ? 13.262 -1.922 2.476 1.00 0.00 23 GLY A O 15
ATOM 5386 N N . PRO A 1 24 ? 13.364 -0.359 0.905 1.00 0.00 24 PRO A N 15
ATOM 5387 C CA . PRO A 1 24 ? 12.284 -0.953 0.069 1.00 0.00 24 PRO A CA 15
ATOM 5388 C C . PRO A 1 24 ? 12.737 -2.229 -0.632 1.00 0.00 24 PRO A C 15
ATOM 5389 O O . PRO A 1 24 ? 13.933 -2.466 -0.798 1.00 0.00 24 PRO A O 15
ATOM 5400 N N . GLY A 1 25 ? 11.773 -3.046 -1.037 1.00 0.00 25 GLY A N 15
ATOM 5401 C CA . GLY A 1 25 ? 12.081 -4.299 -1.716 1.00 0.00 25 GLY A CA 15
ATOM 5402 C C . GLY A 1 25 ? 13.438 -4.225 -2.407 1.00 0.00 25 GLY A C 15
ATOM 5403 O O . GLY A 1 25 ? 13.808 -3.190 -2.961 1.00 0.00 25 GLY A O 15
ATOM 5407 N N . GLY A 1 26 ? 14.175 -5.330 -2.369 1.00 0.00 26 GLY A N 15
ATOM 5408 C CA . GLY A 1 26 ? 15.491 -5.381 -2.993 1.00 0.00 26 GLY A CA 15
ATOM 5409 C C . GLY A 1 26 ? 16.127 -6.753 -2.807 1.00 0.00 26 GLY A C 15
ATOM 5410 O O . GLY A 1 26 ? 15.556 -7.631 -2.161 1.00 0.00 26 GLY A O 15
ATOM 5414 N N . CYS A 1 27 ? 17.315 -6.931 -3.376 1.00 0.00 27 CYS A N 15
ATOM 5415 C CA . CYS A 1 27 ? 18.022 -8.201 -3.263 1.00 0.00 27 CYS A CA 15
ATOM 5416 C C . CYS A 1 27 ? 18.321 -8.518 -1.803 1.00 0.00 27 CYS A C 15
ATOM 5417 O O . CYS A 1 27 ? 17.453 -8.995 -1.070 1.00 0.00 27 CYS A O 15
ATOM 5424 N N . TYR A 1 28 ? 19.553 -8.249 -1.383 1.00 0.00 28 TYR A N 15
ATOM 5425 C CA . TYR A 1 28 ? 19.954 -8.508 -0.005 1.00 0.00 28 TYR A CA 15
ATOM 5426 C C . TYR A 1 28 ? 19.147 -9.663 0.580 1.00 0.00 28 TYR A C 15
ATOM 5427 O O . TYR A 1 28 ? 18.898 -9.639 1.774 1.00 0.00 28 TYR A O 15
ATOM 5446 N N . CYS A 1 1 ? 13.464 9.784 -3.890 1.00 0.00 1 CYS A N 16
ATOM 5447 C CA . CYS A 1 1 ? 14.148 9.164 -2.722 1.00 0.00 1 CYS A CA 16
ATOM 5448 C C . CYS A 1 1 ? 15.451 8.527 -3.188 1.00 0.00 1 CYS A C 16
ATOM 5449 O O . CYS A 1 1 ? 15.600 8.179 -4.358 1.00 0.00 1 CYS A O 16
ATOM 5458 N N . CYS A 1 2 ? 16.395 8.380 -2.266 1.00 0.00 2 CYS A N 16
ATOM 5459 C CA . CYS A 1 2 ? 17.683 7.785 -2.597 1.00 0.00 2 CYS A CA 16
ATOM 5460 C C . CYS A 1 2 ? 17.744 6.340 -2.113 1.00 0.00 2 CYS A C 16
ATOM 5461 O O . CYS A 1 2 ? 18.334 5.480 -2.765 1.00 0.00 2 CYS A O 16
ATOM 5468 N N . ILE A 1 3 ? 17.134 6.088 -0.962 1.00 0.00 3 ILE A N 16
ATOM 5469 C CA . ILE A 1 3 ? 17.122 4.748 -0.391 1.00 0.00 3 ILE A CA 16
ATOM 5470 C C . ILE A 1 3 ? 15.702 4.195 -0.352 1.00 0.00 3 ILE A C 16
ATOM 5471 O O . ILE A 1 3 ? 15.488 3.030 -0.018 1.00 0.00 3 ILE A O 16
ATOM 5499 N N . GLY A 1 5 ? 13.605 4.597 1.723 1.00 0.00 5 GLY A N 16
ATOM 5500 C CA . GLY A 1 5 ? 13.169 4.715 3.109 1.00 0.00 5 GLY A CA 16
ATOM 5501 C C . GLY A 1 5 ? 13.796 5.936 3.776 1.00 0.00 5 GLY A C 16
ATOM 5502 O O . GLY A 1 5 ? 13.985 6.974 3.139 1.00 0.00 5 GLY A O 16
ATOM 5506 N N . GLU A 1 6 ? 14.119 5.807 5.060 1.00 0.00 6 GLU A N 16
ATOM 5507 C CA . GLU A 1 6 ? 14.724 6.906 5.799 1.00 0.00 6 GLU A CA 16
ATOM 5508 C C . GLU A 1 6 ? 15.495 6.378 7.005 1.00 0.00 6 GLU A C 16
ATOM 5509 O O . GLU A 1 6 ? 15.171 6.695 8.149 1.00 0.00 6 GLU A O 16
ATOM 5521 N N . SER A 1 7 ? 16.517 5.571 6.739 1.00 0.00 7 SER A N 16
ATOM 5522 C CA . SER A 1 7 ? 17.328 5.004 7.810 1.00 0.00 7 SER A CA 16
ATOM 5523 C C . SER A 1 7 ? 18.810 5.082 7.461 1.00 0.00 7 SER A C 16
ATOM 5524 O O . SER A 1 7 ? 19.569 5.826 8.080 1.00 0.00 7 SER A O 16
ATOM 5532 N N . PRO A 1 8 ? 19.226 4.329 6.482 1.00 0.00 8 PRO A N 16
ATOM 5533 C CA . PRO A 1 8 ? 20.648 4.301 6.029 1.00 0.00 8 PRO A CA 16
ATOM 5534 C C . PRO A 1 8 ? 21.081 5.626 5.407 1.00 0.00 8 PRO A C 16
ATOM 5535 O O . PRO A 1 8 ? 22.273 5.923 5.322 1.00 0.00 8 PRO A O 16
ATOM 5546 N N . GLY A 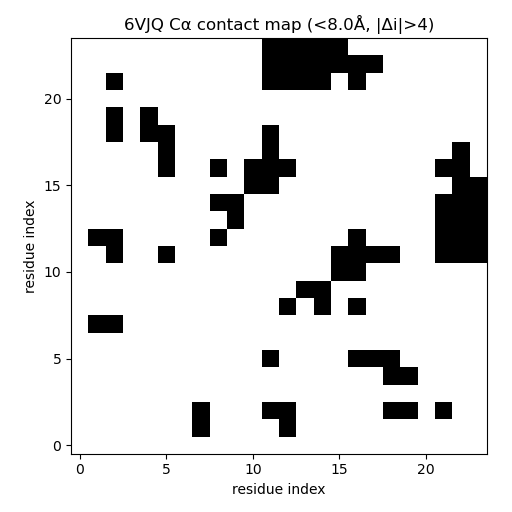1 9 ? 20.105 6.417 4.973 1.00 0.00 9 GLY A N 16
ATOM 5547 C CA . GLY A 1 9 ? 20.396 7.708 4.360 1.00 0.00 9 GLY A CA 16
ATOM 5548 C C . GLY A 1 9 ? 21.375 7.551 3.202 1.00 0.00 9 GLY A C 16
ATOM 5549 O O . GLY A 1 9 ? 22.561 7.297 3.409 1.00 0.00 9 GLY A O 16
ATOM 5562 N N . ALA A 1 11 ? 22.883 5.504 1.275 1.00 0.00 11 ALA A N 16
ATOM 5563 C CA . ALA A 1 11 ? 23.229 4.097 1.087 1.00 0.00 11 ALA A CA 16
ATOM 5564 C C . ALA A 1 11 ? 22.939 3.660 -0.345 1.00 0.00 11 ALA A C 16
ATOM 5565 O O . ALA A 1 11 ? 22.100 2.790 -0.582 1.00 0.00 11 ALA A O 16
ATOM 5572 N N . PRO A 1 12 ? 23.610 4.251 -1.294 1.00 0.00 12 PRO A N 16
ATOM 5573 C CA . PRO A 1 12 ? 23.427 3.931 -2.733 1.00 0.00 12 PRO A CA 16
ATOM 5574 C C . PRO A 1 12 ? 23.288 2.437 -2.976 1.00 0.00 12 PRO A C 16
ATOM 5575 O O . PRO A 1 12 ? 22.182 1.940 -3.150 1.00 0.00 12 PRO A O 16
ATOM 5598 N N . ASN A 1 14 ? 23.876 0.313 -0.850 1.00 0.00 14 ASN A N 16
ATOM 5599 C CA . ASN A 1 14 ? 23.513 -0.271 0.434 1.00 0.00 14 ASN A CA 16
ATOM 5600 C C . ASN A 1 14 ? 21.999 -0.382 0.566 1.00 0.00 14 ASN A C 16
ATOM 5601 O O . ASN A 1 14 ? 21.495 -1.107 1.423 1.00 0.00 14 ASN A O 16
ATOM 5612 N N . ASP A 1 15 ? 21.280 0.341 -0.285 1.00 0.00 15 ASP A N 16
ATOM 5613 C CA . ASP A 1 15 ? 19.823 0.315 -0.253 1.00 0.00 15 ASP A CA 16
ATOM 5614 C C . ASP A 1 15 ? 19.252 0.895 -1.540 1.00 0.00 15 ASP A C 16
ATOM 5615 O O . ASP A 1 15 ? 19.997 1.363 -2.398 1.00 0.00 15 ASP A O 16
ATOM 5624 N N . TYR A 1 16 ? 17.929 0.858 -1.663 1.00 0.00 16 TYR A N 16
ATOM 5625 C CA . TYR A 1 16 ? 17.264 1.387 -2.849 1.00 0.00 16 TYR A CA 16
ATOM 5626 C C . TYR A 1 16 ? 17.142 0.310 -3.923 1.00 0.00 16 TYR A C 16
ATOM 5627 O O . TYR A 1 16 ? 16.191 -0.471 -3.926 1.00 0.00 16 TYR A O 16
ATOM 5645 N N . LYS A 1 17 ? 18.109 0.277 -4.835 1.00 0.00 17 LYS A N 16
ATOM 5646 C CA . LYS A 1 17 ? 18.095 -0.703 -5.913 1.00 0.00 17 LYS A CA 16
ATOM 5647 C C . LYS A 1 17 ? 19.028 -1.867 -5.593 1.00 0.00 17 LYS A C 16
ATOM 5648 O O . LYS A 1 17 ? 19.147 -2.810 -6.373 1.00 0.00 17 LYS A O 16
ATOM 5667 N N . CYS A 1 18 ? 19.689 -1.789 -4.444 1.00 0.00 18 CYS A N 16
ATOM 5668 C CA . CYS A 1 18 ? 20.611 -2.842 -4.035 1.00 0.00 18 CYS A CA 16
ATOM 5669 C C . CYS A 1 18 ? 20.033 -3.634 -2.867 1.00 0.00 18 CYS A C 16
ATOM 5670 O O . CYS A 1 18 ? 19.435 -3.062 -1.954 1.00 0.00 18 CYS A O 16
ATOM 5689 N N . LYS A 1 20 ? 21.698 -4.930 -0.750 1.00 0.00 20 LYS A N 16
ATOM 5690 C CA . LYS A 1 20 ? 22.673 -4.791 0.325 1.00 0.00 20 LYS A CA 16
ATOM 5691 C C . LYS A 1 20 ? 22.187 -3.793 1.368 1.00 0.00 20 LYS A C 16
ATOM 5692 O O . LYS A 1 20 ? 22.937 -2.919 1.803 1.00 0.00 20 LYS A O 16
ATOM 5711 N N . GLY A 1 21 ? 20.926 -3.930 1.768 1.00 0.00 21 GLY A N 16
ATOM 5712 C CA . GLY A 1 21 ? 20.350 -3.033 2.764 1.00 0.00 21 GLY A CA 16
ATOM 5713 C C . GLY A 1 21 ? 19.221 -3.719 3.524 1.00 0.00 21 GLY A C 16
ATOM 5714 O O . GLY A 1 21 ? 18.526 -4.579 2.982 1.00 0.00 21 GLY A O 16
ATOM 5718 N N . ARG A 1 22 ? 19.042 -3.332 4.783 1.00 0.00 22 ARG A N 16
ATOM 5719 C CA . ARG A 1 22 ? 17.993 -3.917 5.610 1.00 0.00 22 ARG A CA 16
ATOM 5720 C C . ARG A 1 22 ? 16.734 -3.057 5.565 1.00 0.00 22 ARG A C 16
ATOM 5721 O O . ARG A 1 22 ? 15.694 -3.433 6.105 1.00 0.00 22 ARG A O 16
ATOM 5742 N N . GLY A 1 23 ? 16.837 -1.901 4.918 1.00 0.00 23 GLY A N 16
ATOM 5743 C CA . GLY A 1 23 ? 15.701 -0.994 4.811 1.00 0.00 23 GLY A CA 16
ATOM 5744 C C . GLY A 1 23 ? 14.720 -1.475 3.750 1.00 0.00 23 GLY A C 16
ATOM 5745 O O . GLY A 1 23 ? 14.333 -2.642 3.723 1.00 0.00 23 GLY A O 16
ATOM 5749 N N . PRO A 1 24 ? 14.315 -0.596 2.885 1.00 0.00 24 PRO A N 16
ATOM 5750 C CA . PRO A 1 24 ? 13.351 -0.915 1.788 1.00 0.00 24 PRO A CA 16
ATOM 5751 C C . PRO A 1 24 ? 13.895 -1.975 0.833 1.00 0.00 24 PRO A C 16
ATOM 5752 O O . PRO A 1 24 ? 15.103 -2.063 0.615 1.00 0.00 24 PRO A O 16
ATOM 5763 N N . GLY A 1 25 ? 12.997 -2.778 0.272 1.00 0.00 25 GLY A N 16
ATOM 5764 C CA . GLY A 1 25 ? 13.401 -3.830 -0.655 1.00 0.00 25 GLY A CA 16
ATOM 5765 C C . GLY A 1 25 ? 14.229 -3.256 -1.799 1.00 0.00 25 GLY A C 16
ATOM 5766 O O . GLY A 1 25 ? 15.151 -2.470 -1.578 1.00 0.00 25 GLY A O 16
ATOM 5770 N N . GLY A 1 26 ? 13.897 -3.653 -3.023 1.00 0.00 26 GLY A N 16
ATOM 5771 C CA . GLY A 1 26 ? 14.618 -3.169 -4.195 1.00 0.00 26 GLY A CA 16
ATOM 5772 C C . GLY A 1 26 ? 16.075 -3.619 -4.161 1.00 0.00 26 GLY A C 16
ATOM 5773 O O . GLY A 1 26 ? 16.982 -2.801 -4.006 1.00 0.00 26 GLY A O 16
ATOM 5777 N N . CYS A 1 27 ? 16.292 -4.922 -4.303 1.00 0.00 27 CYS A N 16
ATOM 5778 C CA . CYS A 1 27 ? 17.643 -5.469 -4.285 1.00 0.00 27 CYS A CA 16
ATOM 5779 C C . CYS A 1 27 ? 18.199 -5.576 -5.700 1.00 0.00 27 CYS A C 16
ATOM 5780 O O . CYS A 1 27 ? 17.473 -5.898 -6.638 1.00 0.00 27 CYS A O 16
ATOM 5787 N N . TYR A 1 28 ? 19.492 -5.302 -5.843 1.00 0.00 28 TYR A N 16
ATOM 5788 C CA . TYR A 1 28 ? 20.136 -5.369 -7.150 1.00 0.00 28 TYR A CA 16
ATOM 5789 C C . TYR A 1 28 ? 19.424 -4.460 -8.146 1.00 0.00 28 TYR A C 16
ATOM 5790 O O . TYR A 1 28 ? 20.097 -3.907 -9.001 1.00 0.00 28 TYR A O 16
ATOM 5809 N N . CYS A 1 1 ? 13.456 11.520 -3.262 1.00 0.00 1 CYS A N 17
ATOM 5810 C CA . CYS A 1 1 ? 14.255 11.044 -2.097 1.00 0.00 1 CYS A CA 17
ATOM 5811 C C . CYS A 1 1 ? 15.405 10.173 -2.586 1.00 0.00 1 CYS A C 17
ATOM 5812 O O . CYS A 1 1 ? 15.365 9.640 -3.694 1.00 0.00 1 CYS A O 17
ATOM 5821 N N . CYS A 1 2 ? 16.413 10.011 -1.736 1.00 0.00 2 CYS A N 17
ATOM 5822 C CA . CYS A 1 2 ? 17.555 9.176 -2.076 1.00 0.00 2 CYS A CA 17
ATOM 5823 C C . CYS A 1 2 ? 17.569 7.924 -1.201 1.00 0.00 2 CYS A C 17
ATOM 5824 O O . CYS A 1 2 ? 17.979 7.955 -0.043 1.00 0.00 2 CYS A O 17
ATOM 5831 N N . ILE A 1 3 ? 17.095 6.818 -1.754 1.00 0.00 3 ILE A N 17
ATOM 5832 C CA . ILE A 1 3 ? 17.046 5.566 -1.006 1.00 0.00 3 ILE A CA 17
ATOM 5833 C C . ILE A 1 3 ? 15.739 5.475 -0.223 1.00 0.00 3 ILE A C 17
ATOM 5834 O O . ILE A 1 3 ? 15.406 4.428 0.332 1.00 0.00 3 ILE A O 17
ATOM 5862 N N . GLY A 1 5 ? 15.092 6.164 2.515 1.00 0.00 5 GLY A N 17
ATOM 5863 C CA . GLY A 1 5 ? 15.417 6.192 3.939 1.00 0.00 5 GLY A CA 17
ATOM 5864 C C . GLY A 1 5 ? 16.194 4.948 4.345 1.00 0.00 5 GLY A C 17
ATOM 5865 O O . GLY A 1 5 ? 17.321 4.747 3.904 1.00 0.00 5 GLY A O 17
ATOM 5869 N N . GLU A 1 6 ? 15.585 4.123 5.192 1.00 0.00 6 GLU A N 17
ATOM 5870 C CA . GLU A 1 6 ? 16.225 2.900 5.653 1.00 0.00 6 GLU A CA 17
ATOM 5871 C C . GLU A 1 6 ? 17.169 3.192 6.809 1.00 0.00 6 GLU A C 17
ATOM 5872 O O . GLU A 1 6 ? 17.485 2.303 7.597 1.00 0.00 6 GLU A O 17
ATOM 5884 N N . SER A 1 7 ? 17.602 4.446 6.908 1.00 0.00 7 SER A N 17
ATOM 5885 C CA . SER A 1 7 ? 18.505 4.853 7.978 1.00 0.00 7 SER A CA 17
ATOM 5886 C C . SER A 1 7 ? 19.413 5.988 7.513 1.00 0.00 7 SER A C 17
ATOM 5887 O O . SER A 1 7 ? 19.289 7.125 7.966 1.00 0.00 7 SER A O 17
ATOM 5895 N N . PRO A 1 8 ? 20.319 5.693 6.621 1.00 0.00 8 PRO A N 17
ATOM 5896 C CA . PRO A 1 8 ? 21.276 6.699 6.076 1.00 0.00 8 PRO A CA 17
ATOM 5897 C C . PRO A 1 8 ? 20.576 7.756 5.225 1.00 0.00 8 PRO A C 17
ATOM 5898 O O . PRO A 1 8 ? 21.056 8.883 5.097 1.00 0.00 8 PRO A O 17
ATOM 5909 N N . GLY A 1 9 ? 19.440 7.383 4.644 1.00 0.00 9 GLY A N 17
ATOM 5910 C CA . GLY A 1 9 ? 18.683 8.305 3.806 1.00 0.00 9 GLY A CA 17
ATOM 5911 C C . GLY A 1 9 ? 19.561 8.885 2.703 1.00 0.00 9 GLY A C 17
ATOM 5912 O O . GLY A 1 9 ? 19.473 10.070 2.388 1.00 0.00 9 GLY A O 17
ATOM 5925 N N . ALA A 1 11 ? 22.184 6.223 1.088 1.00 0.00 11 ALA A N 17
ATOM 5926 C CA . ALA A 1 11 ? 23.212 5.200 0.960 1.00 0.00 11 ALA A CA 17
ATOM 5927 C C . ALA A 1 11 ? 22.947 4.328 -0.262 1.00 0.00 11 ALA A C 17
ATOM 5928 O O . ALA A 1 11 ? 22.509 3.184 -0.144 1.00 0.00 11 ALA A O 17
ATOM 5935 N N . PRO A 1 12 ? 23.215 4.844 -1.424 1.00 0.00 12 PRO A N 17
ATOM 5936 C CA . PRO A 1 12 ? 23.018 4.108 -2.711 1.00 0.00 12 PRO A CA 17
ATOM 5937 C C . PRO A 1 12 ? 23.796 2.795 -2.747 1.00 0.00 12 PRO A C 17
ATOM 5938 O O . PRO A 1 12 ? 24.914 2.709 -2.240 1.00 0.00 12 PRO A O 17
ATOM 5961 N N . ASN A 1 14 ? 22.979 0.424 -1.137 1.00 0.00 14 ASN A N 17
ATOM 5962 C CA . ASN A 1 14 ? 22.745 -0.128 0.189 1.00 0.00 14 ASN A CA 17
ATOM 5963 C C . ASN A 1 14 ? 21.254 -0.277 0.455 1.00 0.00 14 ASN A C 17
ATOM 5964 O O . ASN A 1 14 ? 20.840 -0.504 1.588 1.00 0.00 14 ASN A O 17
ATOM 5975 N N . ASP A 1 15 ? 20.453 -0.142 -0.597 1.00 0.00 15 ASP A N 17
ATOM 5976 C CA . ASP A 1 15 ? 19.006 -0.264 -0.466 1.00 0.00 15 ASP A CA 17
ATOM 5977 C C . ASP A 1 15 ? 18.392 -0.760 -1.771 1.00 0.00 15 ASP A C 17
ATOM 5978 O O . ASP A 1 15 ? 18.443 -1.952 -2.078 1.00 0.00 15 ASP A O 17
ATOM 5987 N N . TYR A 1 16 ? 17.815 0.160 -2.537 1.00 0.00 16 TYR A N 17
ATOM 5988 C CA . TYR A 1 16 ? 17.197 -0.198 -3.808 1.00 0.00 16 TYR A CA 17
ATOM 5989 C C . TYR A 1 16 ? 18.255 -0.660 -4.798 1.00 0.00 16 TYR A C 17
ATOM 5990 O O . TYR A 1 16 ? 19.256 0.022 -5.001 1.00 0.00 16 TYR A O 17
ATOM 6008 N N . LYS A 1 17 ? 18.027 -1.819 -5.407 1.00 0.00 17 LYS A N 17
ATOM 6009 C CA . LYS A 1 17 ? 18.972 -2.364 -6.375 1.00 0.00 17 LYS A CA 17
ATOM 6010 C C . LYS A 1 17 ? 20.215 -2.895 -5.670 1.00 0.00 17 LYS A C 17
ATOM 6011 O O . LYS A 1 17 ? 21.226 -3.183 -6.307 1.00 0.00 17 LYS A O 17
ATOM 6030 N N . CYS A 1 18 ? 20.131 -3.026 -4.349 1.00 0.00 18 CYS A N 17
ATOM 6031 C CA . CYS A 1 18 ? 21.253 -3.530 -3.567 1.00 0.00 18 CYS A CA 17
ATOM 6032 C C . CYS A 1 18 ? 20.755 -4.326 -2.368 1.00 0.00 18 CYS A C 17
ATOM 6033 O O . CYS A 1 18 ? 20.083 -3.787 -1.488 1.00 0.00 18 CYS A O 17
ATOM 6052 N N . LYS A 1 20 ? 22.097 -4.958 0.036 1.00 0.00 20 LYS A N 17
ATOM 6053 C CA . LYS A 1 20 ? 22.852 -4.509 1.201 1.00 0.00 20 LYS A CA 17
ATOM 6054 C C . LYS A 1 20 ? 21.978 -3.651 2.111 1.00 0.00 20 LYS A C 17
ATOM 6055 O O . LYS A 1 20 ? 22.416 -3.212 3.175 1.00 0.00 20 LYS A O 17
ATOM 6074 N N . GLY A 1 21 ? 20.741 -3.414 1.685 1.00 0.00 21 GLY A N 17
ATOM 6075 C CA . GLY A 1 21 ? 19.814 -2.607 2.470 1.00 0.00 21 GLY A CA 17
ATOM 6076 C C . GLY A 1 21 ? 18.726 -3.474 3.092 1.00 0.00 21 GLY A C 17
ATOM 6077 O O . GLY A 1 21 ? 18.064 -4.247 2.399 1.00 0.00 21 GLY A O 17
ATOM 6081 N N . ARG A 1 22 ? 18.543 -3.337 4.401 1.00 0.00 22 ARG A N 17
ATOM 6082 C CA . ARG A 1 22 ? 17.528 -4.111 5.106 1.00 0.00 22 ARG A CA 17
ATOM 6083 C C . ARG A 1 22 ? 16.130 -3.715 4.637 1.00 0.00 22 ARG A C 17
ATOM 6084 O O . ARG A 1 22 ? 15.260 -4.567 4.463 1.00 0.00 22 ARG A O 17
ATOM 6105 N N . GLY A 1 23 ? 15.926 -2.418 4.434 1.00 0.00 23 GLY A N 17
ATOM 6106 C CA . GLY A 1 23 ? 14.631 -1.920 3.986 1.00 0.00 23 GLY A CA 17
ATOM 6107 C C . GLY A 1 23 ? 14.128 -2.718 2.788 1.00 0.00 23 GLY A C 17
ATOM 6108 O O . GLY A 1 23 ? 14.914 -3.190 1.967 1.00 0.00 23 GLY A O 17
ATOM 6112 N N . PRO A 1 24 ? 12.835 -2.871 2.679 1.00 0.00 24 PRO A N 17
ATOM 6113 C CA . PRO A 1 24 ? 12.200 -3.623 1.560 1.00 0.00 24 PRO A CA 17
ATOM 6114 C C . PRO A 1 24 ? 12.254 -2.855 0.243 1.00 0.00 24 PRO A C 17
ATOM 6115 O O . PRO A 1 24 ? 12.409 -1.634 0.231 1.00 0.00 24 PRO A O 17
ATOM 6126 N N . GLY A 1 25 ? 12.124 -3.578 -0.864 1.00 0.00 25 GLY A N 17
ATOM 6127 C CA . GLY A 1 25 ? 12.158 -2.953 -2.181 1.00 0.00 25 GLY A CA 17
ATOM 6128 C C . GLY A 1 25 ? 13.263 -3.556 -3.041 1.00 0.00 25 GLY A C 17
ATOM 6129 O O . GLY A 1 25 ? 13.490 -4.765 -3.017 1.00 0.00 25 GLY A O 17
ATOM 6133 N N . GLY A 1 26 ? 13.947 -2.706 -3.800 1.00 0.00 26 GLY A N 17
ATOM 6134 C CA . GLY A 1 26 ? 15.026 -3.169 -4.663 1.00 0.00 26 GLY A CA 17
ATOM 6135 C C . GLY A 1 26 ? 16.120 -3.851 -3.849 1.00 0.00 26 GLY A C 17
ATOM 6136 O O . GLY A 1 26 ? 16.516 -3.361 -2.791 1.00 0.00 26 GLY A O 17
ATOM 6140 N N . CYS A 1 27 ? 16.602 -4.983 -4.349 1.00 0.00 27 CYS A N 17
ATOM 6141 C CA . CYS A 1 27 ? 17.650 -5.725 -3.657 1.00 0.00 27 CYS A CA 17
ATOM 6142 C C . CYS A 1 27 ? 18.483 -6.530 -4.648 1.00 0.00 27 CYS A C 17
ATOM 6143 O O . CYS A 1 27 ? 18.151 -7.672 -4.967 1.00 0.00 27 CYS A O 17
ATOM 6150 N N . TYR A 1 28 ? 19.567 -5.930 -5.127 1.00 0.00 28 TYR A N 17
ATOM 6151 C CA . TYR A 1 28 ? 20.443 -6.602 -6.080 1.00 0.00 28 TYR A CA 17
ATOM 6152 C C . TYR A 1 28 ? 21.204 -5.584 -6.923 1.00 0.00 28 TYR A C 17
ATOM 6153 O O . TYR A 1 28 ? 22.249 -5.141 -6.477 1.00 0.00 28 TYR A O 17
ATOM 6172 N N . CYS A 1 1 ? 13.350 11.813 -1.367 1.00 0.00 1 CYS A N 18
ATOM 6173 C CA . CYS A 1 1 ? 14.017 11.038 -0.283 1.00 0.00 1 CYS A CA 18
ATOM 6174 C C . CYS A 1 1 ? 15.203 10.274 -0.864 1.00 0.00 1 CYS A C 18
ATOM 6175 O O . CYS A 1 1 ? 15.156 9.810 -2.003 1.00 0.00 1 CYS A O 18
ATOM 6184 N N . CYS A 1 2 ? 16.264 10.141 -0.071 1.00 0.00 2 CYS A N 18
ATOM 6185 C CA . CYS A 1 2 ? 17.452 9.426 -0.516 1.00 0.00 2 CYS A CA 18
ATOM 6186 C C . CYS A 1 2 ? 17.077 8.023 -0.971 1.00 0.00 2 CYS A C 18
ATOM 6187 O O . CYS A 1 2 ? 17.493 7.568 -2.037 1.00 0.00 2 CYS A O 18
ATOM 6194 N N . ILE A 1 3 ? 16.284 7.346 -0.152 1.00 0.00 3 ILE A N 18
ATOM 6195 C CA . ILE A 1 3 ? 15.844 5.994 -0.468 1.00 0.00 3 ILE A CA 18
ATOM 6196 C C . ILE A 1 3 ? 14.375 5.807 -0.093 1.00 0.00 3 ILE A C 18
ATOM 6197 O O . ILE A 1 3 ? 13.758 4.800 -0.441 1.00 0.00 3 ILE A O 18
ATOM 6225 N N . GLY A 1 5 ? 13.444 7.330 3.153 1.00 0.00 5 GLY A N 18
ATOM 6226 C CA . GLY A 1 5 ? 13.459 7.654 4.575 1.00 0.00 5 GLY A CA 18
ATOM 6227 C C . GLY A 1 5 ? 13.476 6.393 5.434 1.00 0.00 5 GLY A C 18
ATOM 6228 O O . GLY A 1 5 ? 13.148 6.438 6.620 1.00 0.00 5 GLY A O 18
ATOM 6232 N N . GLU A 1 6 ? 13.863 5.270 4.837 1.00 0.00 6 GLU A N 18
ATOM 6233 C CA . GLU A 1 6 ? 13.920 4.013 5.569 1.00 0.00 6 GLU A CA 18
ATOM 6234 C C . GLU A 1 6 ? 15.362 3.536 5.679 1.00 0.00 6 GLU A C 18
ATOM 6235 O O . GLU A 1 6 ? 15.660 2.577 6.391 1.00 0.00 6 GLU A O 18
ATOM 6247 N N . SER A 1 7 ? 16.254 4.211 4.965 1.00 0.00 7 SER A N 18
ATOM 6248 C CA . SER A 1 7 ? 17.665 3.847 4.983 1.00 0.00 7 SER A CA 18
ATOM 6249 C C . SER A 1 7 ? 18.479 4.872 5.767 1.00 0.00 7 SER A C 18
ATOM 6250 O O . SER A 1 7 ? 17.974 5.933 6.134 1.00 0.00 7 SER A O 18
ATOM 6258 N N . PRO A 1 8 ? 19.723 4.568 6.030 1.00 0.00 8 PRO A N 18
ATOM 6259 C CA . PRO A 1 8 ? 20.633 5.475 6.789 1.00 0.00 8 PRO A CA 18
ATOM 6260 C C . PRO A 1 8 ? 20.931 6.763 6.026 1.00 0.00 8 PRO A C 18
ATOM 6261 O O . PRO A 1 8 ? 21.296 7.777 6.622 1.00 0.00 8 PRO A O 18
ATOM 6272 N N . GLY A 1 9 ? 20.773 6.716 4.708 1.00 0.00 9 GLY A N 18
ATOM 6273 C CA . GLY A 1 9 ? 21.028 7.888 3.879 1.00 0.00 9 GLY A CA 18
ATOM 6274 C C . GLY A 1 9 ? 21.233 7.498 2.419 1.00 0.00 9 GLY A C 18
ATOM 6275 O O . GLY A 1 9 ? 20.963 6.363 2.025 1.00 0.00 9 GLY A O 18
ATOM 6288 N N . ALA A 1 11 ? 23.116 6.138 0.729 1.00 0.00 11 ALA A N 18
ATOM 6289 C CA . ALA A 1 11 ? 23.438 4.725 0.584 1.00 0.00 11 ALA A CA 18
ATOM 6290 C C . ALA A 1 11 ? 23.161 4.261 -0.839 1.00 0.00 11 ALA A C 18
ATOM 6291 O O . ALA A 1 11 ? 22.314 3.399 -1.072 1.00 0.00 11 ALA A O 18
ATOM 6298 N N . PRO A 1 12 ? 23.858 4.824 -1.784 1.00 0.00 12 PRO A N 18
ATOM 6299 C CA . PRO A 1 12 ? 23.692 4.477 -3.220 1.00 0.00 12 PRO A CA 18
ATOM 6300 C C . PRO A 1 12 ? 23.630 2.968 -3.445 1.00 0.00 12 PRO A C 18
ATOM 6301 O O . PRO A 1 12 ? 22.558 2.429 -3.699 1.00 0.00 12 PRO A O 18
ATOM 6324 N N . ASN A 1 14 ? 24.019 0.766 -1.272 1.00 0.00 14 ASN A N 18
ATOM 6325 C CA . ASN A 1 14 ? 23.797 0.180 0.042 1.00 0.00 14 ASN A CA 18
ATOM 6326 C C . ASN A 1 14 ? 22.311 -0.073 0.273 1.00 0.00 14 ASN A C 18
ATOM 6327 O O . ASN A 1 14 ? 21.929 -0.776 1.207 1.00 0.00 14 ASN A O 18
ATOM 6338 N N . ASP A 1 15 ? 21.478 0.500 -0.588 1.00 0.00 15 ASP A N 18
ATOM 6339 C CA . ASP A 1 15 ? 20.036 0.326 -0.469 1.00 0.00 15 ASP A CA 18
ATOM 6340 C C . ASP A 1 15 ? 19.403 0.188 -1.850 1.00 0.00 15 ASP A C 18
ATOM 6341 O O . ASP A 1 15 ? 19.878 0.782 -2.817 1.00 0.00 15 ASP A O 18
ATOM 6350 N N . TYR A 1 16 ? 18.336 -0.605 -1.930 1.00 0.00 16 TYR A N 18
ATOM 6351 C CA . TYR A 1 16 ? 17.642 -0.825 -3.197 1.00 0.00 16 TYR A CA 18
ATOM 6352 C C . TYR A 1 16 ? 18.179 -2.076 -3.887 1.00 0.00 16 TYR A C 18
ATOM 6353 O O . TYR A 1 16 ? 18.411 -3.099 -3.243 1.00 0.00 16 TYR A O 18
ATOM 6371 N N . LYS A 1 17 ? 18.374 -1.986 -5.197 1.00 0.00 17 LYS A N 18
ATOM 6372 C CA . LYS A 1 17 ? 18.885 -3.117 -5.965 1.00 0.00 17 LYS A CA 18
ATOM 6373 C C . LYS A 1 17 ? 20.387 -3.271 -5.751 1.00 0.00 17 LYS A C 18
ATOM 6374 O O . LYS A 1 17 ? 21.061 -3.981 -6.497 1.00 0.00 17 LYS A O 18
ATOM 6393 N N . CYS A 1 18 ? 20.903 -2.600 -4.726 1.00 0.00 18 CYS A N 18
ATOM 6394 C CA . CYS A 1 18 ? 22.328 -2.664 -4.420 1.00 0.00 18 CYS A CA 18
ATOM 6395 C C . CYS A 1 18 ? 22.732 -4.085 -4.049 1.00 0.00 18 CYS A C 18
ATOM 6396 O O . CYS A 1 18 ? 23.787 -4.571 -4.458 1.00 0.00 18 CYS A O 18
ATOM 6415 N N . LYS A 1 20 ? 22.686 -4.984 -0.735 1.00 0.00 20 LYS A N 18
ATOM 6416 C CA . LYS A 1 20 ? 22.879 -4.876 0.706 1.00 0.00 20 LYS A CA 18
ATOM 6417 C C . LYS A 1 20 ? 21.812 -3.982 1.331 1.00 0.00 20 LYS A C 18
ATOM 6418 O O . LYS A 1 20 ? 21.896 -3.632 2.508 1.00 0.00 20 LYS A O 18
ATOM 6437 N N . GLY A 1 21 ? 20.816 -3.606 0.536 1.00 0.00 21 GLY A N 18
ATOM 6438 C CA . GLY A 1 21 ? 19.748 -2.743 1.028 1.00 0.00 21 GLY A CA 18
ATOM 6439 C C . GLY A 1 21 ? 18.941 -3.431 2.123 1.00 0.00 21 GLY A C 18
ATOM 6440 O O . GLY A 1 21 ? 18.723 -4.642 2.080 1.00 0.00 21 GLY A O 18
ATOM 6444 N N . ARG A 1 22 ? 18.501 -2.649 3.105 1.00 0.00 22 ARG A N 18
ATOM 6445 C CA . ARG A 1 22 ? 17.717 -3.188 4.211 1.00 0.00 22 ARG A CA 18
ATOM 6446 C C . ARG A 1 22 ? 16.301 -2.617 4.198 1.00 0.00 22 ARG A C 18
ATOM 6447 O O . ARG A 1 22 ? 15.471 -2.976 5.033 1.00 0.00 22 ARG A O 18
ATOM 6468 N N . GLY A 1 23 ? 16.034 -1.724 3.250 1.00 0.00 23 GLY A N 18
ATOM 6469 C CA . GLY A 1 23 ? 14.714 -1.108 3.145 1.00 0.00 23 GLY A CA 18
ATOM 6470 C C . GLY A 1 23 ? 13.844 -1.854 2.140 1.00 0.00 23 GLY A C 18
ATOM 6471 O O . GLY A 1 23 ? 14.256 -2.865 1.574 1.00 0.00 23 GLY A O 18
ATOM 6475 N N . PRO A 1 24 ? 12.653 -1.372 1.910 1.00 0.00 24 PRO A N 18
ATOM 6476 C CA . PRO A 1 24 ? 11.700 -2.003 0.951 1.00 0.00 24 PRO A CA 18
ATOM 6477 C C . PRO A 1 24 ? 12.263 -2.039 -0.468 1.00 0.00 24 PRO A C 18
ATOM 6478 O O . PRO A 1 24 ? 12.956 -1.116 -0.895 1.00 0.00 24 PRO A O 18
ATOM 6489 N N . GLY A 1 25 ? 11.960 -3.112 -1.192 1.00 0.00 25 GLY A N 18
ATOM 6490 C CA . GLY A 1 25 ? 12.443 -3.258 -2.560 1.00 0.00 25 GLY A CA 18
ATOM 6491 C C . GLY A 1 25 ? 13.924 -3.623 -2.579 1.00 0.00 25 GLY A C 18
ATOM 6492 O O . GLY A 1 25 ? 14.541 -3.805 -1.530 1.00 0.00 25 GLY A O 18
ATOM 6496 N N . GLY A 1 26 ? 14.487 -3.726 -3.778 1.00 0.00 26 GLY A N 18
ATOM 6497 C CA . GLY A 1 26 ? 15.899 -4.067 -3.921 1.00 0.00 26 GLY A CA 18
ATOM 6498 C C . GLY A 1 26 ? 16.095 -5.579 -3.971 1.00 0.00 26 GLY A C 18
ATOM 6499 O O . GLY A 1 26 ? 15.171 -6.344 -3.691 1.00 0.00 26 GLY A O 18
ATOM 6503 N N . CYS A 1 27 ? 17.304 -6.001 -4.327 1.00 0.00 27 CYS A N 18
ATOM 6504 C CA . CYS A 1 27 ? 17.614 -7.425 -4.411 1.00 0.00 27 CYS A CA 18
ATOM 6505 C C . CYS A 1 27 ? 17.539 -8.072 -3.033 1.00 0.00 27 CYS A C 18
ATOM 6506 O O . CYS A 1 27 ? 16.854 -9.076 -2.844 1.00 0.00 27 CYS A O 18
ATOM 6513 N N . TYR A 1 28 ? 18.243 -7.481 -2.074 1.00 0.00 28 TYR A N 18
ATOM 6514 C CA . TYR A 1 28 ? 18.245 -8.002 -0.712 1.00 0.00 28 TYR A CA 18
ATOM 6515 C C . TYR A 1 28 ? 18.485 -9.508 -0.712 1.00 0.00 28 TYR A C 18
ATOM 6516 O O . TYR A 1 28 ? 17.593 -10.231 -0.299 1.00 0.00 28 TYR A O 18
ATOM 6535 N N . CYS A 1 1 ? 15.689 12.238 2.715 1.00 0.00 1 CYS A N 19
ATOM 6536 C CA . CYS A 1 1 ? 15.905 10.778 2.501 1.00 0.00 1 CYS A CA 19
ATOM 6537 C C . CYS A 1 1 ? 16.253 10.527 1.038 1.00 0.00 1 CYS A C 19
ATOM 6538 O O . CYS A 1 1 ? 15.525 10.948 0.138 1.00 0.00 1 CYS A O 19
ATOM 6547 N N . CYS A 1 2 ? 17.362 9.836 0.805 1.00 0.00 2 CYS A N 19
ATOM 6548 C CA . CYS A 1 2 ? 17.783 9.531 -0.556 1.00 0.00 2 CYS A CA 19
ATOM 6549 C C . CYS A 1 2 ? 16.877 8.458 -1.154 1.00 0.00 2 CYS A C 19
ATOM 6550 O O . CYS A 1 2 ? 16.475 8.545 -2.315 1.00 0.00 2 CYS A O 19
ATOM 6557 N N . ILE A 1 3 ? 16.560 7.447 -0.350 1.00 0.00 3 ILE A N 19
ATOM 6558 C CA . ILE A 1 3 ? 15.700 6.361 -0.805 1.00 0.00 3 ILE A CA 19
ATOM 6559 C C . ILE A 1 3 ? 14.273 6.564 -0.326 1.00 0.00 3 ILE A C 19
ATOM 6560 O O . ILE A 1 3 ? 13.338 6.614 -1.124 1.00 0.00 3 ILE A O 19
ATOM 6588 N N . GLY A 1 5 ? 13.559 5.140 3.105 1.00 0.00 5 GLY A N 19
ATOM 6589 C CA . GLY A 1 5 ? 13.400 4.080 4.096 1.00 0.00 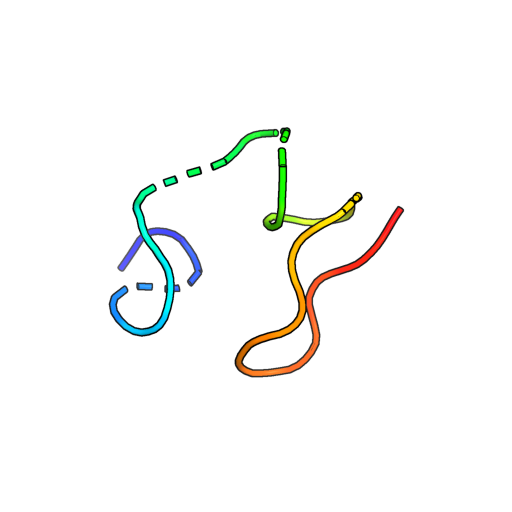5 GLY A CA 19
ATOM 6590 C C . GLY A 1 5 ? 14.334 4.293 5.280 1.00 0.00 5 GLY A C 19
ATOM 6591 O O . GLY A 1 5 ? 14.451 5.402 5.800 1.00 0.00 5 GLY A O 19
ATOM 6595 N N . GLU A 1 6 ? 15.001 3.222 5.700 1.00 0.00 6 GLU A N 19
ATOM 6596 C CA . GLU A 1 6 ? 15.926 3.303 6.823 1.00 0.00 6 GLU A CA 19
ATOM 6597 C C . GLU A 1 6 ? 17.353 3.456 6.316 1.00 0.00 6 GLU A C 19
ATOM 6598 O O . GLU A 1 6 ? 18.285 3.652 7.097 1.00 0.00 6 GLU A O 19
ATOM 6610 N N . SER A 1 7 ? 17.515 3.360 5.002 1.00 0.00 7 SER A N 19
ATOM 6611 C CA . SER A 1 7 ? 18.832 3.486 4.398 1.00 0.00 7 SER A CA 19
ATOM 6612 C C . SER A 1 7 ? 19.474 4.813 4.788 1.00 0.00 7 SER A C 19
ATOM 6613 O O . SER A 1 7 ? 18.798 5.837 4.885 1.00 0.00 7 SER A O 19
ATOM 6621 N N . PRO A 1 8 ? 20.760 4.810 5.013 1.00 0.00 8 PRO A N 19
ATOM 6622 C CA . PRO A 1 8 ? 21.514 6.037 5.402 1.00 0.00 8 PRO A CA 19
ATOM 6623 C C . PRO A 1 8 ? 21.275 7.186 4.428 1.00 0.00 8 PRO A C 19
ATOM 6624 O O . PRO A 1 8 ? 21.171 8.344 4.832 1.00 0.00 8 PRO A O 19
ATOM 6635 N N . GLY A 1 9 ? 21.191 6.857 3.143 1.00 0.00 9 GLY A N 19
ATOM 6636 C CA . GLY A 1 9 ? 20.965 7.872 2.123 1.00 0.00 9 GLY A CA 19
ATOM 6637 C C . GLY A 1 9 ? 21.244 7.322 0.729 1.00 0.00 9 GLY A C 19
ATOM 6638 O O . GLY A 1 9 ? 20.924 6.172 0.428 1.00 0.00 9 GLY A O 19
ATOM 6651 N N . ALA A 1 11 ? 23.041 5.721 -0.519 1.00 0.00 11 ALA A N 19
ATOM 6652 C CA . ALA A 1 11 ? 23.342 4.302 -0.476 1.00 0.00 11 ALA A CA 19
ATOM 6653 C C . ALA A 1 11 ? 23.630 3.778 -1.878 1.00 0.00 11 ALA A C 19
ATOM 6654 O O . ALA A 1 11 ? 22.844 3.020 -2.447 1.00 0.00 11 ALA A O 19
ATOM 6661 N N . PRO A 1 12 ? 24.748 4.162 -2.430 1.00 0.00 12 PRO A N 19
ATOM 6662 C CA . PRO A 1 12 ? 25.177 3.724 -3.792 1.00 0.00 12 PRO A CA 19
ATOM 6663 C C . PRO A 1 12 ? 25.312 2.208 -3.869 1.00 0.00 12 PRO A C 19
ATOM 6664 O O . PRO A 1 12 ? 25.322 1.626 -4.954 1.00 0.00 12 PRO A O 19
ATOM 6687 N N . ASN A 1 14 ? 23.965 0.447 -0.793 1.00 0.00 14 ASN A N 19
ATOM 6688 C CA . ASN A 1 14 ? 23.292 0.131 0.459 1.00 0.00 14 ASN A CA 19
ATOM 6689 C C . ASN A 1 14 ? 21.830 0.561 0.398 1.00 0.00 14 ASN A C 19
ATOM 6690 O O . ASN A 1 14 ? 21.198 0.794 1.428 1.00 0.00 14 ASN A O 19
ATOM 6701 N N . ASP A 1 15 ? 21.302 0.675 -0.817 1.00 0.00 15 ASP A N 19
ATOM 6702 C CA . ASP A 1 15 ? 19.916 1.090 -1.002 1.00 0.00 15 ASP A CA 19
ATOM 6703 C C . ASP A 1 15 ? 19.093 -0.042 -1.608 1.00 0.00 15 ASP A C 19
ATOM 6704 O O . ASP A 1 15 ? 19.436 -1.215 -1.466 1.00 0.00 15 ASP A O 19
ATOM 6713 N N . TYR A 1 16 ? 18.006 0.313 -2.285 1.00 0.00 16 TYR A N 19
ATOM 6714 C CA . TYR A 1 16 ? 17.147 -0.691 -2.901 1.00 0.00 16 TYR A CA 19
ATOM 6715 C C . TYR A 1 16 ? 17.881 -1.416 -4.026 1.00 0.00 16 TYR A C 19
ATOM 6716 O O . TYR A 1 16 ? 17.281 -2.192 -4.771 1.00 0.00 16 TYR A O 19
ATOM 6734 N N . LYS A 1 17 ? 19.181 -1.161 -4.142 1.00 0.00 17 LYS A N 19
ATOM 6735 C CA . LYS A 1 17 ? 19.988 -1.797 -5.174 1.00 0.00 17 LYS A CA 19
ATOM 6736 C C . LYS A 1 17 ? 21.268 -2.379 -4.577 1.00 0.00 17 LYS A C 19
ATOM 6737 O O . LYS A 1 17 ? 22.306 -2.415 -5.237 1.00 0.00 17 LYS A O 19
ATOM 6756 N N . CYS A 1 18 ? 21.190 -2.839 -3.329 1.00 0.00 18 CYS A N 19
ATOM 6757 C CA . CYS A 1 18 ? 22.357 -3.423 -2.671 1.00 0.00 18 CYS A CA 19
ATOM 6758 C C . CYS A 1 18 ? 21.953 -4.205 -1.421 1.00 0.00 18 CYS A C 19
ATOM 6759 O O . CYS A 1 18 ? 22.390 -3.889 -0.314 1.00 0.00 18 CYS A O 19
ATOM 6778 N N . LYS A 1 20 ? 20.126 -3.886 0.487 1.00 0.00 20 LYS A N 19
ATOM 6779 C CA . LYS A 1 20 ? 19.743 -2.978 1.568 1.00 0.00 20 LYS A CA 19
ATOM 6780 C C . LYS A 1 20 ? 19.093 -1.715 1.018 1.00 0.00 20 LYS A C 19
ATOM 6781 O O . LYS A 1 20 ? 19.783 -0.759 0.668 1.00 0.00 20 LYS A O 19
ATOM 6800 N N . GLY A 1 21 ? 17.765 -1.713 0.954 1.00 0.00 21 GLY A N 19
ATOM 6801 C CA . GLY A 1 21 ? 17.037 -0.553 0.449 1.00 0.00 21 GLY A CA 19
ATOM 6802 C C . GLY A 1 21 ? 16.088 0.004 1.504 1.00 0.00 21 GLY A C 19
ATOM 6803 O O . GLY A 1 21 ? 16.422 0.061 2.687 1.00 0.00 21 GLY A O 19
ATOM 6807 N N . ARG A 1 22 ? 14.902 0.418 1.063 1.00 0.00 22 ARG A N 19
ATOM 6808 C CA . ARG A 1 22 ? 13.909 0.973 1.974 1.00 0.00 22 ARG A CA 19
ATOM 6809 C C . ARG A 1 22 ? 13.526 -0.052 3.036 1.00 0.00 22 ARG A C 19
ATOM 6810 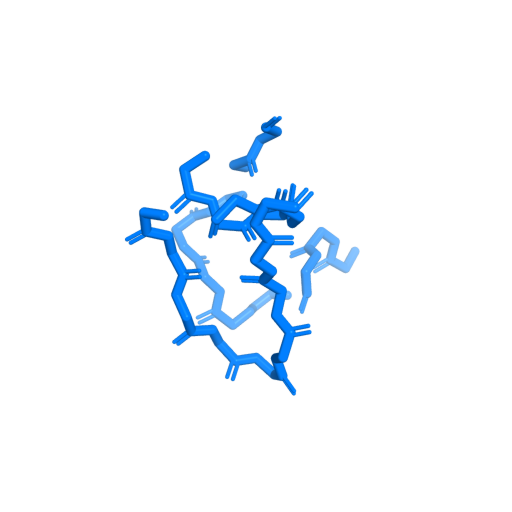O O . ARG A 1 22 ? 13.413 0.275 4.218 1.00 0.00 22 ARG A O 19
ATOM 6831 N N . GLY A 1 23 ? 13.327 -1.292 2.606 1.00 0.00 23 GLY A N 19
ATOM 6832 C CA . GLY A 1 23 ? 12.957 -2.359 3.526 1.00 0.00 23 GLY A CA 19
ATOM 6833 C C . GLY A 1 23 ? 13.012 -3.716 2.830 1.00 0.00 23 GLY A C 19
ATOM 6834 O O . GLY A 1 23 ? 14.089 -4.208 2.494 1.00 0.00 23 GLY A O 19
ATOM 6838 N N . PRO A 1 24 ? 11.877 -4.322 2.607 1.00 0.00 24 PRO A N 19
ATOM 6839 C CA . PRO A 1 24 ? 11.796 -5.651 1.932 1.00 0.00 24 PRO A CA 19
ATOM 6840 C C . PRO A 1 24 ? 12.376 -5.604 0.522 1.00 0.00 24 PRO A C 19
ATOM 6841 O O . PRO A 1 24 ? 12.219 -4.613 -0.190 1.00 0.00 24 PRO A O 19
ATOM 6852 N N . GLY A 1 25 ? 13.047 -6.679 0.123 1.00 0.00 25 GLY A N 19
ATOM 6853 C CA . GLY A 1 25 ? 13.645 -6.740 -1.204 1.00 0.00 25 GLY A CA 19
ATOM 6854 C C . GLY A 1 25 ? 14.565 -5.547 -1.431 1.00 0.00 25 GLY A C 19
ATOM 6855 O O . GLY A 1 25 ? 15.368 -5.199 -0.565 1.00 0.00 25 GLY A O 19
ATOM 6859 N N . GLY A 1 26 ? 14.439 -4.917 -2.595 1.00 0.00 26 GLY A N 19
ATOM 6860 C CA . GLY A 1 26 ? 15.265 -3.759 -2.913 1.00 0.00 26 GLY A CA 19
ATOM 6861 C C . GLY A 1 26 ? 16.739 -4.141 -2.954 1.00 0.00 26 GLY A C 19
ATOM 6862 O O . GLY A 1 26 ? 17.605 -3.349 -2.581 1.00 0.00 26 GLY A O 19
ATOM 6866 N N . CYS A 1 27 ? 17.019 -5.358 -3.404 1.00 0.00 27 CYS A N 19
ATOM 6867 C CA . CYS A 1 27 ? 18.393 -5.829 -3.481 1.00 0.00 27 CYS A CA 19
ATOM 6868 C C . CYS A 1 27 ? 19.027 -5.407 -4.798 1.00 0.00 27 CYS A C 19
ATOM 6869 O O . CYS A 1 27 ? 18.335 -4.992 -5.729 1.00 0.00 27 CYS A O 19
ATOM 6876 N N . TYR A 1 28 ? 20.347 -5.508 -4.863 1.00 0.00 28 TYR A N 19
ATOM 6877 C CA . TYR A 1 28 ? 21.077 -5.127 -6.065 1.00 0.00 28 TYR A CA 19
ATOM 6878 C C . TYR A 1 28 ? 20.177 -5.201 -7.294 1.00 0.00 28 TYR A C 19
ATOM 6879 O O . TYR A 1 28 ? 20.281 -4.323 -8.134 1.00 0.00 28 TYR A O 19
ATOM 6898 N N . CYS A 1 1 ? 13.700 9.676 -1.717 1.00 0.00 1 CYS A N 20
ATOM 6899 C CA . CYS A 1 1 ? 13.474 8.487 -0.849 1.00 0.00 1 CYS A CA 20
ATOM 6900 C C . CYS A 1 1 ? 14.775 7.700 -0.727 1.00 0.00 1 CYS A C 20
ATOM 6901 O O . CYS A 1 1 ? 15.006 7.020 0.272 1.00 0.00 1 CYS A O 20
ATOM 6910 N N . CYS A 1 2 ? 15.622 7.798 -1.747 1.00 0.00 2 CYS A N 20
ATOM 6911 C CA . CYS A 1 2 ? 16.893 7.087 -1.736 1.00 0.00 2 CYS A CA 20
ATOM 6912 C C . CYS A 1 2 ? 16.673 5.601 -1.481 1.00 0.00 2 CYS A C 20
ATOM 6913 O O . CYS A 1 2 ? 16.573 4.807 -2.417 1.00 0.00 2 CYS A O 20
ATOM 6920 N N . ILE A 1 3 ? 16.599 5.231 -0.207 1.00 0.00 3 ILE A N 20
ATOM 6921 C CA . ILE A 1 3 ? 16.393 3.837 0.165 1.00 0.00 3 ILE A CA 20
ATOM 6922 C C . ILE A 1 3 ? 14.928 3.588 0.502 1.00 0.00 3 ILE A C 20
ATOM 6923 O O . ILE A 1 3 ? 14.549 2.488 0.902 1.00 0.00 3 ILE A O 20
ATOM 6951 N N . GLY A 1 5 ? 13.382 5.795 2.568 1.00 0.00 5 GLY A N 20
ATOM 6952 C CA . GLY A 1 5 ? 13.190 6.514 3.823 1.00 0.00 5 GLY A CA 20
ATOM 6953 C C . GLY A 1 5 ? 13.607 5.654 5.011 1.00 0.00 5 GLY A C 20
ATOM 6954 O O . GLY A 1 5 ? 12.796 5.358 5.889 1.00 0.00 5 GLY A O 20
ATOM 6958 N N . GLU A 1 6 ? 14.875 5.257 5.035 1.00 0.00 6 GLU A N 20
ATOM 6959 C CA . GLU A 1 6 ? 15.388 4.433 6.119 1.00 0.00 6 GLU A CA 20
ATOM 6960 C C . GLU A 1 6 ? 16.135 5.291 7.125 1.00 0.00 6 GLU A C 20
ATOM 6961 O O . GLU A 1 6 ? 15.666 5.515 8.241 1.00 0.00 6 GLU A O 20
ATOM 6973 N N . SER A 1 7 ? 17.2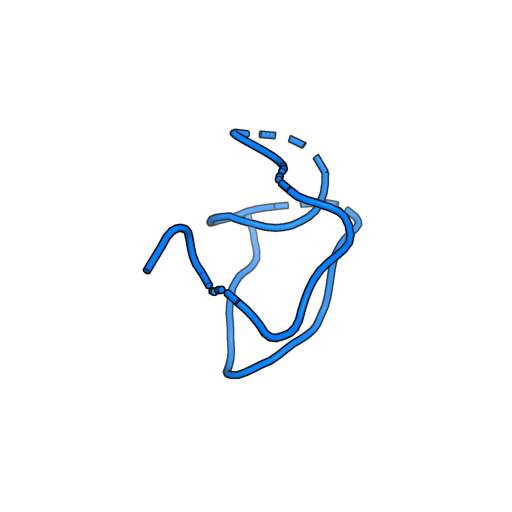95 5.769 6.714 1.00 0.00 7 SER A N 20
ATOM 6974 C CA . SER A 1 7 ? 18.110 6.610 7.579 1.00 0.00 7 SER A CA 20
ATOM 6975 C C . SER A 1 7 ? 19.082 7.452 6.758 1.00 0.00 7 SER A C 20
ATOM 6976 O O . SER A 1 7 ? 18.969 8.676 6.710 1.00 0.00 7 SER A O 20
ATOM 6984 N N . PRO A 1 8 ? 20.028 6.817 6.120 1.00 0.00 8 PRO A N 20
ATOM 6985 C CA . PRO A 1 8 ? 21.046 7.518 5.283 1.00 0.00 8 PRO A CA 20
ATOM 6986 C C . PRO A 1 8 ? 20.419 8.202 4.071 1.00 0.00 8 PRO A C 20
ATOM 6987 O O . PRO A 1 8 ? 20.976 9.153 3.523 1.00 0.00 8 PRO A O 20
ATOM 6998 N N . GLY A 1 9 ? 19.252 7.715 3.666 1.00 0.00 9 GLY A N 20
ATOM 6999 C CA . GLY A 1 9 ? 18.548 8.286 2.524 1.00 0.00 9 GLY A CA 20
ATOM 7000 C C . GLY A 1 9 ? 19.508 8.600 1.382 1.00 0.00 9 GLY A C 20
ATOM 7001 O O . GLY A 1 9 ? 19.661 9.755 0.986 1.00 0.00 9 GLY A O 20
ATOM 7014 N N . ALA A 1 11 ? 22.492 6.127 0.872 1.00 0.00 11 ALA A N 20
ATOM 7015 C CA . ALA A 1 11 ? 23.433 5.024 0.968 1.00 0.00 11 ALA A CA 20
ATOM 7016 C C . ALA A 1 11 ? 23.414 4.179 -0.300 1.00 0.00 11 ALA A C 20
ATOM 7017 O O . ALA A 1 11 ? 22.731 3.159 -0.370 1.00 0.00 11 ALA A O 20
ATOM 7024 N N . PRO A 1 12 ? 24.156 4.580 -1.293 1.00 0.00 12 PRO A N 20
ATOM 7025 C CA . PRO A 1 12 ? 24.239 3.842 -2.584 1.00 0.00 12 PRO A CA 20
ATOM 7026 C C . PRO A 1 12 ? 24.638 2.384 -2.377 1.00 0.00 12 PRO A C 20
ATOM 7027 O O . PRO A 1 12 ? 25.517 2.075 -1.573 1.00 0.00 12 PRO A O 20
ATOM 7050 N N . ASN A 1 14 ? 23.454 0.425 -0.743 1.00 0.00 14 ASN A N 20
ATOM 7051 C CA . ASN A 1 14 ? 23.216 0.071 0.651 1.00 0.00 14 ASN A CA 20
ATOM 7052 C C . ASN A 1 14 ? 21.869 -0.631 0.807 1.00 0.00 14 ASN A C 20
ATOM 7053 O O . ASN A 1 14 ? 21.695 -1.470 1.692 1.00 0.00 14 ASN A O 20
ATOM 7064 N N . ASP A 1 15 ? 20.914 -0.278 -0.052 1.00 0.00 15 ASP A N 20
ATOM 7065 C CA . ASP A 1 15 ? 19.585 -0.877 0.011 1.00 0.00 15 ASP A CA 20
ATOM 7066 C C . ASP A 1 15 ? 18.978 -1.009 -1.383 1.00 0.00 15 ASP A C 20
ATOM 7067 O O . ASP A 1 15 ? 18.814 -2.116 -1.894 1.00 0.00 15 ASP A O 20
ATOM 7076 N N . TYR A 1 16 ? 18.641 0.125 -1.990 1.00 0.00 16 TYR A N 20
ATOM 7077 C CA . TYR A 1 16 ? 18.047 0.115 -3.321 1.00 0.00 16 TYR A CA 20
ATOM 7078 C C . TYR A 1 16 ? 19.056 -0.371 -4.353 1.00 0.00 16 TYR A C 20
ATOM 7079 O O . TYR A 1 16 ? 20.194 0.093 -4.388 1.00 0.00 16 TYR A O 20
ATOM 7097 N N . LYS A 1 17 ? 18.630 -1.305 -5.193 1.00 0.00 17 LYS A N 20
ATOM 7098 C CA . LYS A 1 17 ? 19.507 -1.846 -6.223 1.00 0.00 17 LYS A CA 20
ATOM 7099 C C . LYS A 1 17 ? 20.603 -2.701 -5.597 1.00 0.00 17 LYS A C 20
ATOM 7100 O O . LYS A 1 17 ? 21.564 -3.083 -6.264 1.00 0.00 17 LYS A O 20
ATOM 7119 N N . CYS A 1 18 ? 20.452 -2.999 -4.311 1.00 0.00 18 CYS A N 20
ATOM 7120 C CA . CYS A 1 18 ? 21.435 -3.813 -3.606 1.00 0.00 18 CYS A CA 20
ATOM 7121 C C . CYS A 1 18 ? 20.738 -4.894 -2.786 1.00 0.00 18 CYS A C 20
ATOM 7122 O O . CYS A 1 18 ? 19.917 -4.596 -1.918 1.00 0.00 18 CYS A O 20
ATOM 7141 N N . LYS A 1 20 ? 21.669 -6.278 -0.498 1.00 0.00 20 LYS A N 20
ATOM 7142 C CA . LYS A 1 20 ? 22.175 -6.210 0.868 1.00 0.00 20 LYS A CA 20
ATOM 7143 C C . LYS A 1 20 ? 21.028 -6.149 1.866 1.00 0.00 20 LYS A C 20
ATOM 7144 O O . LYS A 1 20 ? 21.074 -6.773 2.926 1.00 0.00 20 LYS A O 20
ATOM 7163 N N . GLY A 1 21 ? 20.004 -5.387 1.518 1.00 0.00 21 GLY A N 20
ATOM 7164 C CA . GLY A 1 21 ? 18.843 -5.237 2.388 1.00 0.00 21 GLY A CA 20
ATOM 7165 C C . GLY A 1 21 ? 19.034 -4.073 3.354 1.00 0.00 21 GLY A C 20
ATOM 7166 O O . GLY A 1 21 ? 19.773 -3.132 3.063 1.00 0.00 21 GLY A O 20
ATOM 7170 N N . ARG A 1 22 ? 18.362 -4.141 4.499 1.00 0.00 22 ARG A N 20
ATOM 7171 C CA . ARG A 1 22 ? 18.461 -3.083 5.500 1.00 0.00 22 ARG A CA 20
ATOM 7172 C C . ARG A 1 22 ? 17.760 -1.821 5.011 1.00 0.00 22 ARG A C 20
ATOM 7173 O O . ARG A 1 22 ? 18.381 -0.768 4.870 1.00 0.00 22 ARG A O 20
ATOM 7194 N N . GLY A 1 23 ? 16.462 -1.938 4.750 1.00 0.00 23 GLY A N 20
ATOM 7195 C CA . GLY A 1 23 ? 15.680 -0.802 4.272 1.00 0.00 23 GLY A CA 20
ATOM 7196 C C . GLY A 1 23 ? 15.091 -1.097 2.896 1.00 0.00 23 GLY A C 20
ATOM 7197 O O . GLY A 1 23 ? 15.770 -0.972 1.878 1.00 0.00 23 GLY A O 20
ATOM 7201 N N . PRO A 1 24 ? 13.847 -1.489 2.857 1.00 0.00 24 PRO A N 20
ATOM 7202 C CA . PRO A 1 24 ? 13.143 -1.818 1.583 1.00 0.00 24 PRO A CA 20
ATOM 7203 C C . PRO A 1 24 ? 13.080 -0.624 0.634 1.00 0.00 24 PRO A C 20
ATOM 7204 O O . PRO A 1 24 ? 12.956 0.521 1.067 1.00 0.00 24 PRO A O 20
ATOM 7215 N N . GLY A 1 25 ? 13.165 -0.905 -0.662 1.00 0.00 25 GLY A N 20
ATOM 7216 C CA . GLY A 1 25 ? 13.117 0.149 -1.668 1.00 0.00 25 GLY A CA 20
ATOM 7217 C C . GLY A 1 25 ? 13.688 -0.342 -2.994 1.00 0.00 25 GLY A C 20
ATOM 7218 O O . GLY A 1 25 ? 13.207 0.032 -4.065 1.00 0.00 25 GLY A O 20
ATOM 7222 N N . GLY A 1 26 ? 14.714 -1.184 -2.915 1.00 0.00 26 GLY A N 20
ATOM 7223 C CA . GLY A 1 26 ? 15.341 -1.722 -4.116 1.00 0.00 26 GLY A CA 20
ATOM 7224 C C . GLY A 1 26 ? 16.401 -2.759 -3.761 1.00 0.00 26 GLY A C 20
ATOM 7225 O O . GLY A 1 26 ? 16.830 -2.855 -2.611 1.00 0.00 26 GLY A O 20
ATOM 7229 N N . CYS A 1 27 ? 16.824 -3.530 -4.758 1.00 0.00 27 CYS A N 20
ATOM 7230 C CA . CYS A 1 27 ? 17.841 -4.554 -4.544 1.00 0.00 27 CYS A CA 20
ATOM 7231 C C . CYS A 1 27 ? 18.581 -4.850 -5.845 1.00 0.00 27 CYS A C 20
ATOM 7232 O O . CYS A 1 27 ? 18.030 -4.682 -6.932 1.00 0.00 27 CYS A O 20
ATOM 7239 N N . TYR A 1 28 ? 19.828 -5.291 -5.725 1.00 0.00 28 TYR A N 20
ATOM 7240 C CA . TYR A 1 28 ? 20.634 -5.607 -6.899 1.00 0.00 28 TYR A CA 20
ATOM 7241 C C . TYR A 1 28 ? 20.246 -4.716 -8.077 1.00 0.00 28 TYR A C 20
ATOM 7242 O O . TYR A 1 28 ? 19.279 -5.040 -8.746 1.00 0.00 28 TYR A O 20
#

Radius of gyration: 6.81 Å; Cα contacts (8 Å, |Δi|>4): 43; chains: 1; bounding box: 13×16×11 Å

Sequence (24 aa):
CCIGESPGAPNDYKCKGRGPGGCYCCIGESPGAPNDYKCKGRGPGGCYCCIGESPGAPNDYKCKGRGPGGCYCCIGESPGAPNDYKCKGRGPGGCYCCIGESPGAPNDYKCKGRGPGGCYCCIGESPGAPNDYKCKGRGPGGCYCCIGESPGAPNDYKCKGRGPGGCYCCIGESPGAPNDYKCKGRGPGGCYCCIGESPGAPNDYKCKGRGPGGCYCCIGESPGAPNDYKCKGRGPGGCYCCIGESPGAPNDYKCKGRGPGGCYCCIGESPGAPNDYKCKGRGPGGCYCCIGESPGAPNDYKCKGRGPGGCYCCIGESPGAPNDYKCKGRGPGGCYCCIGESPGAPNDYKCKGRGPGGCYCCIGESPGAPNDYKCKGRGPGGCYCCIGESPGAPNDYKCKGRGPGGCYCCIGESPGAPNDYKCKGRGPGGCYCCIGESPGAPNDYKCKGRGPGGCYCCIGESPGAPNDYKCKGRGPGGCY